Protein AF-A0A523RPW6-F1 (afdb_monomer)

Structure (mmCIF, N/CA/C/O backbone):
data_AF-A0A523RPW6-F1
#
_entry.id   AF-A0A523RPW6-F1
#
loop_
_atom_site.group_PDB
_atom_site.id
_atom_site.type_symbol
_atom_site.label_atom_id
_atom_site.label_alt_id
_atom_site.label_comp_id
_atom_site.label_asym_id
_atom_site.label_entity_id
_atom_site.label_seq_id
_atom_site.pdbx_PDB_ins_code
_atom_site.Cartn_x
_atom_site.Cartn_y
_atom_site.Cartn_z
_atom_site.occupancy
_atom_site.B_iso_or_equiv
_atom_site.auth_seq_id
_atom_site.auth_comp_id
_atom_site.auth_asym_id
_atom_site.auth_atom_id
_atom_site.pdbx_PDB_model_num
ATOM 1 N N . MET A 1 1 ? 28.136 -4.675 0.360 1.00 76.56 1 MET A N 1
ATOM 2 C CA . MET A 1 1 ? 27.071 -4.951 1.340 1.00 76.56 1 MET A CA 1
ATOM 3 C C . MET A 1 1 ? 25.791 -4.261 0.897 1.00 76.56 1 MET A C 1
ATOM 5 O O . MET A 1 1 ? 25.779 -3.041 0.759 1.00 76.56 1 MET A O 1
ATOM 9 N N . VAL A 1 2 ? 24.738 -5.046 0.661 1.00 85.25 2 VAL A N 1
ATOM 10 C CA . VAL A 1 2 ? 23.372 -4.546 0.463 1.00 85.25 2 VAL A CA 1
ATOM 11 C C . VAL A 1 2 ? 22.551 -4.910 1.694 1.00 85.25 2 VAL A C 1
ATOM 13 O O . VAL A 1 2 ? 22.586 -6.055 2.140 1.00 85.25 2 VAL A O 1
ATOM 16 N N . GLU A 1 3 ? 21.856 -3.936 2.269 1.00 91.12 3 GLU A N 1
ATOM 17 C CA . GLU A 1 3 ? 21.097 -4.107 3.507 1.00 91.12 3 GLU A CA 1
ATOM 18 C C . GLU A 1 3 ? 19.802 -3.296 3.450 1.00 91.12 3 GLU A C 1
ATOM 20 O O . GLU A 1 3 ? 19.800 -2.134 3.047 1.00 91.12 3 GLU A O 1
ATOM 25 N N . PHE A 1 4 ? 18.698 -3.891 3.897 1.00 91.56 4 PHE A N 1
ATOM 26 C CA . PHE A 1 4 ? 17.442 -3.182 4.112 1.00 91.56 4 PHE A CA 1
ATOM 27 C C . PHE A 1 4 ? 17.163 -3.062 5.611 1.00 91.56 4 PHE A C 1
ATOM 29 O O . PHE A 1 4 ? 17.125 -4.060 6.331 1.00 91.56 4 PHE A O 1
ATOM 36 N N . ARG A 1 5 ? 16.956 -1.831 6.084 1.00 91.12 5 ARG A N 1
ATOM 37 C CA . ARG A 1 5 ? 16.651 -1.514 7.482 1.00 91.12 5 ARG A CA 1
ATOM 38 C C . ARG A 1 5 ? 15.273 -0.891 7.585 1.00 91.12 5 ARG A C 1
ATOM 40 O O . ARG A 1 5 ? 14.963 0.069 6.887 1.00 91.12 5 ARG A O 1
ATOM 47 N N . VAL A 1 6 ? 14.465 -1.384 8.516 1.00 87.44 6 VAL A N 1
ATOM 48 C CA . VAL A 1 6 ? 13.143 -0.820 8.805 1.00 87.44 6 VAL A CA 1
ATOM 49 C C . VAL A 1 6 ? 13.227 0.070 10.044 1.00 87.44 6 VAL A C 1
ATOM 51 O O . VAL A 1 6 ? 13.655 -0.361 11.115 1.00 87.44 6 VAL A O 1
ATOM 54 N N . GLY A 1 7 ? 12.818 1.326 9.895 1.00 78.69 7 GLY A N 1
ATOM 55 C CA . GLY A 1 7 ? 12.729 2.306 10.971 1.00 78.69 7 GLY A CA 1
ATOM 56 C C . GLY A 1 7 ? 11.454 2.170 11.810 1.00 78.69 7 GLY A C 1
ATOM 57 O O . GLY A 1 7 ? 10.571 1.354 11.550 1.00 78.69 7 GLY A O 1
ATOM 58 N N . ARG A 1 8 ? 11.335 3.007 12.849 1.00 68.06 8 ARG A N 1
ATOM 59 C CA . ARG A 1 8 ? 10.138 3.068 13.706 1.00 68.06 8 ARG A CA 1
ATOM 60 C C . ARG A 1 8 ? 9.142 4.105 13.181 1.00 68.06 8 ARG A C 1
ATOM 62 O O . ARG A 1 8 ? 9.516 5.243 12.919 1.00 68.06 8 ARG A O 1
ATOM 69 N N . GLY A 1 9 ? 7.860 3.745 13.137 1.00 71.44 9 GLY A N 1
ATOM 70 C CA . GLY A 1 9 ? 6.747 4.668 12.882 1.00 71.44 9 GLY A CA 1
ATOM 71 C C . GLY A 1 9 ? 5.833 4.171 11.766 1.00 71.44 9 GLY A C 1
ATOM 72 O O . GLY A 1 9 ? 6.304 3.932 10.658 1.00 71.44 9 GLY A O 1
ATOM 73 N N . HIS A 1 10 ? 4.542 4.032 12.080 1.00 76.69 10 HIS A N 1
ATOM 74 C CA . HIS A 1 10 ? 3.584 3.270 11.279 1.00 76.69 10 HIS A CA 1
ATOM 75 C C . HIS A 1 10 ? 2.256 4.033 11.161 1.00 76.69 10 HIS A C 1
ATOM 77 O O . HIS A 1 10 ? 1.784 4.601 12.147 1.00 76.69 10 HIS A O 1
ATOM 83 N N . ASP A 1 11 ? 1.671 4.048 9.965 1.00 82.56 11 ASP A N 1
ATOM 84 C CA . ASP A 1 11 ? 0.276 4.439 9.718 1.00 82.56 11 ASP A CA 1
ATOM 85 C C . ASP A 1 11 ? -0.338 3.351 8.834 1.00 82.56 11 ASP A C 1
ATOM 87 O O . ASP A 1 11 ? -0.138 3.332 7.617 1.00 82.56 11 ASP A O 1
ATOM 91 N N . GLY A 1 12 ? -0.962 2.365 9.484 1.00 85.31 12 GLY A N 1
ATOM 92 C CA . GLY A 1 12 ? -1.080 1.028 8.906 1.00 85.31 12 GLY A CA 1
ATOM 93 C C . GLY A 1 12 ? 0.304 0.376 8.735 1.00 85.31 12 GLY A C 1
ATOM 94 O O . GLY A 1 12 ? 1.261 0.787 9.390 1.00 85.31 12 GLY A O 1
ATOM 95 N N . PRO A 1 13 ? 0.439 -0.630 7.859 1.00 91.31 13 PRO A N 1
ATOM 96 C CA . PRO A 1 13 ? 1.714 -1.288 7.555 1.00 91.31 13 PRO A CA 1
ATOM 97 C C . PRO A 1 13 ? 2.791 -0.383 6.932 1.00 91.31 13 PRO A C 1
ATOM 99 O O . PRO A 1 13 ? 3.935 -0.815 6.768 1.00 91.31 13 PRO A O 1
ATOM 102 N N . ALA A 1 14 ? 2.440 0.851 6.554 1.00 92.69 14 ALA A N 1
ATOM 103 C CA . ALA A 1 14 ? 3.365 1.831 6.003 1.00 92.69 14 ALA A CA 1
ATOM 104 C C . ALA A 1 14 ? 4.538 2.088 6.945 1.00 92.69 14 ALA A C 1
ATOM 106 O O . ALA A 1 14 ? 4.351 2.491 8.095 1.00 92.69 14 ALA A O 1
ATOM 107 N N . ARG A 1 15 ? 5.753 1.937 6.429 1.00 87.12 15 ARG A N 1
ATOM 108 C CA . ARG A 1 15 ? 6.994 2.061 7.192 1.00 87.12 15 ARG A CA 1
ATOM 109 C C . ARG A 1 15 ? 7.958 3.013 6.506 1.00 87.12 15 ARG A C 1
ATOM 111 O O . ARG A 1 15 ? 7.907 3.203 5.297 1.00 87.12 15 ARG A O 1
ATOM 118 N N . ALA A 1 16 ? 8.818 3.623 7.309 1.00 90.56 16 ALA A N 1
ATOM 119 C CA . ALA A 1 16 ? 10.017 4.281 6.812 1.00 90.56 16 ALA A CA 1
ATOM 120 C C . ALA A 1 16 ? 11.192 3.332 7.007 1.00 90.56 16 ALA A C 1
ATOM 122 O O . ALA A 1 16 ? 11.277 2.675 8.044 1.00 90.56 16 ALA A O 1
ATOM 123 N N . GLY A 1 17 ? 12.096 3.286 6.047 1.00 92.69 17 GLY A N 1
ATOM 124 C CA . GLY A 1 17 ? 13.290 2.461 6.126 1.00 92.69 17 GLY A CA 1
ATOM 125 C C . GLY A 1 17 ? 14.414 3.017 5.272 1.00 92.69 17 GLY A C 1
ATOM 126 O O . GLY A 1 17 ? 14.275 4.057 4.632 1.00 92.69 17 GLY A O 1
ATOM 127 N N . GLU A 1 18 ? 15.511 2.285 5.230 1.00 94.31 18 GLU A N 1
ATOM 128 C CA . GLU A 1 18 ? 16.711 2.614 4.474 1.00 94.31 18 GLU A CA 1
ATOM 129 C C . GLU A 1 18 ? 17.118 1.389 3.665 1.00 94.31 18 GLU A C 1
ATOM 131 O O . GLU A 1 18 ? 17.211 0.284 4.201 1.00 94.31 18 GLU A O 1
ATOM 136 N N . TYR A 1 19 ? 17.354 1.586 2.374 1.00 94.25 19 TYR A N 1
ATOM 137 C CA . TYR A 1 19 ? 17.950 0.596 1.502 1.00 94.25 19 TYR A CA 1
ATOM 138 C C . TYR A 1 19 ? 19.378 1.015 1.174 1.00 94.25 19 TYR A C 1
ATOM 140 O O . TYR A 1 19 ? 19.615 2.007 0.488 1.00 94.25 19 TYR A O 1
ATOM 148 N N . ILE A 1 20 ? 20.331 0.291 1.743 1.00 93.81 20 ILE A N 1
ATOM 149 C CA . ILE A 1 20 ? 21.754 0.603 1.706 1.00 93.81 20 ILE A CA 1
ATOM 150 C C . ILE A 1 20 ? 22.386 -0.281 0.640 1.00 93.81 20 ILE A C 1
ATOM 152 O O . ILE A 1 20 ? 22.301 -1.504 0.717 1.00 93.81 20 ILE A O 1
ATOM 156 N N . MET A 1 21 ? 23.020 0.335 -0.351 1.00 91.44 21 MET A N 1
ATOM 157 C CA . MET A 1 21 ? 23.718 -0.331 -1.448 1.00 91.44 21 MET A CA 1
ATOM 158 C C . MET A 1 21 ? 25.161 0.175 -1.479 1.00 91.44 21 MET A C 1
ATOM 160 O O . MET A 1 21 ? 25.470 1.178 -2.125 1.00 91.44 21 MET A O 1
ATOM 164 N N . ASN A 1 22 ? 26.045 -0.508 -0.743 1.00 87.19 22 ASN A N 1
ATOM 165 C CA . ASN A 1 22 ? 27.393 -0.034 -0.405 1.00 87.19 22 ASN A CA 1
ATOM 166 C C . ASN A 1 22 ? 27.35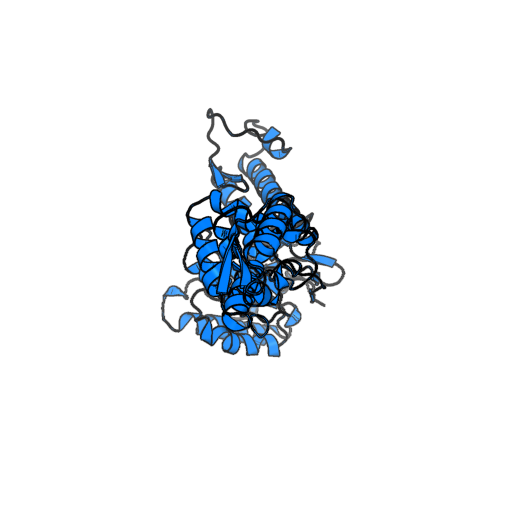7 1.371 0.230 1.00 87.19 22 ASN A C 1
ATOM 168 O O . ASN A 1 22 ? 26.760 1.542 1.289 1.00 87.19 22 ASN A O 1
ATOM 172 N N . ASP A 1 23 ? 27.978 2.366 -0.407 1.00 87.19 23 ASP A N 1
ATOM 173 C CA . ASP A 1 23 ? 28.121 3.723 0.134 1.00 87.19 23 ASP A CA 1
ATOM 174 C C . ASP A 1 23 ? 26.890 4.609 -0.125 1.00 87.19 23 ASP A C 1
ATOM 176 O O . ASP A 1 23 ? 26.838 5.757 0.315 1.00 87.19 23 ASP A O 1
ATOM 180 N N . THR A 1 24 ? 25.886 4.101 -0.850 1.00 90.38 24 THR A N 1
ATOM 181 C CA . THR A 1 24 ? 24.651 4.836 -1.152 1.00 90.38 24 THR A CA 1
ATOM 182 C C . THR A 1 24 ? 23.505 4.346 -0.277 1.00 90.38 24 THR A C 1
ATOM 184 O O . THR A 1 24 ? 23.243 3.149 -0.196 1.00 90.38 24 THR A O 1
ATOM 187 N N . THR A 1 25 ? 22.796 5.274 0.367 1.00 93.19 25 THR A N 1
ATOM 188 C CA . THR A 1 25 ? 21.609 4.977 1.181 1.00 93.19 25 THR A CA 1
ATOM 189 C C . THR A 1 25 ? 20.375 5.617 0.559 1.00 93.19 25 THR A C 1
ATOM 191 O O . THR A 1 25 ? 20.333 6.829 0.358 1.00 93.19 25 THR A O 1
ATOM 194 N N . PHE A 1 26 ? 19.358 4.805 0.289 1.00 93.44 26 PHE A N 1
ATOM 195 C CA . PHE A 1 26 ? 18.067 5.235 -0.233 1.00 93.44 26 PHE A CA 1
ATOM 196 C C . PHE A 1 26 ? 16.998 5.155 0.857 1.00 93.44 26 PHE A C 1
ATOM 198 O O . PHE A 1 26 ? 16.719 4.089 1.395 1.00 93.44 26 PHE A O 1
ATOM 205 N N . GLU A 1 27 ? 16.345 6.268 1.171 1.00 94.25 27 GLU A N 1
ATOM 206 C CA . GLU A 1 27 ? 15.188 6.251 2.072 1.00 94.25 27 GLU A CA 1
ATOM 207 C C . GLU A 1 27 ? 13.960 5.632 1.389 1.00 94.25 27 GLU A C 1
ATOM 209 O O . GLU A 1 27 ? 13.598 6.038 0.282 1.00 94.25 27 GLU A O 1
ATOM 214 N N . THR A 1 28 ? 13.268 4.734 2.088 1.00 94.56 28 THR A N 1
ATOM 215 C CA . THR A 1 28 ? 12.016 4.101 1.643 1.00 94.56 28 THR A CA 1
ATOM 216 C C . THR A 1 28 ? 10.787 4.741 2.329 1.00 94.56 28 THR A C 1
ATOM 218 O O . THR A 1 28 ? 10.880 5.173 3.486 1.00 94.56 28 THR A O 1
ATOM 221 N N . PRO A 1 29 ? 9.631 4.832 1.640 1.00 95.81 29 PRO A N 1
ATOM 222 C CA . PRO A 1 29 ? 9.412 4.334 0.287 1.00 95.81 29 PRO A CA 1
ATOM 223 C C . PRO A 1 29 ? 10.080 5.202 -0.794 1.00 95.81 29 PRO A C 1
ATOM 225 O O . PRO A 1 29 ? 10.213 6.419 -0.634 1.00 95.81 29 PRO A O 1
ATOM 228 N N . LEU A 1 30 ? 10.477 4.573 -1.900 1.00 96.62 30 LEU A N 1
ATOM 229 C CA . LEU A 1 30 ? 11.018 5.228 -3.096 1.00 96.62 30 LEU A CA 1
ATOM 230 C C . LEU A 1 30 ? 10.420 4.646 -4.380 1.00 96.62 30 LEU A C 1
ATOM 232 O O . LEU A 1 30 ? 9.732 3.626 -4.365 1.00 96.62 30 LEU A O 1
ATOM 236 N N . LEU A 1 31 ? 10.678 5.310 -5.501 1.00 97.94 31 LEU A N 1
ATOM 237 C CA . LEU A 1 31 ? 10.301 4.832 -6.824 1.00 97.94 31 LEU A CA 1
ATOM 238 C C . LEU A 1 31 ? 11.459 4.079 -7.470 1.00 97.94 31 LEU A C 1
ATOM 240 O O . LEU A 1 31 ? 12.621 4.342 -7.160 1.00 97.94 31 LEU A O 1
ATOM 244 N N . THR A 1 32 ? 11.151 3.222 -8.436 1.00 95.81 32 THR A N 1
ATOM 245 C CA . THR A 1 32 ? 12.134 2.717 -9.394 1.00 95.81 32 THR A CA 1
ATOM 246 C C . THR A 1 32 ? 11.681 2.970 -10.824 1.00 95.81 32 THR A C 1
ATOM 248 O O . THR A 1 32 ? 10.488 2.940 -11.109 1.00 95.81 32 THR A O 1
ATOM 251 N N . SER A 1 33 ? 12.620 3.274 -11.717 1.00 92.44 33 SER A N 1
ATOM 252 C CA . SER A 1 33 ? 12.337 3.509 -13.135 1.00 92.44 33 SER A CA 1
ATOM 253 C C . SER A 1 33 ? 13.502 3.051 -13.997 1.00 92.44 33 SER A C 1
ATOM 255 O O . SER A 1 33 ? 14.656 3.037 -13.568 1.00 92.44 33 SER A O 1
ATOM 257 N N . PHE A 1 34 ? 13.197 2.681 -15.228 1.00 86.69 34 PHE A N 1
ATOM 258 C CA . PHE A 1 34 ? 14.132 2.183 -16.210 1.00 86.69 34 PHE A CA 1
ATOM 259 C C . PHE A 1 34 ? 15.140 3.262 -16.601 1.00 86.69 34 PHE A C 1
ATOM 261 O O . PHE A 1 34 ? 14.735 4.340 -17.029 1.00 86.69 34 PHE A O 1
ATOM 268 N N . SER A 1 35 ? 16.435 2.981 -16.424 1.00 68.12 35 SER A N 1
ATOM 269 C CA . SER A 1 35 ? 17.563 3.851 -16.817 1.00 68.12 35 SER A CA 1
ATOM 270 C C . SER A 1 35 ? 17.484 5.320 -16.354 1.00 68.12 35 SER A C 1
ATOM 272 O O . SER A 1 35 ? 18.187 6.173 -16.891 1.00 68.12 35 SER A O 1
ATOM 274 N N . ILE A 1 36 ? 16.661 5.627 -15.347 1.00 75.06 36 ILE A N 1
ATOM 275 C CA . ILE A 1 36 ? 16.477 6.972 -14.793 1.00 75.06 36 ILE A CA 1
ATOM 276 C C . ILE A 1 36 ? 16.730 6.897 -13.291 1.00 75.06 36 ILE A C 1
ATOM 278 O O . ILE A 1 36 ? 15.968 6.261 -12.562 1.00 75.06 36 ILE A O 1
ATOM 282 N N . SER A 1 37 ? 17.787 7.564 -12.829 1.00 71.69 37 SER A N 1
ATOM 283 C CA . SER A 1 37 ? 18.062 7.776 -11.408 1.00 71.69 37 SER A CA 1
ATOM 284 C C . SER A 1 37 ? 17.919 9.255 -11.040 1.00 71.69 37 SER A C 1
ATOM 286 O O . SER A 1 37 ? 17.986 10.143 -11.893 1.00 71.69 37 SER A O 1
ATOM 288 N N . GLY A 1 38 ? 17.614 9.533 -9.773 1.00 76.69 38 GLY A N 1
ATOM 289 C CA . GLY A 1 38 ? 17.466 10.897 -9.273 1.00 76.69 38 GLY A CA 1
ATOM 290 C C . GLY A 1 38 ? 16.645 10.970 -7.990 1.00 76.69 38 GLY A C 1
ATOM 291 O O . GLY A 1 38 ? 16.416 9.967 -7.320 1.00 76.69 38 GLY A O 1
ATOM 292 N N . ASN A 1 39 ? 16.173 12.169 -7.636 1.00 78.12 39 ASN A N 1
ATOM 293 C CA . ASN A 1 39 ? 15.461 12.406 -6.376 1.00 78.12 39 ASN A CA 1
ATOM 294 C C . ASN A 1 39 ? 14.289 11.416 -6.181 1.00 78.12 39 ASN A C 1
ATOM 296 O O . ASN A 1 39 ? 13.298 11.471 -6.916 1.00 78.12 39 ASN A O 1
ATOM 300 N N . LYS A 1 40 ? 14.431 10.519 -5.191 1.00 83.81 40 LYS A N 1
ATOM 301 C CA . LYS A 1 40 ? 13.498 9.428 -4.846 1.00 83.81 40 LYS A CA 1
ATOM 302 C C . LYS A 1 40 ? 13.244 8.390 -5.958 1.00 83.81 40 LYS A C 1
ATOM 304 O O . LYS A 1 40 ? 12.263 7.660 -5.851 1.00 83.81 40 LYS A O 1
ATOM 309 N N . ILE A 1 41 ? 14.096 8.288 -6.986 1.00 92.00 41 ILE A N 1
ATOM 310 C CA . ILE A 1 41 ? 14.026 7.238 -8.018 1.00 92.00 41 ILE A CA 1
ATOM 311 C C . ILE A 1 41 ? 15.349 6.474 -8.076 1.00 92.00 41 ILE A C 1
ATOM 313 O O . ILE A 1 41 ? 16.376 7.047 -8.439 1.00 92.00 41 ILE A O 1
ATOM 317 N N . ILE A 1 42 ? 15.311 5.178 -7.765 1.00 92.94 42 ILE A N 1
ATOM 318 C CA . ILE A 1 42 ? 16.423 4.266 -8.035 1.00 92.94 42 ILE A CA 1
ATOM 319 C C . ILE A 1 42 ? 16.314 3.722 -9.462 1.00 92.94 42 ILE A C 1
ATOM 321 O O . ILE A 1 42 ? 15.243 3.284 -9.895 1.00 92.94 42 ILE A O 1
ATOM 325 N N . GLY A 1 43 ? 17.425 3.733 -10.198 1.00 91.56 43 GLY A N 1
ATOM 326 C CA . GLY A 1 43 ? 17.461 3.164 -11.542 1.00 91.56 43 GLY A CA 1
ATOM 327 C C . GLY A 1 43 ? 17.113 1.672 -11.536 1.00 91.56 43 GLY A C 1
ATOM 328 O O . GLY A 1 43 ? 17.329 0.967 -10.546 1.00 91.56 43 GLY A O 1
ATOM 329 N N . SER A 1 44 ? 16.596 1.176 -12.653 1.00 91.56 44 SER A N 1
ATOM 330 C CA . SER A 1 44 ? 16.438 -0.255 -12.904 1.00 91.56 44 SER A CA 1
ATOM 331 C C . SER A 1 44 ? 16.759 -0.618 -14.350 1.00 91.56 44 SER A C 1
ATOM 333 O O . SER A 1 44 ? 16.741 0.242 -15.231 1.00 91.56 44 SER A O 1
ATOM 335 N N . GLY A 1 45 ? 17.054 -1.894 -14.594 1.00 89.44 45 GLY A N 1
ATOM 336 C CA . GLY A 1 45 ? 17.292 -2.420 -15.938 1.00 89.44 45 GLY A CA 1
ATOM 337 C C . GLY A 1 45 ? 17.390 -3.943 -15.975 1.00 89.44 45 GLY A C 1
ATOM 338 O O . GLY A 1 45 ? 17.430 -4.598 -14.933 1.00 89.44 45 GLY A O 1
ATOM 339 N N . THR A 1 46 ? 17.428 -4.520 -17.177 1.00 89.38 46 THR A N 1
ATOM 340 C CA . THR A 1 46 ? 17.645 -5.959 -17.385 1.00 89.38 46 THR A CA 1
ATOM 341 C C . THR A 1 46 ? 19.076 -6.229 -17.836 1.00 89.38 46 THR A C 1
ATOM 343 O O . THR A 1 46 ? 19.553 -5.654 -18.823 1.00 89.38 46 THR A O 1
ATOM 346 N N . LEU A 1 47 ? 19.752 -7.156 -17.154 1.00 87.94 47 LEU A N 1
ATOM 347 C CA . LEU A 1 47 ? 21.108 -7.574 -17.507 1.00 87.94 47 LEU A CA 1
ATOM 348 C C . LEU A 1 47 ? 21.151 -8.076 -18.964 1.00 87.94 47 LEU A C 1
ATOM 350 O O . LEU A 1 47 ? 20.374 -8.943 -19.358 1.00 87.94 47 LEU A O 1
ATOM 354 N N . GLY A 1 48 ? 22.054 -7.514 -19.770 1.00 80.00 48 GLY A N 1
ATOM 355 C CA . GLY A 1 48 ? 22.276 -7.890 -21.171 1.00 80.00 48 GLY A CA 1
ATOM 356 C C . GLY A 1 48 ? 21.388 -7.196 -22.212 1.00 80.00 48 GLY A C 1
ATOM 357 O O . GLY A 1 48 ? 21.730 -7.242 -23.392 1.00 80.00 48 GLY A O 1
ATOM 358 N N . ARG A 1 49 ? 20.299 -6.523 -21.811 1.00 78.69 49 ARG A N 1
ATOM 359 C CA . ARG A 1 49 ? 19.420 -5.773 -22.733 1.00 78.69 49 ARG A CA 1
ATOM 360 C C . ARG A 1 49 ? 19.607 -4.263 -22.629 1.00 78.69 49 ARG A C 1
ATOM 362 O O . ARG A 1 49 ? 19.678 -3.577 -23.642 1.00 78.69 49 ARG A O 1
ATOM 369 N N . ASP A 1 50 ? 19.705 -3.776 -21.401 1.00 66.62 50 ASP A N 1
ATOM 370 C CA . ASP A 1 50 ? 19.366 -2.393 -21.063 1.00 66.62 50 ASP A CA 1
ATOM 371 C C . ASP A 1 50 ? 20.568 -1.572 -20.565 1.00 66.62 50 ASP A C 1
ATOM 373 O O . ASP A 1 50 ? 20.424 -0.498 -19.988 1.00 66.62 50 ASP A O 1
ATOM 377 N N . ILE A 1 51 ? 21.777 -2.098 -20.760 1.00 57.91 51 ILE A N 1
ATOM 378 C CA . ILE A 1 51 ? 23.012 -1.548 -20.195 1.00 57.91 51 ILE A CA 1
ATOM 379 C C . ILE A 1 51 ? 23.541 -0.440 -21.117 1.00 57.91 51 ILE A C 1
ATOM 381 O O . ILE A 1 51 ? 23.917 -0.711 -22.260 1.00 57.91 51 ILE A O 1
ATOM 385 N N . PRO A 1 52 ? 23.617 0.794 -20.600 1.00 52.94 52 PRO A N 1
ATOM 386 C CA . PRO A 1 52 ? 24.884 1.287 -20.078 1.00 52.94 52 PRO A CA 1
ATOM 387 C C . PRO A 1 52 ? 24.754 1.627 -18.592 1.00 52.94 52 PRO A C 1
ATOM 389 O O . PRO A 1 52 ? 23.787 2.246 -18.156 1.00 52.94 52 PRO A O 1
ATOM 392 N N . LEU A 1 53 ? 25.731 1.173 -17.811 1.00 64.62 53 LEU A N 1
ATOM 393 C CA . LEU A 1 53 ? 25.777 1.350 -16.363 1.00 64.62 53 LEU A CA 1
ATOM 394 C C . LEU A 1 53 ? 25.725 2.841 -16.007 1.00 64.62 53 LEU A C 1
ATOM 396 O O . LEU A 1 53 ? 26.550 3.616 -16.484 1.00 64.62 53 LEU A O 1
ATOM 400 N N . SER A 1 54 ? 24.761 3.221 -15.163 1.00 63.69 54 SER A N 1
ATOM 401 C CA . SER A 1 54 ? 24.860 4.453 -14.371 1.00 63.69 54 SER A CA 1
ATOM 402 C C . SER A 1 54 ? 26.030 4.313 -13.390 1.00 63.69 54 SER A C 1
ATOM 404 O O . SER A 1 54 ? 26.404 3.193 -13.040 1.00 63.69 54 SER A O 1
ATOM 406 N N . ASP A 1 55 ? 26.585 5.418 -12.897 1.00 72.19 55 ASP A N 1
ATOM 407 C CA . ASP A 1 55 ? 27.546 5.383 -11.787 1.00 72.19 55 ASP A CA 1
ATOM 408 C C . ASP A 1 55 ? 26.854 5.044 -10.446 1.00 72.19 55 ASP A C 1
ATOM 410 O O . ASP A 1 55 ? 27.490 4.540 -9.522 1.00 72.19 55 ASP A O 1
ATOM 414 N N . GLU A 1 56 ? 25.530 5.228 -10.345 1.00 83.81 56 GLU A N 1
ATOM 415 C CA . GLU A 1 56 ? 24.749 5.042 -9.109 1.00 83.81 56 GLU A CA 1
ATOM 416 C C . GLU A 1 56 ? 24.108 3.646 -8.996 1.00 83.81 56 GLU A C 1
ATOM 418 O O . GLU A 1 56 ? 23.551 3.177 -9.999 1.00 83.81 56 GLU A O 1
ATOM 423 N N . PRO A 1 57 ? 24.127 2.978 -7.821 1.00 89.00 57 PRO A N 1
ATOM 424 C CA . PRO A 1 57 ? 23.567 1.631 -7.629 1.00 89.00 57 PRO A CA 1
ATOM 425 C C . PRO A 1 57 ? 22.110 1.493 -8.106 1.00 89.00 57 PRO A C 1
ATOM 427 O O . PRO A 1 57 ? 21.327 2.437 -8.000 1.00 89.00 57 PRO A O 1
ATOM 430 N N . MET A 1 58 ? 21.733 0.324 -8.642 1.00 90.88 58 MET A N 1
ATOM 431 C CA . MET A 1 58 ? 20.430 0.128 -9.295 1.00 90.88 58 MET A CA 1
ATOM 432 C C . MET A 1 58 ? 19.804 -1.252 -9.044 1.00 90.88 58 MET A C 1
ATOM 434 O O . MET A 1 58 ? 20.462 -2.180 -8.571 1.00 90.88 58 MET A O 1
ATOM 438 N N . LEU A 1 59 ? 18.521 -1.398 -9.391 1.00 93.12 59 LEU A N 1
ATOM 439 C CA . LEU A 1 59 ? 17.828 -2.688 -9.404 1.00 93.12 59 LEU A CA 1
ATOM 440 C C . LEU A 1 59 ? 18.026 -3.390 -10.755 1.00 93.12 59 LEU A C 1
ATOM 442 O O . LEU A 1 59 ? 17.491 -2.968 -11.779 1.00 93.12 59 LEU A O 1
ATOM 446 N N . VAL A 1 60 ? 18.759 -4.496 -10.766 1.00 92.50 60 VAL A N 1
ATOM 447 C CA . VAL A 1 60 ? 19.063 -5.269 -11.972 1.00 92.50 60 VAL A CA 1
ATOM 448 C C . VAL A 1 60 ? 18.204 -6.525 -12.006 1.00 92.50 60 VAL A C 1
ATOM 450 O O . VAL A 1 60 ? 18.316 -7.402 -11.156 1.00 92.50 60 VAL A O 1
ATOM 453 N N . SER A 1 61 ? 17.345 -6.637 -13.013 1.00 92.19 61 SER A N 1
ATOM 454 C CA . SER A 1 61 ? 16.616 -7.869 -13.299 1.00 92.19 61 SER A CA 1
ATOM 455 C C . SER A 1 61 ? 17.486 -8.834 -14.089 1.00 92.19 61 SER A C 1
ATOM 457 O O . SER A 1 61 ? 18.030 -8.480 -15.138 1.00 92.19 61 SER A O 1
ATOM 459 N N . LEU A 1 62 ? 17.578 -10.076 -13.621 1.00 90.69 62 LEU A N 1
ATOM 460 C CA . LEU A 1 62 ? 18.215 -11.137 -14.389 1.00 90.69 62 LEU A CA 1
ATOM 461 C C . LEU A 1 62 ? 17.253 -11.650 -15.473 1.00 90.69 62 LEU A C 1
ATOM 463 O O . LEU A 1 62 ? 16.086 -11.928 -15.172 1.00 90.69 62 LEU A O 1
ATOM 467 N N . PRO A 1 63 ? 17.708 -11.803 -16.730 1.00 88.44 63 PRO A N 1
ATOM 468 C CA . PRO A 1 63 ? 16.950 -12.539 -17.730 1.00 88.44 63 PRO A CA 1
ATOM 469 C C . PRO A 1 63 ? 16.899 -14.026 -17.359 1.00 88.44 63 PRO A C 1
ATOM 471 O O . PRO A 1 63 ? 17.676 -14.507 -16.533 1.00 88.44 63 PRO A O 1
ATOM 474 N N . PHE A 1 64 ? 15.994 -14.774 -17.989 1.00 86.75 64 PHE A N 1
ATOM 475 C CA . PHE A 1 64 ? 16.055 -16.232 -17.922 1.00 86.75 64 PHE A CA 1
ATOM 476 C C . PHE A 1 64 ? 17.391 -16.729 -18.487 1.00 86.75 64 PHE A C 1
ATOM 478 O O . PHE A 1 64 ? 17.838 -16.257 -19.532 1.00 86.75 64 PHE A O 1
ATOM 485 N N . PHE A 1 65 ? 17.993 -17.708 -17.816 1.00 84.94 65 PHE A N 1
ATOM 486 C CA . PHE A 1 65 ? 19.236 -18.332 -18.248 1.00 84.94 65 PHE A CA 1
ATOM 487 C C . PHE A 1 65 ? 19.245 -19.837 -17.973 1.00 84.94 65 PHE A C 1
ATOM 489 O O . PHE A 1 65 ? 18.683 -20.323 -16.983 1.00 84.94 65 PHE A O 1
ATOM 496 N N . SER A 1 66 ? 19.921 -20.571 -18.853 1.00 81.69 66 SER A N 1
ATOM 497 C CA . SER A 1 66 ? 20.160 -22.011 -18.732 1.00 81.69 66 SER A CA 1
ATOM 498 C C . SER A 1 66 ? 21.490 -22.299 -18.039 1.00 81.69 66 SER A C 1
ATOM 500 O O . SER A 1 66 ? 21.562 -23.140 -17.134 1.00 81.69 66 SER A O 1
ATOM 502 N N . GLN A 1 67 ? 22.536 -21.579 -18.443 1.00 82.56 67 GLN A N 1
ATOM 503 C CA . GLN A 1 67 ? 23.881 -21.654 -17.891 1.00 82.56 67 GLN A CA 1
ATOM 504 C C . GLN A 1 67 ? 24.315 -20.278 -17.387 1.00 82.56 67 GLN A C 1
ATOM 506 O O . GLN A 1 67 ? 23.908 -19.254 -17.922 1.00 82.56 67 GLN A O 1
ATOM 511 N N . ILE A 1 68 ? 25.165 -20.245 -16.358 1.00 80.69 68 ILE A N 1
ATOM 512 C CA . ILE A 1 68 ? 25.661 -18.980 -15.788 1.00 80.69 68 ILE A CA 1
ATOM 513 C C . ILE A 1 68 ? 26.392 -18.152 -16.856 1.00 80.69 68 ILE A C 1
ATOM 515 O O . ILE A 1 68 ? 26.259 -16.936 -16.873 1.00 80.69 68 ILE A O 1
ATOM 519 N N . GLY A 1 69 ? 27.102 -18.810 -17.781 1.00 80.75 69 GLY A N 1
ATOM 520 C CA . GLY A 1 69 ? 27.810 -18.151 -18.883 1.00 80.75 69 GLY A CA 1
ATOM 521 C C . GLY A 1 69 ? 26.912 -17.410 -19.882 1.00 80.75 69 GLY A C 1
ATOM 522 O O . GLY A 1 69 ? 27.424 -16.612 -20.659 1.00 80.75 69 GLY A O 1
ATOM 523 N N . ASP A 1 70 ? 25.592 -17.627 -19.843 1.00 83.25 70 ASP A N 1
ATOM 524 C CA . ASP A 1 70 ? 24.625 -16.867 -20.645 1.00 83.25 70 ASP A CA 1
ATOM 525 C C . ASP A 1 70 ? 24.443 -15.432 -20.098 1.00 83.25 70 ASP A C 1
ATOM 527 O O . ASP A 1 70 ? 23.925 -14.552 -20.789 1.00 83.25 70 ASP A O 1
ATOM 531 N N . LEU A 1 71 ? 24.858 -15.183 -18.848 1.00 85.38 71 LEU A N 1
ATOM 532 C CA . LEU A 1 71 ? 24.725 -13.901 -18.166 1.00 85.38 71 LEU A CA 1
ATOM 533 C C . LEU A 1 71 ? 25.994 -13.055 -18.315 1.00 85.38 71 LEU A C 1
ATOM 535 O O . LEU A 1 71 ? 27.103 -13.497 -18.024 1.00 85.38 71 LEU A O 1
ATOM 539 N N . GLN A 1 72 ? 25.813 -11.782 -18.667 1.00 85.81 72 GLN A N 1
ATOM 540 C CA . GLN A 1 72 ? 26.885 -10.777 -18.706 1.00 85.81 72 GLN A CA 1
ATOM 541 C C . GLN A 1 72 ? 27.167 -10.226 -17.296 1.00 85.81 72 GLN A C 1
ATOM 543 O O . GLN A 1 72 ? 26.985 -9.037 -17.041 1.00 85.81 72 GLN A O 1
ATOM 548 N N . LEU A 1 73 ? 27.525 -11.106 -16.349 1.00 86.06 73 LEU A N 1
ATOM 549 C CA . LEU A 1 73 ? 27.741 -10.756 -14.934 1.00 86.06 73 LEU A CA 1
ATOM 550 C C . LEU A 1 73 ? 28.875 -9.742 -14.734 1.00 86.06 73 LEU A C 1
ATOM 552 O O . LEU A 1 73 ? 28.843 -8.977 -13.777 1.00 86.06 73 LEU A O 1
ATOM 556 N N . ASP A 1 74 ? 29.834 -9.697 -15.659 1.00 84.81 74 ASP A N 1
ATOM 557 C CA . ASP A 1 74 ? 30.918 -8.713 -15.718 1.00 84.81 74 ASP A CA 1
ATOM 558 C C . ASP A 1 74 ? 30.413 -7.268 -15.844 1.00 84.81 74 ASP A C 1
ATOM 560 O O . ASP A 1 74 ? 31.098 -6.328 -15.446 1.00 84.81 74 ASP A O 1
ATOM 564 N N . LYS A 1 75 ? 29.197 -7.088 -16.369 1.00 83.38 75 LYS A N 1
ATOM 565 C CA . LYS A 1 75 ? 28.547 -5.783 -16.497 1.00 83.38 75 LYS A CA 1
ATOM 566 C C . LYS A 1 75 ? 27.656 -5.425 -15.312 1.00 83.38 75 LYS A C 1
ATOM 568 O O . LYS A 1 75 ? 27.000 -4.396 -15.366 1.00 83.38 75 LYS A O 1
ATOM 573 N N . MET A 1 76 ? 27.566 -6.255 -14.278 1.00 86.31 76 MET A N 1
ATOM 574 C CA . MET A 1 76 ? 26.766 -5.974 -13.085 1.00 86.31 76 MET A CA 1
ATOM 575 C C . MET A 1 76 ? 27.681 -5.507 -11.955 1.00 86.31 76 MET A C 1
ATOM 577 O O . MET A 1 76 ? 28.732 -6.099 -11.722 1.00 86.31 76 MET A O 1
ATOM 581 N N . ARG A 1 77 ? 27.291 -4.463 -11.219 1.00 85.69 77 ARG A N 1
ATOM 582 C CA . ARG A 1 77 ? 28.123 -3.965 -10.115 1.00 85.69 77 ARG A CA 1
ATOM 583 C C . ARG A 1 77 ? 27.954 -4.827 -8.879 1.00 85.69 77 ARG A C 1
ATOM 585 O O . ARG A 1 77 ? 26.919 -5.456 -8.661 1.00 85.69 77 ARG A O 1
ATOM 592 N N . GLU A 1 78 ? 28.950 -4.791 -8.006 1.00 86.31 78 GLU A N 1
ATOM 593 C CA . GLU A 1 78 ? 28.896 -5.485 -6.716 1.00 86.31 78 GLU A CA 1
ATOM 594 C C . GLU A 1 78 ? 27.837 -4.902 -5.768 1.00 86.31 78 GLU A C 1
ATOM 596 O O . GLU A 1 78 ? 27.321 -5.612 -4.910 1.00 86.31 78 GLU A O 1
ATOM 601 N N . CYS A 1 79 ? 27.485 -3.622 -5.927 1.00 87.44 79 CYS A N 1
ATOM 602 C CA . CYS A 1 79 ? 26.447 -2.959 -5.137 1.00 87.44 79 CYS A CA 1
ATOM 603 C C . CYS A 1 79 ? 25.028 -3.174 -5.670 1.00 87.44 79 CYS A C 1
ATOM 605 O O . CYS A 1 79 ? 24.083 -2.879 -4.943 1.00 87.44 79 CYS A O 1
ATOM 607 N N . ASP A 1 80 ? 24.860 -3.651 -6.909 1.00 91.19 80 ASP A N 1
ATOM 608 C CA . ASP A 1 80 ? 23.539 -3.750 -7.528 1.00 91.19 80 ASP A CA 1
ATOM 609 C C . ASP A 1 80 ? 22.668 -4.791 -6.824 1.00 91.19 80 ASP A C 1
ATOM 611 O O . ASP A 1 80 ? 23.125 -5.882 -6.452 1.00 91.19 80 ASP A O 1
ATOM 615 N N . ALA A 1 81 ? 21.396 -4.433 -6.676 1.00 93.62 81 ALA A N 1
ATOM 616 C CA . ALA A 1 81 ? 20.352 -5.304 -6.177 1.00 93.62 81 ALA A CA 1
ATOM 617 C C . ALA A 1 81 ? 19.851 -6.172 -7.320 1.00 93.62 81 ALA A C 1
ATOM 619 O O . ALA A 1 81 ? 19.627 -5.672 -8.419 1.00 93.62 81 ALA A O 1
ATOM 620 N N . VAL A 1 82 ? 19.632 -7.453 -7.067 1.00 94.19 82 VAL A N 1
ATOM 621 C CA . VAL A 1 82 ? 19.375 -8.422 -8.124 1.00 94.19 82 VAL A CA 1
ATOM 622 C C . VAL A 1 82 ? 17.964 -8.964 -7.998 1.00 94.19 82 VAL A C 1
ATOM 624 O O . VAL A 1 82 ? 17.666 -9.760 -7.113 1.00 94.19 82 VAL A O 1
ATOM 627 N N . ILE A 1 83 ? 17.087 -8.563 -8.911 1.00 94.88 83 ILE A N 1
ATOM 628 C CA . ILE A 1 83 ? 15.762 -9.158 -9.032 1.00 94.88 83 ILE A CA 1
ATOM 629 C C . ILE A 1 83 ? 15.918 -10.480 -9.785 1.00 94.88 83 ILE A C 1
ATOM 631 O O . ILE A 1 83 ? 16.320 -10.503 -10.953 1.00 94.88 83 ILE A O 1
ATOM 635 N N . LEU A 1 84 ? 15.600 -11.581 -9.107 1.00 93.75 84 LEU A N 1
ATOM 636 C CA . LEU A 1 84 ? 15.726 -12.924 -9.661 1.00 93.75 84 LEU A CA 1
ATOM 637 C C . LEU A 1 84 ? 14.804 -13.106 -10.885 1.00 93.75 84 LEU A C 1
ATOM 639 O O . LEU A 1 84 ? 13.763 -12.447 -10.987 1.00 93.75 84 LEU A O 1
ATOM 643 N N . PRO A 1 85 ? 15.174 -13.967 -11.850 1.00 86.50 85 PRO A N 1
ATOM 644 C CA . PRO A 1 85 ? 14.402 -14.109 -13.075 1.00 86.50 85 PRO A CA 1
ATOM 645 C C . PRO A 1 85 ? 13.027 -14.728 -12.812 1.00 86.50 85 PRO A C 1
ATOM 647 O O . PRO A 1 85 ? 12.879 -15.628 -11.988 1.00 86.50 85 PRO A O 1
ATOM 650 N N . SER A 1 86 ? 12.029 -14.308 -13.591 1.00 75.00 86 SER A N 1
ATOM 651 C CA . SER A 1 86 ? 10.731 -14.990 -13.658 1.00 75.00 86 SER A CA 1
ATOM 652 C C . SER A 1 86 ? 10.581 -15.724 -14.989 1.00 75.00 86 SER A C 1
ATOM 654 O O . SER A 1 86 ? 10.956 -15.198 -16.040 1.00 75.00 86 SER A O 1
ATOM 656 N N . LEU A 1 87 ? 9.980 -16.915 -14.953 1.00 67.62 87 LEU A N 1
ATOM 657 C CA . LEU A 1 87 ? 9.529 -17.651 -16.136 1.00 67.62 87 LEU A CA 1
ATOM 658 C C . LEU A 1 87 ? 8.150 -17.129 -16.569 1.00 67.62 87 LEU A C 1
ATOM 660 O O . LEU A 1 87 ? 7.154 -17.844 -16.495 1.00 67.62 87 LEU A O 1
ATOM 664 N N . VAL A 1 88 ? 8.087 -15.866 -17.004 1.00 55.84 88 VAL A N 1
ATOM 665 C CA . VAL A 1 88 ? 6.823 -15.178 -17.346 1.00 55.84 88 VAL A CA 1
ATOM 666 C C . VAL A 1 88 ? 6.019 -15.951 -18.402 1.00 55.84 88 VAL A C 1
ATOM 668 O O . VAL A 1 88 ? 4.798 -15.999 -18.345 1.00 55.84 88 VAL A O 1
ATOM 671 N N . SER A 1 89 ? 6.692 -16.631 -19.333 1.00 49.22 89 SER A N 1
ATOM 672 C CA . SER A 1 89 ? 6.032 -17.386 -20.406 1.00 49.22 89 SER A CA 1
ATOM 673 C C . SER A 1 89 ? 5.393 -18.712 -19.964 1.00 49.22 89 SER A C 1
ATOM 675 O O . SER A 1 89 ? 4.696 -19.324 -20.768 1.00 49.22 89 SER A O 1
ATOM 677 N N . PHE A 1 90 ? 5.634 -19.181 -18.731 1.00 47.50 90 PHE A N 1
ATOM 678 C CA . PHE A 1 90 ? 5.171 -20.494 -18.256 1.00 47.50 90 PHE A CA 1
ATOM 679 C C . PHE A 1 90 ? 4.163 -20.425 -17.097 1.00 47.50 90 PHE A C 1
ATOM 681 O O . PHE A 1 90 ? 3.577 -21.456 -16.753 1.00 47.50 90 PHE A O 1
ATOM 688 N N . SER A 1 91 ? 3.924 -19.247 -16.503 1.00 51.66 91 SER A N 1
ATOM 689 C CA . SER A 1 91 ? 3.037 -19.102 -15.333 1.00 51.66 91 SER A CA 1
ATOM 690 C C . SER A 1 91 ? 1.579 -19.503 -15.602 1.00 51.66 91 SER A C 1
ATOM 692 O O . SER A 1 91 ? 0.871 -19.893 -14.682 1.00 51.66 91 SER A O 1
ATOM 694 N N . SER A 1 92 ? 1.158 -19.506 -16.869 1.00 54.75 92 SER A N 1
ATOM 695 C CA . SER A 1 92 ? -0.207 -19.813 -17.313 1.00 54.75 92 SER A CA 1
ATOM 696 C C . SER A 1 92 ? -0.425 -21.245 -17.826 1.00 54.75 92 SER A C 1
ATOM 698 O O . SER A 1 92 ? -1.531 -21.571 -18.255 1.00 54.75 92 SER A O 1
ATOM 700 N N . LEU A 1 93 ? 0.602 -22.107 -17.819 1.00 56.22 93 LEU A N 1
ATOM 701 C CA . LEU A 1 93 ? 0.542 -23.412 -18.495 1.00 56.22 93 LEU A CA 1
ATOM 702 C C . LEU A 1 93 ? 0.087 -24.574 -17.601 1.00 56.22 93 LEU A C 1
ATOM 704 O O . LEU A 1 93 ? -0.559 -25.489 -18.113 1.00 56.22 93 LEU A O 1
ATOM 708 N N . THR A 1 94 ? 0.393 -24.569 -16.296 1.00 61.28 94 THR A N 1
ATOM 709 C CA . THR A 1 94 ? -0.029 -25.632 -15.367 1.00 61.28 94 THR A CA 1
ATOM 710 C C . THR A 1 94 ? -0.364 -25.091 -13.965 1.00 61.28 94 THR A C 1
ATOM 712 O O . THR A 1 94 ? 0.152 -24.053 -13.559 1.00 61.28 94 THR A O 1
ATOM 715 N N . PRO A 1 95 ? -1.192 -25.795 -13.168 1.00 61.47 95 PRO A N 1
ATOM 716 C CA . PRO A 1 95 ? -1.445 -25.432 -11.765 1.00 61.47 95 PRO A CA 1
ATOM 717 C C . PRO A 1 95 ? -0.191 -25.422 -10.870 1.00 61.47 95 PRO A C 1
ATOM 719 O O . PRO A 1 95 ? -0.189 -24.788 -9.821 1.00 61.47 95 PRO A O 1
ATOM 722 N N . GLU A 1 96 ? 0.876 -26.118 -11.275 1.00 64.94 96 GLU A N 1
ATOM 723 C CA . GLU A 1 96 ? 2.158 -26.205 -10.555 1.00 64.94 96 GLU A CA 1
ATOM 724 C C . GLU A 1 96 ? 3.133 -25.069 -10.922 1.00 64.94 96 GLU A C 1
ATOM 726 O O . GLU A 1 96 ? 4.206 -24.942 -10.324 1.00 64.94 96 GLU A O 1
ATOM 731 N N . SER A 1 97 ? 2.780 -24.225 -11.898 1.00 76.19 97 SER A N 1
ATOM 732 C CA . SER A 1 97 ? 3.644 -23.167 -12.424 1.00 76.19 97 SER A CA 1
ATOM 733 C C . SER A 1 97 ? 4.260 -22.238 -11.362 1.00 76.19 97 SER A C 1
ATOM 735 O O . SER A 1 97 ? 5.449 -21.928 -11.485 1.00 76.19 97 SER A O 1
ATOM 737 N N . PRO A 1 98 ? 3.548 -21.814 -10.298 1.00 82.25 98 PRO A N 1
ATOM 738 C CA . PRO A 1 98 ? 4.134 -20.938 -9.282 1.00 82.25 98 PRO A CA 1
ATOM 739 C C . PRO A 1 98 ? 5.287 -21.583 -8.510 1.00 82.25 98 PRO A C 1
ATOM 741 O O . PRO A 1 98 ? 6.300 -20.936 -8.236 1.00 82.25 98 PRO A O 1
ATOM 744 N N . GLU A 1 99 ? 5.169 -22.876 -8.199 1.00 85.69 99 GLU A N 1
ATOM 745 C CA . GLU A 1 99 ? 6.217 -23.616 -7.498 1.00 85.69 99 GLU A CA 1
ATOM 746 C C . GLU A 1 99 ? 7.441 -23.818 -8.385 1.00 85.69 99 GLU A C 1
ATOM 748 O O . GLU A 1 99 ? 8.570 -23.672 -7.923 1.00 85.69 99 GLU A O 1
ATOM 753 N N . LEU A 1 100 ? 7.231 -24.091 -9.674 1.00 86.06 100 LEU A N 1
ATOM 754 C CA . LEU A 1 100 ? 8.315 -24.202 -10.648 1.00 86.06 100 LEU A CA 1
ATOM 755 C C . LEU A 1 100 ? 9.107 -22.893 -10.768 1.00 86.06 100 LEU A C 1
ATOM 757 O O . LEU A 1 100 ? 10.336 -22.934 -10.824 1.00 86.06 100 LEU A O 1
ATOM 761 N N . ILE A 1 101 ? 8.429 -21.739 -10.748 1.00 88.62 101 ILE A N 1
ATOM 762 C CA . ILE A 1 101 ? 9.082 -20.422 -10.780 1.00 88.62 101 ILE A CA 1
ATOM 763 C C . ILE A 1 101 ? 9.935 -20.200 -9.528 1.00 88.62 101 ILE A C 1
ATOM 765 O O . ILE A 1 101 ? 11.088 -19.780 -9.641 1.00 88.62 101 ILE A O 1
ATOM 769 N N . LEU A 1 102 ? 9.409 -20.485 -8.334 1.00 91.25 102 LEU A N 1
ATOM 770 C CA . LEU A 1 102 ? 10.180 -20.344 -7.095 1.00 91.25 102 LEU A CA 1
ATOM 771 C C . LEU A 1 102 ? 11.349 -21.337 -7.029 1.00 91.25 102 LEU A C 1
ATOM 773 O O . LEU A 1 102 ? 12.467 -20.941 -6.710 1.00 91.25 102 LEU A O 1
ATOM 777 N N . ASN A 1 103 ? 11.137 -22.596 -7.411 1.00 90.38 103 ASN A N 1
ATOM 778 C CA . ASN A 1 103 ? 12.196 -23.605 -7.462 1.00 90.38 103 ASN A CA 1
ATOM 779 C C . ASN A 1 103 ? 13.313 -23.204 -8.433 1.00 90.38 103 ASN A C 1
ATOM 781 O O . ASN A 1 103 ? 14.493 -23.341 -8.111 1.00 90.38 103 ASN A O 1
ATOM 785 N N . TYR A 1 104 ? 12.957 -22.668 -9.604 1.00 90.94 104 TYR A N 1
ATOM 786 C CA . TYR A 1 104 ? 13.934 -22.137 -10.550 1.00 90.94 104 TYR A CA 1
ATOM 787 C C . TYR A 1 104 ? 14.724 -20.968 -9.950 1.00 90.94 104 TYR A C 1
ATOM 789 O O . TYR A 1 104 ? 15.947 -20.950 -10.054 1.00 90.94 104 TYR A O 1
ATOM 797 N N . GLN A 1 105 ? 14.059 -20.024 -9.280 1.00 93.25 105 GLN A N 1
ATOM 798 C CA . GLN A 1 105 ? 14.733 -18.896 -8.631 1.00 93.25 105 GLN A CA 1
ATOM 799 C C . GLN A 1 105 ? 15.686 -19.343 -7.515 1.00 93.25 105 GLN A C 1
ATOM 801 O O . GLN A 1 105 ? 16.795 -18.821 -7.427 1.00 93.25 105 GLN A O 1
ATOM 806 N N . ALA A 1 106 ? 15.311 -20.343 -6.714 1.00 92.94 106 ALA A N 1
ATOM 807 C CA . ALA A 1 106 ? 16.188 -20.923 -5.697 1.00 92.94 106 ALA A CA 1
ATOM 808 C C . ALA A 1 106 ? 17.422 -21.603 -6.323 1.00 92.94 106 ALA A C 1
ATOM 810 O O . ALA A 1 106 ? 18.549 -21.402 -5.871 1.00 92.94 106 ALA A O 1
ATOM 811 N N . GLN A 1 107 ? 17.234 -22.355 -7.414 1.00 91.50 107 GLN A N 1
ATOM 812 C CA . GLN A 1 107 ? 18.343 -22.955 -8.165 1.00 91.50 107 GLN A CA 1
ATOM 813 C C . GLN A 1 107 ? 19.245 -21.899 -8.813 1.00 91.50 107 GLN A C 1
ATOM 815 O O . GLN A 1 107 ? 20.464 -22.060 -8.827 1.00 91.50 107 GLN A O 1
ATOM 820 N N . ALA A 1 108 ? 18.663 -20.831 -9.359 1.00 91.56 108 ALA A N 1
ATOM 821 C CA . ALA A 1 108 ? 19.400 -19.709 -9.924 1.00 91.56 108 ALA A CA 1
ATOM 822 C C . ALA A 1 108 ? 20.258 -19.028 -8.851 1.00 91.56 108 ALA A C 1
ATOM 824 O O . ALA A 1 108 ? 21.442 -18.805 -9.087 1.00 91.56 108 ALA A O 1
ATOM 825 N N . LEU A 1 109 ? 19.695 -18.774 -7.665 1.00 92.75 109 LEU A N 1
ATOM 826 C CA . LEU A 1 109 ? 20.419 -18.189 -6.538 1.00 92.75 109 LEU A CA 1
ATOM 827 C C . LEU A 1 109 ? 21.593 -19.075 -6.095 1.00 92.75 109 LEU A C 1
ATOM 829 O O . LEU A 1 109 ? 22.706 -18.579 -5.979 1.00 92.75 109 LEU A O 1
ATOM 833 N N . SER A 1 110 ? 21.377 -20.387 -5.941 1.00 92.00 110 SER A N 1
ATOM 834 C CA . SER A 1 110 ? 22.450 -21.333 -5.593 1.00 92.00 110 SER A CA 1
ATOM 835 C C . SER A 1 110 ? 23.553 -21.385 -6.656 1.00 92.00 110 SER A C 1
ATOM 837 O O . SER A 1 110 ? 24.733 -21.373 -6.325 1.00 92.00 110 SER A O 1
ATOM 839 N N . LYS A 1 111 ? 23.201 -21.366 -7.948 1.00 90.81 111 LYS A N 1
ATOM 840 C CA . LYS A 1 111 ? 24.187 -21.294 -9.041 1.00 90.81 111 LYS A CA 1
ATOM 841 C C . LYS A 1 111 ? 25.007 -19.999 -9.014 1.00 90.81 111 LYS A C 1
ATOM 843 O O . LYS A 1 111 ? 26.143 -19.994 -9.477 1.00 90.81 111 LYS A O 1
ATOM 848 N N . LEU A 1 112 ? 24.431 -18.910 -8.513 1.00 90.38 112 LEU A N 1
ATOM 849 C CA . LEU A 1 112 ? 25.028 -17.576 -8.503 1.00 90.38 112 LEU A CA 1
ATOM 850 C C . LEU A 1 112 ? 25.694 -17.215 -7.168 1.00 90.38 112 LEU A C 1
ATOM 852 O O . LEU A 1 112 ? 26.192 -16.100 -7.049 1.00 90.38 112 LEU A O 1
ATOM 856 N N . GLU A 1 113 ? 25.762 -18.127 -6.193 1.00 87.69 113 GLU A N 1
ATOM 857 C CA . GLU A 1 113 ? 26.243 -17.846 -4.828 1.00 87.69 113 GLU A CA 1
ATOM 858 C C . GLU A 1 113 ? 27.668 -17.267 -4.775 1.00 87.69 113 GLU A C 1
ATOM 860 O O . GLU A 1 113 ? 27.990 -16.466 -3.903 1.00 87.69 113 GLU A O 1
ATOM 865 N N . SER A 1 114 ? 28.516 -17.624 -5.745 1.00 87.00 114 SER A N 1
ATOM 866 C CA . SER A 1 114 ? 29.885 -17.112 -5.872 1.00 87.00 114 SER A CA 1
ATOM 867 C C . SER A 1 114 ? 29.983 -15.720 -6.511 1.00 87.00 114 SER A C 1
ATOM 869 O O . SER A 1 114 ? 31.066 -15.142 -6.531 1.00 87.00 114 SER A O 1
ATOM 871 N N . HIS A 1 115 ? 28.877 -15.186 -7.038 1.00 87.75 115 HIS A N 1
ATOM 872 C CA . HIS A 1 115 ? 28.814 -13.908 -7.758 1.00 87.75 115 HIS A CA 1
ATOM 873 C C . HIS A 1 115 ? 27.844 -12.904 -7.111 1.00 87.75 115 HIS A C 1
ATOM 875 O O . HIS A 1 115 ? 28.023 -11.691 -7.238 1.00 87.75 115 HIS A O 1
ATOM 881 N N . ILE A 1 116 ? 26.791 -13.388 -6.445 1.00 90.19 116 ILE A N 1
ATOM 882 C CA . ILE A 1 116 ? 25.729 -12.575 -5.850 1.00 90.19 116 ILE A CA 1
ATOM 883 C C . ILE A 1 116 ? 25.498 -13.046 -4.416 1.00 90.19 116 ILE A C 1
ATOM 885 O O . ILE A 1 116 ? 24.994 -14.142 -4.183 1.00 90.19 116 ILE A O 1
ATOM 889 N N . GLU A 1 117 ? 25.822 -12.184 -3.450 1.00 92.06 117 GLU A N 1
ATOM 890 C CA . GLU A 1 117 ? 25.433 -12.396 -2.055 1.00 92.06 117 GLU A CA 1
ATOM 891 C C . GLU A 1 117 ? 23.897 -12.462 -1.943 1.00 92.06 117 GLU A C 1
ATOM 893 O O . GLU A 1 117 ? 23.221 -11.580 -2.484 1.00 92.06 117 GLU A O 1
ATOM 898 N N . PRO A 1 118 ? 23.317 -13.433 -1.211 1.00 92.81 118 PRO A N 1
ATOM 899 C CA . PRO A 1 118 ? 21.864 -13.558 -1.081 1.00 92.81 118 PRO A CA 1
ATOM 900 C C . PRO A 1 118 ? 21.159 -12.295 -0.573 1.00 92.81 118 PRO A C 1
ATOM 902 O O . PRO A 1 118 ? 20.056 -11.994 -1.020 1.00 92.81 118 PRO A O 1
ATOM 905 N N . SER A 1 119 ? 21.817 -11.501 0.277 1.00 92.62 119 SER A N 1
ATOM 906 C CA . SER A 1 119 ? 21.308 -10.216 0.784 1.00 92.62 119 SER A CA 1
ATOM 907 C C . SER A 1 119 ? 21.010 -9.190 -0.311 1.00 92.62 119 SER A C 1
ATOM 909 O O . SER A 1 119 ? 20.211 -8.281 -0.093 1.00 92.62 119 SER A O 1
ATOM 911 N N . ARG A 1 120 ? 21.613 -9.342 -1.495 1.00 93.25 120 ARG A N 1
ATOM 912 C CA . ARG A 1 120 ? 21.382 -8.506 -2.679 1.00 93.25 120 ARG A CA 1
ATOM 913 C C . ARG A 1 120 ? 20.195 -8.981 -3.509 1.00 93.25 120 ARG A C 1
ATOM 915 O O . ARG A 1 120 ? 19.742 -8.246 -4.383 1.00 93.25 120 ARG A O 1
ATOM 922 N N . ALA A 1 121 ? 19.739 -10.213 -3.302 1.00 95.50 121 ALA A N 1
ATOM 923 C CA . ALA A 1 121 ? 18.707 -10.820 -4.118 1.00 95.50 121 ALA A CA 1
ATOM 924 C C . ALA A 1 121 ? 17.305 -10.370 -3.686 1.00 95.50 121 ALA A C 1
ATOM 926 O O . ALA A 1 121 ? 17.004 -10.185 -2.506 1.00 95.50 121 ALA A O 1
ATOM 927 N N . ILE A 1 122 ? 16.432 -10.237 -4.679 1.00 96.94 122 ILE A N 1
ATOM 928 C CA . ILE A 1 122 ? 15.011 -9.947 -4.540 1.00 96.94 122 ILE A CA 1
ATOM 929 C C . ILE A 1 122 ? 14.268 -11.055 -5.285 1.00 96.94 122 ILE A C 1
ATOM 931 O O . ILE A 1 122 ? 14.367 -11.163 -6.510 1.00 96.94 122 ILE A O 1
ATOM 935 N N . VAL A 1 123 ? 13.535 -11.895 -4.556 1.00 96.38 123 VAL A N 1
ATOM 936 C CA . VAL A 1 123 ? 12.755 -12.985 -5.159 1.00 96.38 123 VAL A CA 1
ATOM 937 C C . VAL A 1 123 ? 11.503 -12.426 -5.832 1.00 96.38 123 VAL A C 1
ATOM 939 O O . VAL A 1 123 ? 10.788 -11.615 -5.249 1.00 96.38 123 VAL A O 1
ATOM 942 N N . ARG A 1 124 ? 11.200 -12.839 -7.064 1.00 94.06 124 ARG A N 1
ATOM 943 C CA . ARG A 1 124 ? 9.925 -12.508 -7.711 1.00 94.06 124 ARG A CA 1
ATOM 944 C C . ARG A 1 124 ? 8.838 -13.449 -7.224 1.00 94.06 124 ARG A C 1
ATOM 946 O O . ARG A 1 124 ? 9.008 -14.665 -7.263 1.00 94.06 124 ARG A O 1
ATOM 953 N N . ILE A 1 125 ? 7.715 -12.877 -6.815 1.00 93.12 125 ILE A N 1
ATOM 954 C CA . ILE A 1 125 ? 6.547 -13.594 -6.326 1.00 93.12 125 ILE A CA 1
ATOM 955 C C . ILE A 1 125 ? 5.564 -13.810 -7.487 1.00 93.12 125 ILE A C 1
ATOM 957 O O . ILE A 1 125 ? 5.041 -12.827 -8.016 1.00 93.12 125 ILE A O 1
ATOM 961 N N . PRO A 1 126 ? 5.309 -15.063 -7.907 1.00 88.62 126 PRO A N 1
ATOM 962 C CA . PRO A 1 126 ? 4.240 -15.375 -8.853 1.00 88.62 126 PRO A CA 1
ATOM 963 C C . PRO A 1 126 ? 2.865 -14.979 -8.302 1.00 88.62 126 PRO A C 1
ATOM 965 O O . PRO A 1 126 ? 2.563 -15.240 -7.135 1.00 88.62 126 PRO A O 1
ATOM 968 N N . ALA A 1 127 ? 2.025 -14.385 -9.151 1.00 78.25 127 ALA A N 1
ATOM 969 C CA . ALA A 1 127 ? 0.702 -13.894 -8.766 1.00 78.25 127 ALA A CA 1
ATOM 970 C C . ALA A 1 127 ? -0.293 -15.027 -8.469 1.00 78.25 127 ALA A C 1
ATOM 972 O O . ALA A 1 127 ? -1.289 -14.810 -7.793 1.00 78.25 127 ALA A O 1
ATOM 973 N N . GLU A 1 128 ? -0.035 -16.243 -8.950 1.00 83.12 128 GLU A N 1
ATOM 974 C CA . GLU A 1 128 ? -0.933 -17.390 -8.811 1.00 83.12 128 GLU A CA 1
ATOM 975 C C . GLU A 1 128 ? -0.625 -18.247 -7.568 1.00 83.12 128 GLU A C 1
ATOM 977 O O . GLU A 1 128 ? -1.240 -19.296 -7.366 1.00 83.12 128 GLU A O 1
ATOM 982 N N . ILE A 1 129 ? 0.318 -17.825 -6.713 1.00 85.94 129 ILE A N 1
ATOM 983 C CA . ILE A 1 129 ? 0.573 -18.508 -5.439 1.00 85.94 129 ILE A CA 1
ATOM 984 C C . ILE A 1 129 ? -0.653 -18.394 -4.533 1.00 85.94 129 ILE A C 1
ATOM 986 O O . ILE A 1 129 ? -1.138 -17.299 -4.248 1.00 85.94 129 ILE A O 1
ATOM 990 N N . SER A 1 130 ? -1.095 -19.536 -3.999 1.00 86.19 130 SER A N 1
ATOM 991 C CA . SER A 1 130 ? -2.105 -19.554 -2.944 1.00 86.19 130 SER A CA 1
ATOM 992 C C . SER A 1 130 ? -1.577 -18.831 -1.699 1.00 86.19 130 SER A C 1
ATOM 994 O O . SER A 1 130 ? -0.542 -19.254 -1.158 1.00 86.19 130 SER A O 1
ATOM 996 N N . PRO A 1 131 ? -2.290 -17.808 -1.186 1.00 86.31 131 PRO A N 1
ATOM 997 C CA . PRO A 1 131 ? -1.861 -17.071 -0.005 1.00 86.31 131 PRO A CA 1
ATOM 998 C C . PRO A 1 131 ? -1.592 -17.958 1.215 1.00 86.31 131 PRO A C 1
ATOM 1000 O O . PRO A 1 131 ? -0.701 -17.652 2.000 1.00 86.31 131 PRO A O 1
ATOM 1003 N N . ASP A 1 132 ? -2.297 -19.079 1.362 1.00 87.50 132 ASP A N 1
ATOM 1004 C CA . ASP A 1 132 ? -2.143 -19.969 2.520 1.00 87.50 132 ASP A CA 1
ATOM 1005 C C . ASP A 1 132 ? -0.828 -20.760 2.497 1.00 87.50 132 ASP A C 1
ATOM 1007 O O . ASP A 1 132 ? -0.286 -21.086 3.546 1.00 87.50 132 ASP A O 1
ATOM 1011 N N . SER A 1 133 ? -0.278 -21.019 1.307 1.00 89.69 133 SER A N 1
ATOM 1012 C CA . SER A 1 133 ? 1.015 -21.702 1.132 1.00 89.69 133 SER A CA 1
ATOM 1013 C C . SER A 1 133 ? 2.211 -20.750 1.054 1.00 89.69 133 SER A C 1
ATOM 1015 O O . SER A 1 133 ? 3.358 -21.192 1.038 1.00 89.69 133 SER A O 1
ATOM 1017 N N . PHE A 1 134 ? 1.965 -19.440 0.965 1.00 92.75 134 PHE A N 1
ATOM 1018 C CA . PHE A 1 134 ? 2.995 -18.461 0.624 1.00 92.75 134 PHE A CA 1
ATOM 1019 C C . PHE A 1 134 ? 4.160 -18.448 1.620 1.00 92.75 134 PHE A C 1
ATOM 1021 O O . PHE A 1 134 ? 5.317 -18.475 1.206 1.00 92.75 134 PHE A O 1
ATOM 1028 N N . SER A 1 135 ? 3.871 -18.452 2.923 1.00 92.06 135 SER A N 1
ATOM 1029 C CA . SER A 1 135 ? 4.903 -18.391 3.963 1.00 92.06 135 SER A CA 1
ATOM 1030 C C . SER A 1 135 ? 5.867 -19.580 3.897 1.00 92.06 135 SER A C 1
ATOM 1032 O O . SER A 1 135 ? 7.079 -19.374 3.945 1.00 92.06 135 SER A O 1
ATOM 1034 N N . ASP A 1 136 ? 5.352 -20.795 3.683 1.00 92.19 136 ASP A N 1
ATOM 1035 C CA . ASP A 1 136 ? 6.169 -22.010 3.554 1.00 92.19 136 ASP A CA 1
ATOM 1036 C C . ASP A 1 136 ? 7.071 -21.959 2.315 1.00 92.19 136 ASP A C 1
ATOM 1038 O O . ASP A 1 136 ? 8.212 -22.415 2.342 1.00 92.19 136 ASP A O 1
ATOM 1042 N N . LYS A 1 137 ? 6.577 -21.375 1.218 1.00 92.38 137 LYS A N 1
ATOM 1043 C CA . LYS A 1 137 ? 7.327 -21.264 -0.040 1.00 92.38 137 LYS A CA 1
ATOM 1044 C C . LYS A 1 137 ? 8.393 -20.164 -0.016 1.00 92.38 137 LYS A C 1
ATOM 1046 O O . LYS A 1 137 ? 9.358 -20.249 -0.772 1.00 92.38 137 LYS A O 1
ATOM 1051 N N . ILE A 1 138 ? 8.241 -19.149 0.835 1.00 94.31 138 ILE A N 1
ATOM 1052 C CA . ILE A 1 138 ? 9.211 -18.052 0.984 1.00 94.31 138 ILE A CA 1
ATOM 1053 C C . ILE A 1 138 ? 10.261 -18.326 2.059 1.00 94.31 138 ILE A C 1
ATOM 1055 O O . ILE A 1 138 ? 11.377 -17.817 1.940 1.00 94.31 138 ILE A O 1
ATOM 1059 N N . ALA A 1 139 ? 9.960 -19.164 3.055 1.00 93.50 139 ALA A N 1
ATOM 1060 C CA . ALA A 1 139 ? 10.891 -19.504 4.131 1.00 93.50 139 ALA A CA 1
ATOM 1061 C C . ALA A 1 139 ? 12.307 -19.905 3.648 1.00 93.50 139 ALA A C 1
ATOM 1063 O O . ALA A 1 139 ? 13.267 -19.340 4.176 1.00 93.50 139 ALA A O 1
ATOM 1064 N N . PRO A 1 140 ? 12.488 -20.736 2.596 1.00 93.94 140 PRO A N 1
ATOM 1065 C CA . PRO A 1 140 ? 13.825 -21.085 2.110 1.00 93.94 140 PRO A CA 1
ATOM 1066 C C . PRO A 1 140 ? 14.646 -19.875 1.641 1.00 93.94 140 PRO A C 1
ATOM 1068 O O . PRO A 1 140 ? 15.848 -19.806 1.881 1.00 93.94 140 PRO A O 1
ATOM 1071 N N . PHE A 1 141 ? 14.013 -18.884 1.004 1.00 95.00 141 PHE A N 1
ATOM 1072 C CA . PHE A 1 141 ? 14.708 -17.668 0.572 1.00 95.00 141 PHE A CA 1
ATOM 1073 C C . PHE A 1 141 ? 15.160 -16.838 1.777 1.00 95.00 141 PHE A C 1
ATOM 1075 O O . PHE A 1 141 ? 16.300 -16.372 1.814 1.00 95.00 141 PHE A O 1
ATOM 1082 N N . LEU A 1 142 ? 14.304 -16.711 2.794 1.00 92.75 142 LEU A N 1
ATOM 1083 C CA . LEU A 1 142 ? 14.652 -16.024 4.037 1.00 92.75 142 LEU A CA 1
ATOM 1084 C C . LEU A 1 142 ? 15.840 -16.700 4.743 1.00 92.75 142 LEU A C 1
ATOM 1086 O O . LEU A 1 142 ? 16.765 -16.012 5.168 1.00 92.75 142 LEU A O 1
ATOM 1090 N N . GLU A 1 143 ? 15.852 -18.034 4.816 1.00 93.44 143 GLU A N 1
ATOM 1091 C CA . GLU A 1 143 ? 16.942 -18.818 5.418 1.00 93.44 143 GLU A CA 1
ATOM 1092 C C . GLU A 1 143 ? 18.277 -18.646 4.680 1.00 93.44 143 GLU A C 1
ATOM 1094 O O . GLU A 1 143 ? 19.332 -18.621 5.312 1.00 93.44 143 GLU A O 1
ATOM 1099 N N . THR A 1 144 ? 18.243 -18.465 3.356 1.00 93.19 144 THR A N 1
ATOM 1100 C CA . THR A 1 144 ? 19.450 -18.170 2.562 1.00 93.19 144 THR A CA 1
ATOM 1101 C C . THR A 1 144 ? 19.954 -16.732 2.713 1.00 93.19 144 THR A C 1
ATOM 1103 O O . THR A 1 144 ? 21.050 -16.430 2.252 1.00 93.19 144 THR A O 1
ATOM 1106 N N . GLY A 1 145 ? 19.194 -15.844 3.364 1.00 92.69 145 GLY A N 1
ATOM 1107 C CA . GLY A 1 145 ? 19.559 -14.440 3.562 1.00 92.69 145 GLY A CA 1
ATOM 1108 C C . GLY A 1 145 ? 19.026 -13.481 2.495 1.00 92.69 145 GLY A C 1
ATOM 1109 O O . GLY A 1 145 ? 19.485 -12.342 2.437 1.00 92.69 145 GLY A O 1
ATOM 1110 N N . VAL A 1 146 ? 18.064 -13.906 1.665 1.00 95.00 146 VAL A N 1
ATOM 1111 C CA . VAL A 1 146 ? 17.358 -13.013 0.730 1.00 95.00 146 VAL A CA 1
ATOM 1112 C C . VAL A 1 146 ? 16.623 -11.929 1.508 1.00 95.00 146 VAL A C 1
ATOM 1114 O O . VAL A 1 146 ? 15.913 -12.212 2.472 1.00 95.00 146 VAL A O 1
ATOM 1117 N N . SER A 1 147 ? 16.790 -10.677 1.082 1.00 90.88 147 SER A N 1
ATOM 1118 C CA . SER A 1 147 ? 16.320 -9.509 1.834 1.00 90.88 147 SER A CA 1
ATOM 1119 C C . SER A 1 147 ? 15.097 -8.826 1.222 1.00 90.88 147 SER A C 1
ATOM 1121 O O . SER A 1 147 ? 14.530 -7.937 1.853 1.00 90.88 147 SER A O 1
ATOM 1123 N N . GLY A 1 148 ? 14.648 -9.234 0.030 1.00 95.94 148 GLY A N 1
ATOM 1124 C CA . GLY A 1 148 ? 13.506 -8.610 -0.634 1.00 95.94 148 GLY A CA 1
ATOM 1125 C C . GLY A 1 148 ? 12.641 -9.561 -1.452 1.00 95.94 148 GLY A C 1
ATOM 1126 O O . GLY A 1 148 ? 13.080 -10.629 -1.878 1.00 95.94 148 GLY A O 1
ATOM 1127 N N . ALA A 1 149 ? 11.406 -9.136 -1.698 1.00 97.19 149 ALA A N 1
ATOM 1128 C CA . ALA A 1 149 ? 10.440 -9.798 -2.558 1.00 97.19 149 ALA A CA 1
ATOM 1129 C C . ALA A 1 149 ? 9.758 -8.783 -3.488 1.00 97.19 149 ALA A C 1
ATOM 1131 O O . ALA A 1 149 ? 9.377 -7.690 -3.065 1.00 97.19 149 ALA A O 1
ATOM 1132 N N . ALA A 1 150 ? 9.590 -9.154 -4.754 1.00 97.06 150 ALA A N 1
ATOM 1133 C CA . ALA A 1 150 ? 8.959 -8.339 -5.781 1.00 97.06 150 ALA A CA 1
ATOM 1134 C C . ALA A 1 150 ? 7.614 -8.928 -6.214 1.00 97.06 150 ALA A C 1
ATOM 1136 O O . ALA A 1 150 ? 7.537 -10.092 -6.600 1.00 97.06 150 ALA A O 1
ATOM 1137 N N . PHE A 1 151 ? 6.573 -8.103 -6.194 1.00 96.00 151 PHE A N 1
ATOM 1138 C CA . PHE A 1 151 ? 5.197 -8.444 -6.547 1.00 96.00 151 PHE A CA 1
ATOM 1139 C C . PHE A 1 151 ? 4.821 -7.730 -7.838 1.00 96.00 151 PHE A C 1
ATOM 1141 O O . PHE A 1 151 ? 5.218 -6.584 -8.042 1.00 96.00 151 PHE A O 1
ATOM 1148 N N . VAL A 1 152 ? 4.067 -8.395 -8.707 1.00 92.88 152 VAL A N 1
ATOM 1149 C CA . VAL A 1 152 ? 3.707 -7.848 -10.019 1.00 92.88 152 VAL A CA 1
ATOM 1150 C C . VAL A 1 152 ? 2.301 -7.268 -9.973 1.00 92.88 152 VAL A C 1
ATOM 1152 O O . VAL A 1 152 ? 1.390 -7.864 -9.400 1.00 92.88 152 VAL A O 1
ATOM 1155 N N . PHE A 1 153 ? 2.146 -6.110 -10.599 1.00 94.19 153 PHE A N 1
ATOM 1156 C CA . PHE A 1 153 ? 0.876 -5.440 -10.812 1.00 94.19 153 PHE A CA 1
ATOM 1157 C C . PHE A 1 153 ? 0.652 -5.219 -12.305 1.00 94.19 153 PHE A C 1
ATOM 1159 O O . PHE A 1 153 ? 1.569 -4.839 -13.042 1.00 94.19 153 PHE A O 1
ATOM 1166 N N . ASN A 1 154 ? -0.578 -5.444 -12.753 1.00 91.50 154 ASN A N 1
ATOM 1167 C CA . ASN A 1 154 ? -0.966 -5.302 -14.156 1.00 91.50 154 ASN A CA 1
ATOM 1168 C C . ASN A 1 154 ? -1.719 -3.987 -14.441 1.00 91.50 154 ASN A C 1
ATOM 1170 O O . ASN A 1 154 ? -1.989 -3.668 -15.601 1.00 91.50 154 ASN A O 1
ATOM 1174 N N . GLY A 1 155 ? -2.044 -3.218 -13.395 1.00 88.19 155 GLY A N 1
ATOM 1175 C CA . GLY A 1 155 ? -2.688 -1.906 -13.482 1.00 88.19 155 GLY A CA 1
ATOM 1176 C C . GLY A 1 155 ? -4.200 -1.955 -13.697 1.00 88.19 155 GLY A C 1
ATOM 1177 O O . GLY A 1 155 ? -4.838 -0.909 -13.806 1.00 88.19 155 GLY A O 1
ATOM 1178 N N . GLN A 1 156 ? -4.799 -3.148 -13.746 1.00 88.12 156 GLN A N 1
ATOM 1179 C CA . GLN A 1 156 ? -6.242 -3.320 -13.917 1.00 88.12 156 GLN A CA 1
ATOM 1180 C C . GLN A 1 156 ? -7.010 -3.185 -12.597 1.00 88.12 156 GLN A C 1
ATOM 1182 O O . GLN A 1 156 ? -8.239 -3.079 -12.620 1.00 88.12 156 GLN A O 1
ATOM 1187 N N . LEU A 1 157 ? -6.312 -3.182 -11.452 1.00 87.44 157 LEU A N 1
ATOM 1188 C CA . LEU A 1 157 ? -6.895 -3.161 -10.107 1.00 87.44 157 LEU A CA 1
ATOM 1189 C C . LEU A 1 157 ? -7.865 -4.335 -9.882 1.00 87.44 157 LEU A C 1
ATOM 1191 O O . LEU A 1 157 ? -8.884 -4.208 -9.199 1.00 87.44 157 LEU A O 1
ATOM 1195 N N . GLY A 1 158 ? -7.559 -5.464 -10.526 1.00 86.12 158 GLY A N 1
ATOM 1196 C CA . GLY A 1 158 ? -8.351 -6.689 -10.533 1.00 86.12 158 GLY A CA 1
ATOM 1197 C C . GLY A 1 158 ? -7.816 -7.764 -9.577 1.00 86.12 158 GLY A C 1
ATOM 1198 O O . GLY A 1 158 ? -7.071 -7.457 -8.646 1.00 86.12 158 GLY A O 1
ATOM 1199 N N . PRO A 1 159 ? -8.181 -9.042 -9.798 1.00 86.31 159 PRO A N 1
ATOM 1200 C CA . PRO A 1 159 ? -7.765 -10.159 -8.947 1.00 86.31 159 PRO A CA 1
ATOM 1201 C C . PRO A 1 159 ? -6.246 -10.320 -8.788 1.00 86.31 159 PRO A C 1
ATOM 1203 O O . PRO A 1 159 ? -5.798 -10.617 -7.689 1.00 86.31 159 PRO A O 1
ATOM 1206 N N . GLU A 1 160 ? -5.450 -10.094 -9.835 1.00 86.31 160 GLU A N 1
ATOM 1207 C CA . GLU A 1 160 ? -3.984 -10.239 -9.765 1.00 86.31 160 GLU A CA 1
ATOM 1208 C C . GLU A 1 160 ? -3.349 -9.217 -8.808 1.00 86.31 160 GLU A C 1
ATOM 1210 O O . GLU A 1 160 ? -2.628 -9.592 -7.884 1.00 86.31 160 GLU A O 1
ATOM 1215 N N . ASP A 1 161 ? -3.695 -7.934 -8.956 1.00 92.00 161 ASP A N 1
ATOM 1216 C CA . ASP A 1 161 ? -3.226 -6.859 -8.070 1.00 92.00 161 ASP A CA 1
ATOM 1217 C C . ASP A 1 161 ? -3.679 -7.094 -6.613 1.00 92.00 161 ASP A C 1
ATOM 1219 O O . ASP A 1 161 ? -2.943 -6.822 -5.659 1.00 92.00 161 ASP A O 1
ATOM 1223 N N . LEU A 1 162 ? -4.889 -7.641 -6.433 1.00 92.06 162 LEU A N 1
ATOM 1224 C CA . LEU A 1 162 ? -5.413 -8.048 -5.128 1.00 92.06 162 LEU A CA 1
ATOM 1225 C C . LEU A 1 162 ? -4.590 -9.170 -4.495 1.00 92.06 162 LEU A C 1
ATOM 1227 O O . LEU A 1 162 ? -4.290 -9.094 -3.303 1.00 92.06 162 LEU A O 1
ATOM 1231 N N . VAL A 1 163 ? -4.209 -10.191 -5.265 1.00 92.38 163 VAL A N 1
ATOM 1232 C CA . VAL A 1 163 ? -3.361 -11.272 -4.753 1.00 92.38 163 VAL A CA 1
ATOM 1233 C C . VAL A 1 163 ? -1.991 -10.722 -4.363 1.00 92.38 163 VAL A C 1
ATOM 1235 O O . VAL A 1 163 ? -1.526 -11.014 -3.265 1.00 92.38 163 VAL A O 1
ATOM 1238 N N . SER A 1 164 ? -1.390 -9.832 -5.156 1.00 94.69 164 SER A N 1
ATOM 1239 C CA . SER A 1 164 ? -0.136 -9.156 -4.785 1.00 94.69 164 SER A CA 1
ATOM 1240 C C . SER A 1 164 ? -0.230 -8.425 -3.434 1.00 94.69 164 SER A C 1
ATOM 1242 O O . SER A 1 164 ? 0.679 -8.531 -2.607 1.00 94.69 164 SER A O 1
ATOM 1244 N N . LEU A 1 165 ? -1.355 -7.760 -3.143 1.00 95.69 165 LEU A N 1
ATOM 1245 C CA . LEU A 1 165 ? -1.619 -7.148 -1.830 1.00 95.69 165 LEU A CA 1
ATOM 1246 C C . LEU A 1 165 ? -1.790 -8.198 -0.711 1.00 95.69 165 LEU A C 1
ATOM 1248 O O . LEU A 1 165 ? -1.254 -8.028 0.386 1.00 95.69 165 LEU A O 1
ATOM 1252 N N . GLN A 1 166 ? -2.501 -9.299 -0.972 1.00 95.19 166 GLN A N 1
ATOM 1253 C CA . GLN A 1 166 ? -2.698 -10.398 -0.013 1.00 95.19 166 GLN A CA 1
ATOM 1254 C C . GLN A 1 166 ? -1.409 -11.172 0.302 1.00 95.19 166 GLN A C 1
ATOM 1256 O O . GLN A 1 166 ? -1.230 -11.653 1.424 1.00 95.19 166 GLN A O 1
ATOM 1261 N N . LEU A 1 167 ? -0.515 -11.324 -0.674 1.00 95.31 167 LEU A N 1
ATOM 1262 C CA . LEU A 1 167 ? 0.793 -11.943 -0.480 1.00 95.31 167 LEU A CA 1
ATOM 1263 C C . LEU A 1 167 ? 1.721 -10.979 0.267 1.00 95.31 167 LEU A C 1
ATOM 1265 O O . LEU A 1 167 ? 2.412 -11.395 1.198 1.00 95.31 167 LEU A O 1
ATOM 1269 N N . ARG A 1 168 ? 1.655 -9.669 -0.027 1.00 95.31 168 ARG A N 1
ATOM 1270 C CA . ARG A 1 168 ? 2.361 -8.645 0.758 1.00 95.31 168 ARG A CA 1
ATOM 1271 C C . ARG A 1 168 ? 2.007 -8.716 2.242 1.00 95.31 168 ARG A C 1
ATOM 1273 O O . ARG A 1 168 ? 2.913 -8.593 3.065 1.00 95.31 168 ARG A O 1
ATOM 1280 N N . SER A 1 169 ? 0.744 -8.943 2.605 1.00 94.75 169 SER A N 1
ATOM 1281 C CA . SER A 1 169 ? 0.329 -9.029 4.016 1.00 94.75 169 SER A CA 1
ATOM 1282 C C . SER A 1 169 ? 0.884 -10.250 4.762 1.00 94.75 169 SER A C 1
ATOM 1284 O O . SER A 1 169 ? 0.771 -10.320 5.982 1.00 94.75 169 SER A O 1
ATOM 1286 N N . ARG A 1 170 ? 1.447 -11.226 4.042 1.00 94.94 170 ARG A N 1
ATOM 1287 C CA . ARG A 1 170 ? 2.030 -12.464 4.584 1.00 94.94 170 ARG A CA 1
ATOM 1288 C C . ARG A 1 170 ? 3.556 -12.513 4.463 1.00 94.94 170 ARG A C 1
ATOM 1290 O O . ARG A 1 170 ? 4.176 -13.460 4.941 1.00 94.94 170 ARG A O 1
ATOM 1297 N N . LEU A 1 171 ? 4.160 -11.516 3.815 1.00 95.38 171 LEU A N 1
ATOM 1298 C CA . LEU A 1 171 ? 5.609 -11.403 3.685 1.00 95.38 171 LEU A CA 1
ATOM 1299 C C . LEU A 1 171 ? 6.234 -11.071 5.052 1.00 95.38 171 LEU A C 1
ATOM 1301 O O . LEU A 1 171 ? 5.718 -10.186 5.743 1.00 95.38 171 LEU A O 1
ATOM 1305 N N . PRO A 1 172 ? 7.359 -11.709 5.435 1.00 93.06 172 PRO A N 1
ATOM 1306 C CA . PRO A 1 172 ? 8.095 -11.335 6.636 1.00 93.06 172 PRO A CA 1
ATOM 1307 C C . PRO A 1 172 ? 8.405 -9.835 6.679 1.00 93.06 172 PRO A C 1
ATOM 1309 O O . PRO A 1 172 ? 8.907 -9.258 5.714 1.00 93.06 172 PRO A O 1
ATOM 1312 N N . LEU A 1 173 ? 8.148 -9.196 7.823 1.00 89.25 173 LEU A N 1
ATOM 1313 C CA . LEU A 1 173 ? 8.301 -7.745 7.983 1.00 89.25 173 LEU A CA 1
ATOM 1314 C C . LEU A 1 173 ? 9.754 -7.266 7.855 1.00 89.25 173 LEU A C 1
ATOM 1316 O O . LEU A 1 173 ? 9.980 -6.078 7.662 1.00 89.25 173 LEU A O 1
ATOM 1320 N N . SER A 1 174 ? 10.743 -8.148 7.953 1.00 89.50 174 SER A N 1
ATOM 1321 C CA . SER A 1 174 ? 12.147 -7.804 7.711 1.00 89.50 174 SER A CA 1
ATOM 1322 C C . SER A 1 174 ? 12.500 -7.700 6.226 1.00 89.50 174 SER A C 1
ATOM 1324 O O . SER A 1 174 ? 13.506 -7.079 5.904 1.00 89.50 174 SER A O 1
ATOM 1326 N N . MET A 1 175 ? 11.703 -8.287 5.325 1.00 94.31 175 MET A N 1
ATOM 1327 C CA . MET A 1 175 ? 11.988 -8.259 3.891 1.00 94.31 175 MET A CA 1
ATOM 1328 C C . MET A 1 175 ? 11.450 -6.986 3.244 1.00 94.31 175 MET A C 1
ATOM 1330 O O . MET A 1 175 ? 10.339 -6.544 3.546 1.00 94.31 175 MET A O 1
ATOM 1334 N N . MET A 1 176 ? 12.222 -6.432 2.315 1.00 96.00 176 MET A N 1
ATOM 1335 C CA . MET A 1 176 ? 11.831 -5.335 1.437 1.00 96.00 176 MET A CA 1
ATOM 1336 C C . MET A 1 176 ? 10.742 -5.793 0.460 1.00 96.00 176 MET A C 1
ATOM 1338 O O . MET A 1 176 ? 10.868 -6.839 -0.173 1.00 96.00 176 MET A O 1
ATOM 1342 N N . ALA A 1 177 ? 9.684 -5.004 0.303 1.00 97.25 177 ALA A N 1
ATOM 1343 C CA . ALA A 1 177 ? 8.597 -5.264 -0.630 1.00 97.25 177 ALA A CA 1
ATOM 1344 C C . ALA A 1 177 ? 8.671 -4.315 -1.830 1.00 97.25 177 ALA A C 1
ATOM 1346 O O . ALA A 1 177 ? 8.579 -3.095 -1.682 1.00 97.25 177 ALA A O 1
ATOM 1347 N N . VAL A 1 178 ? 8.786 -4.883 -3.027 1.00 98.00 178 VAL A N 1
ATOM 1348 C CA . VAL A 1 178 ? 8.881 -4.144 -4.290 1.00 98.00 178 VAL A CA 1
ATOM 1349 C C . VAL A 1 178 ? 7.606 -4.369 -5.104 1.00 98.00 178 VAL A C 1
ATOM 1351 O O . VAL A 1 178 ? 7.253 -5.509 -5.383 1.00 98.00 178 VAL A O 1
ATOM 1354 N N . ALA A 1 179 ? 6.903 -3.305 -5.486 1.00 97.94 179 ALA A N 1
ATOM 1355 C CA . ALA A 1 179 ? 5.779 -3.358 -6.420 1.00 97.94 179 ALA A CA 1
ATOM 1356 C C . ALA A 1 179 ? 6.294 -3.079 -7.835 1.00 97.94 179 ALA A C 1
ATOM 1358 O O . ALA A 1 179 ? 6.714 -1.960 -8.114 1.00 97.94 179 ALA A O 1
ATOM 1359 N N . LEU A 1 180 ? 6.273 -4.089 -8.704 1.00 95.50 180 LEU A N 1
ATOM 1360 C CA . LEU A 1 180 ? 6.726 -4.031 -10.095 1.00 95.50 180 LEU A CA 1
ATOM 1361 C C . LEU A 1 180 ? 5.561 -4.021 -11.081 1.00 95.50 180 LEU A C 1
ATOM 1363 O O . LEU A 1 180 ? 4.482 -4.535 -10.789 1.00 95.50 180 LEU A O 1
ATOM 1367 N N . GLY A 1 181 ? 5.821 -3.533 -12.291 1.00 93.25 181 GLY A N 1
ATOM 1368 C CA . GLY A 1 181 ? 4.880 -3.593 -13.403 1.00 93.25 181 GLY A CA 1
ATOM 1369 C C . GLY A 1 181 ? 4.108 -2.294 -13.586 1.00 93.25 181 GLY A C 1
ATOM 1370 O O . GLY A 1 181 ? 4.642 -1.197 -13.422 1.00 93.25 181 GLY A O 1
ATOM 1371 N N . ARG A 1 182 ? 2.841 -2.408 -13.984 1.00 95.19 182 ARG A N 1
ATOM 1372 C CA . ARG A 1 182 ? 2.020 -1.249 -14.330 1.00 95.19 182 ARG A CA 1
A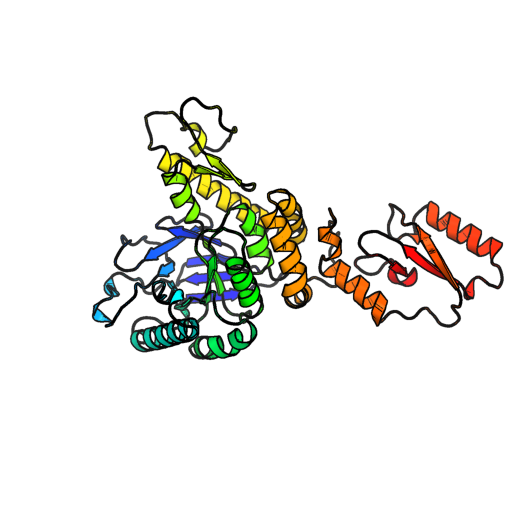TOM 1373 C C . ARG A 1 182 ? 1.319 -0.697 -13.092 1.00 95.19 182 ARG A C 1
ATOM 1375 O O . ARG A 1 182 ? 0.233 -1.139 -12.730 1.00 95.19 182 ARG A O 1
ATOM 1382 N N . ILE A 1 183 ? 1.932 0.297 -12.454 1.00 97.12 183 ILE A N 1
ATOM 1383 C CA . ILE A 1 183 ? 1.367 0.983 -11.286 1.00 97.12 183 ILE A CA 1
ATOM 1384 C C . ILE A 1 183 ? 0.768 2.319 -11.706 1.00 97.12 183 ILE A C 1
ATOM 1386 O O . ILE A 1 183 ? 1.504 3.231 -12.055 1.00 97.12 183 ILE A O 1
ATOM 1390 N N . GLU A 1 184 ? -0.548 2.487 -11.627 1.00 95.94 184 GLU A N 1
ATOM 1391 C CA . GLU A 1 184 ? -1.172 3.803 -11.827 1.00 95.94 184 GLU A CA 1
ATOM 1392 C C . GLU A 1 184 ? -0.791 4.760 -10.675 1.00 95.94 184 GLU A C 1
ATOM 1394 O O . GLU A 1 184 ? -0.814 4.337 -9.513 1.00 95.94 184 GLU A O 1
ATOM 1399 N N . PRO A 1 185 ? -0.497 6.057 -10.916 1.00 97.19 185 PRO A N 1
ATOM 1400 C CA . PRO A 1 185 ? -0.054 6.963 -9.850 1.00 97.19 185 PRO A CA 1
ATOM 1401 C C . PRO A 1 185 ? -1.014 7.036 -8.656 1.00 97.19 185 PRO A C 1
ATOM 1403 O O . PRO A 1 185 ? -0.583 7.106 -7.509 1.00 97.19 185 PRO A O 1
ATOM 1406 N N . GLY A 1 186 ? -2.324 6.960 -8.907 1.00 96.44 186 GLY A N 1
ATOM 1407 C CA . GLY A 1 186 ? -3.350 6.947 -7.861 1.00 96.44 186 GLY A CA 1
ATOM 1408 C C . GLY A 1 186 ? -3.311 5.728 -6.928 1.00 96.44 186 GLY A C 1
ATOM 1409 O O . GLY A 1 186 ? -3.906 5.785 -5.856 1.00 96.44 186 GLY A O 1
ATOM 1410 N N . LEU A 1 187 ? -2.614 4.645 -7.294 1.00 97.38 187 LEU A N 1
ATOM 1411 C CA . LEU A 1 187 ? -2.466 3.432 -6.482 1.00 97.38 187 LEU A CA 1
ATOM 1412 C C . LEU A 1 187 ? -1.332 3.543 -5.446 1.00 97.38 187 LEU A C 1
ATOM 1414 O O . LEU A 1 187 ? -1.377 2.871 -4.414 1.00 97.38 187 LEU A O 1
ATOM 1418 N N . ILE A 1 188 ? -0.349 4.422 -5.672 1.00 98.19 188 ILE A N 1
ATOM 1419 C CA . ILE A 1 188 ? 0.832 4.604 -4.806 1.00 98.19 188 ILE A CA 1
ATOM 1420 C C . ILE A 1 188 ? 0.466 4.774 -3.322 1.00 98.19 188 ILE A C 1
ATOM 1422 O O . ILE A 1 188 ? 1.086 4.104 -2.493 1.00 98.19 188 ILE A O 1
ATOM 1426 N N . PRO A 1 189 ? -0.534 5.594 -2.937 1.00 98.00 189 PRO A N 1
ATOM 1427 C CA . PRO A 1 189 ? -0.856 5.773 -1.524 1.00 98.00 189 PRO A CA 1
ATOM 1428 C C . PRO A 1 189 ? -1.350 4.484 -0.865 1.00 98.00 189 PRO A C 1
ATOM 1430 O O . PRO A 1 189 ? -1.031 4.243 0.296 1.00 98.00 189 PRO A O 1
ATOM 1433 N N . LEU A 1 190 ? -2.074 3.631 -1.600 1.00 97.62 190 LEU A N 1
ATOM 1434 C CA . LEU A 1 190 ? -2.516 2.328 -1.102 1.00 97.62 190 LEU A CA 1
ATOM 1435 C C . LEU A 1 190 ? -1.341 1.347 -0.980 1.00 97.62 190 LEU A C 1
ATOM 1437 O O . LEU A 1 190 ? -1.228 0.657 0.032 1.00 97.62 190 LEU A O 1
ATOM 1441 N N . LEU A 1 191 ? -0.435 1.310 -1.961 1.00 98.19 191 LEU A N 1
ATOM 1442 C CA . LEU A 1 191 ? 0.774 0.476 -1.887 1.00 98.19 191 LEU A CA 1
ATOM 1443 C C . LEU A 1 191 ? 1.641 0.875 -0.693 1.00 98.19 191 LEU A C 1
ATOM 1445 O O . LEU A 1 191 ? 2.032 0.023 0.100 1.00 98.19 191 LEU A O 1
ATOM 1449 N N . HIS A 1 192 ? 1.858 2.173 -0.494 1.00 97.88 192 HIS A N 1
ATOM 1450 C CA . HIS A 1 192 ? 2.569 2.664 0.679 1.00 97.88 192 HIS A CA 1
ATOM 1451 C C . HIS A 1 192 ? 1.820 2.312 1.973 1.00 97.88 192 HIS A C 1
ATOM 1453 O O . HIS A 1 192 ? 2.436 1.794 2.901 1.00 97.88 192 HIS A O 1
ATOM 1459 N N . TYR A 1 193 ? 0.496 2.505 2.026 1.00 96.94 193 TYR A N 1
ATOM 1460 C CA . TYR A 1 193 ? -0.327 2.143 3.187 1.00 96.94 193 TYR A CA 1
ATOM 1461 C C . TYR A 1 193 ? -0.224 0.655 3.539 1.00 96.94 193 TYR A C 1
ATOM 1463 O O . TYR A 1 193 ? -0.137 0.306 4.710 1.00 96.94 193 TYR A O 1
ATOM 1471 N N . THR A 1 194 ? -0.157 -0.218 2.533 1.00 96.38 194 THR A N 1
ATOM 1472 C CA . THR A 1 194 ? 0.023 -1.674 2.690 1.00 96.38 194 THR A CA 1
ATOM 1473 C C . THR A 1 19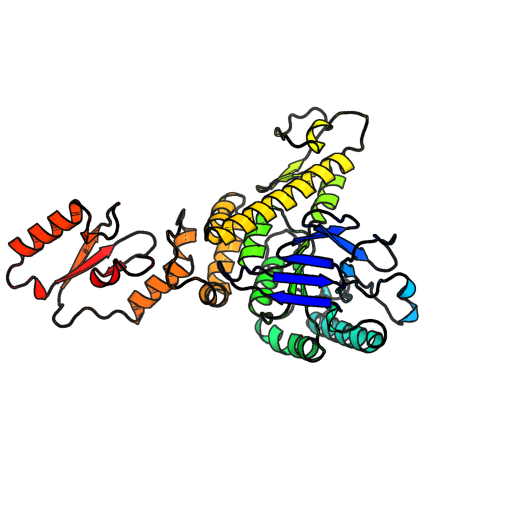4 ? 1.485 -2.119 2.833 1.00 96.38 194 THR A C 1
ATOM 1475 O O . THR A 1 194 ? 1.758 -3.313 2.956 1.00 96.38 194 THR A O 1
ATOM 1478 N N . GLY A 1 195 ? 2.423 -1.170 2.909 1.00 95.81 195 GLY A N 1
ATOM 1479 C CA . GLY A 1 195 ? 3.813 -1.412 3.287 1.00 95.81 195 GLY A CA 1
ATOM 1480 C C . GLY A 1 195 ? 4.744 -1.808 2.140 1.00 95.81 195 GLY A C 1
ATOM 1481 O O . GLY A 1 195 ? 5.708 -2.532 2.382 1.00 95.81 195 GLY A O 1
ATOM 1482 N N . PHE A 1 196 ? 4.475 -1.398 0.902 1.00 97.62 196 PHE A N 1
ATOM 1483 C CA . PHE A 1 196 ? 5.469 -1.480 -0.174 1.00 97.62 196 PHE A CA 1
ATOM 1484 C C . PHE A 1 196 ? 6.554 -0.407 -0.005 1.00 97.62 196 PHE A C 1
ATOM 1486 O O . PHE A 1 196 ? 6.246 0.751 0.281 1.00 97.62 196 PHE A O 1
ATOM 1493 N N . ASP A 1 197 ? 7.814 -0.800 -0.198 1.00 97.06 197 ASP A N 1
ATOM 1494 C CA . ASP A 1 197 ? 8.998 0.038 0.034 1.00 97.06 197 ASP A CA 1
ATOM 1495 C C . ASP A 1 197 ? 9.571 0.609 -1.268 1.00 97.06 197 ASP A C 1
ATOM 1497 O O . ASP A 1 197 ? 10.093 1.721 -1.286 1.00 97.06 197 ASP A O 1
ATOM 1501 N N . ILE A 1 198 ? 9.467 -0.130 -2.372 1.00 97.75 198 ILE A N 1
ATOM 1502 C CA . ILE A 1 198 ? 9.866 0.342 -3.702 1.00 97.75 198 ILE A CA 1
ATOM 1503 C C . ILE A 1 198 ? 8.684 0.183 -4.650 1.00 97.75 198 ILE A C 1
ATOM 1505 O O . ILE A 1 198 ? 8.051 -0.872 -4.671 1.00 97.75 198 ILE A O 1
ATOM 1509 N N . ILE A 1 199 ? 8.385 1.221 -5.429 1.00 98.44 199 ILE A N 1
ATOM 1510 C CA . ILE A 1 199 ? 7.247 1.239 -6.353 1.00 98.44 199 ILE A CA 1
ATOM 1511 C C . ILE A 1 199 ? 7.720 1.576 -7.768 1.00 98.44 199 ILE A C 1
ATOM 1513 O O . ILE A 1 199 ? 8.388 2.581 -7.994 1.00 98.44 199 ILE A O 1
ATOM 1517 N N . ASP A 1 200 ? 7.361 0.734 -8.724 1.00 97.44 200 ASP A N 1
ATOM 1518 C CA . ASP A 1 200 ? 7.709 0.882 -10.132 1.00 97.44 200 ASP A CA 1
ATOM 1519 C C . ASP A 1 200 ? 6.961 2.056 -10.792 1.00 97.44 200 ASP A C 1
ATOM 1521 O O . ASP A 1 200 ? 5.746 2.210 -10.657 1.00 97.44 200 ASP A O 1
ATOM 1525 N N . ALA A 1 201 ? 7.715 2.903 -11.492 1.00 97.31 201 ALA A N 1
ATOM 1526 C CA . ALA A 1 201 ? 7.247 4.058 -12.249 1.00 97.31 201 ALA A CA 1
ATOM 1527 C C . ALA A 1 201 ? 7.431 3.889 -13.771 1.00 97.31 201 ALA A C 1
ATOM 1529 O O . ALA A 1 201 ? 7.202 4.836 -14.519 1.00 97.31 201 ALA A O 1
ATOM 1530 N N . ASN A 1 202 ? 7.792 2.699 -14.263 1.00 94.44 202 ASN A N 1
ATOM 1531 C CA . ASN A 1 202 ? 8.010 2.404 -15.686 1.00 94.44 202 ASN A CA 1
ATOM 1532 C C . ASN A 1 202 ? 6.767 2.618 -16.552 1.00 94.44 202 ASN A C 1
ATOM 1534 O O . ASN A 1 202 ? 6.883 2.917 -17.744 1.00 94.44 202 ASN A O 1
ATOM 1538 N N . HIS A 1 203 ? 5.574 2.543 -15.957 1.00 96.12 203 HIS A N 1
ATOM 1539 C CA . HIS A 1 203 ? 4.345 2.913 -16.652 1.00 96.12 203 HIS A CA 1
ATOM 1540 C C . HIS A 1 203 ? 4.360 4.380 -17.134 1.00 96.12 203 HIS A C 1
ATOM 1542 O O . HIS A 1 203 ? 3.738 4.693 -18.146 1.00 96.12 203 HIS A O 1
ATOM 1548 N N . ALA A 1 204 ? 5.142 5.270 -16.506 1.00 96.69 204 ALA A N 1
ATOM 1549 C CA . ALA A 1 204 ? 5.367 6.630 -16.998 1.00 96.69 204 ALA A CA 1
ATOM 1550 C C . ALA A 1 204 ? 5.902 6.653 -18.438 1.00 96.69 204 ALA A C 1
ATOM 1552 O O . ALA A 1 204 ? 5.430 7.452 -19.252 1.00 96.69 204 ALA A O 1
ATOM 1553 N N . GLN A 1 205 ? 6.859 5.774 -18.747 1.00 94.69 205 GLN A N 1
ATOM 1554 C CA . GLN A 1 205 ? 7.457 5.650 -20.073 1.00 94.69 205 GLN A CA 1
ATOM 1555 C C . GLN A 1 205 ? 6.501 4.972 -21.049 1.00 94.69 205 GLN A C 1
ATOM 1557 O O . GLN A 1 205 ? 6.291 5.494 -22.141 1.00 94.69 205 GLN A O 1
ATOM 1562 N N . GLU A 1 206 ? 5.870 3.866 -20.645 1.00 95.25 206 GLU A N 1
ATOM 1563 C CA . GLU A 1 206 ? 4.840 3.199 -21.454 1.00 95.25 206 GLU A CA 1
ATOM 1564 C C . GLU A 1 206 ? 3.760 4.200 -21.900 1.00 95.25 206 GLU A C 1
ATOM 1566 O O . GLU A 1 206 ? 3.512 4.356 -23.097 1.00 95.25 206 GLU A O 1
ATOM 1571 N N . ALA A 1 207 ? 3.180 4.941 -20.951 1.00 97.19 207 ALA A N 1
ATOM 1572 C CA . ALA A 1 207 ? 2.152 5.942 -21.206 1.00 97.19 207 ALA A CA 1
ATOM 1573 C C . ALA A 1 207 ? 2.649 7.051 -22.145 1.00 97.19 207 ALA A C 1
ATOM 1575 O O . ALA A 1 207 ? 1.965 7.400 -23.108 1.00 97.19 207 ALA A O 1
ATOM 1576 N N . ALA A 1 208 ? 3.861 7.564 -21.924 1.00 96.38 208 ALA A N 1
ATOM 1577 C CA . ALA A 1 208 ? 4.428 8.624 -22.748 1.00 96.38 208 ALA A CA 1
ATOM 1578 C C . ALA A 1 208 ? 4.588 8.208 -24.222 1.00 96.38 208 ALA A C 1
ATOM 1580 O O . ALA A 1 208 ? 4.216 8.974 -25.110 1.00 96.38 208 ALA A O 1
ATOM 1581 N N . THR A 1 209 ? 5.042 6.976 -24.496 1.00 95.38 209 THR A N 1
ATOM 1582 C CA . THR A 1 209 ? 5.136 6.455 -25.879 1.00 95.38 209 THR A CA 1
ATOM 1583 C C . THR A 1 209 ? 3.779 6.319 -26.574 1.00 95.38 209 THR A C 1
ATOM 1585 O O . THR A 1 209 ? 3.701 6.313 -27.800 1.00 95.38 209 THR A O 1
ATOM 1588 N N . GLN A 1 210 ? 2.696 6.241 -25.799 1.00 96.25 210 GLN A N 1
ATOM 1589 C CA . GLN A 1 210 ? 1.319 6.171 -26.288 1.00 96.25 210 GLN A CA 1
ATOM 1590 C C . GLN A 1 210 ? 0.631 7.547 -26.326 1.00 96.25 210 GLN A C 1
ATOM 1592 O O . GLN A 1 210 ? -0.581 7.621 -26.538 1.00 96.25 210 GLN A O 1
ATOM 1597 N N . ASN A 1 211 ? 1.382 8.639 -26.134 1.00 95.56 211 ASN A N 1
ATOM 1598 C CA . ASN A 1 211 ? 0.861 10.003 -25.995 1.00 95.56 211 ASN A CA 1
ATOM 1599 C C . ASN A 1 211 ? -0.139 10.156 -24.837 1.00 95.56 211 ASN A C 1
ATOM 1601 O O . ASN A 1 211 ? -1.105 10.917 -24.918 1.00 95.56 211 ASN A O 1
ATOM 1605 N N . ILE A 1 212 ? 0.082 9.419 -23.749 1.00 97.12 212 ILE A N 1
ATOM 1606 C CA . ILE A 1 212 ? -0.724 9.482 -22.534 1.00 97.12 212 ILE A CA 1
ATOM 1607 C C . ILE A 1 212 ? 0.039 10.260 -21.463 1.00 97.12 212 ILE A C 1
ATOM 1609 O O . ILE A 1 212 ? 1.143 9.901 -21.044 1.00 97.12 212 ILE A O 1
ATOM 1613 N N . ARG A 1 213 ? -0.603 11.324 -20.986 1.00 96.75 213 ARG A N 1
ATOM 1614 C CA . ARG A 1 213 ? -0.211 12.096 -19.816 1.00 96.75 213 ARG A CA 1
ATOM 1615 C C . ARG A 1 213 ? -0.908 11.532 -18.581 1.00 96.75 213 ARG A C 1
ATOM 1617 O O . ARG A 1 213 ? -2.130 11.418 -18.548 1.00 96.75 213 ARG A O 1
ATOM 1624 N N . LEU A 1 214 ? -0.147 11.181 -17.556 1.00 97.62 214 LEU A N 1
ATOM 1625 C CA . LEU A 1 214 ? -0.660 10.605 -16.319 1.00 97.62 214 LEU A CA 1
ATOM 1626 C C . LEU A 1 214 ? -0.982 11.691 -15.293 1.00 97.62 214 LEU A C 1
ATOM 1628 O O . LEU A 1 214 ? -0.321 12.725 -15.211 1.00 97.62 214 LEU A O 1
ATOM 1632 N N . TRP A 1 215 ? -1.983 11.423 -14.462 1.00 97.12 215 TRP A N 1
ATOM 1633 C CA . TRP A 1 215 ? -2.335 12.224 -13.296 1.00 97.12 215 TRP A CA 1
ATOM 1634 C C . TRP A 1 215 ? -2.625 11.309 -12.111 1.00 97.12 215 TRP A C 1
ATOM 1636 O O . TRP A 1 215 ? -2.956 10.136 -12.273 1.00 97.12 215 TRP A O 1
ATOM 1646 N N . LYS A 1 216 ? -2.603 11.870 -10.896 1.00 95.69 216 LYS A N 1
ATOM 1647 C CA . LYS A 1 216 ? -3.013 11.151 -9.678 1.00 95.69 216 LYS A CA 1
ATOM 1648 C C . LYS A 1 216 ? -4.412 10.529 -9.799 1.00 95.69 216 LYS A C 1
ATOM 1650 O O . LYS A 1 216 ? -4.674 9.484 -9.218 1.00 95.69 216 LYS A O 1
ATOM 1655 N N . ASN A 1 217 ? -5.312 11.185 -10.529 1.00 94.12 217 ASN A N 1
ATOM 1656 C CA . ASN A 1 217 ? -6.709 10.789 -10.678 1.00 94.12 217 ASN A CA 1
ATOM 1657 C C . ASN A 1 217 ? -7.047 10.167 -12.045 1.00 94.12 217 ASN A C 1
ATOM 1659 O O . ASN A 1 217 ? -8.228 10.054 -12.360 1.00 94.12 217 ASN A O 1
ATOM 1663 N N . GLY A 1 218 ? -6.046 9.781 -12.840 1.00 92.69 218 GLY A N 1
ATOM 1664 C CA . GLY A 1 218 ? -6.245 9.049 -14.092 1.00 92.69 218 GLY A CA 1
ATOM 1665 C C . GLY A 1 218 ? -5.415 9.569 -15.270 1.00 92.69 218 GLY A C 1
ATOM 1666 O O . GLY A 1 218 ? -4.725 10.581 -15.151 1.00 92.69 218 GLY A O 1
ATOM 1667 N N . PRO A 1 219 ? -5.467 8.878 -16.415 1.00 95.50 219 PRO A N 1
ATOM 1668 C CA . PRO A 1 219 ? -4.742 9.256 -17.620 1.00 95.50 219 PRO A CA 1
ATOM 1669 C C . PRO A 1 219 ? -5.498 10.291 -18.464 1.00 95.50 219 PRO A C 1
ATOM 1671 O O . PRO A 1 219 ? -6.720 10.417 -18.408 1.00 95.50 219 PRO A O 1
ATOM 1674 N N . GLU A 1 220 ? -4.760 10.988 -19.315 1.00 95.75 220 GLU A N 1
ATOM 1675 C CA . GLU A 1 220 ? -5.257 11.918 -20.320 1.00 95.75 220 GLU A CA 1
ATOM 1676 C C . GLU A 1 220 ? -4.485 11.697 -21.619 1.00 95.75 220 GLU A C 1
ATOM 1678 O O . GLU A 1 220 ? -3.259 11.772 -21.645 1.00 95.75 220 GLU A O 1
ATOM 1683 N N . LYS A 1 221 ? -5.193 11.433 -22.716 1.00 96.00 221 LYS A N 1
ATOM 1684 C CA . LYS A 1 221 ? -4.560 11.301 -24.026 1.00 96.00 221 LYS A CA 1
ATOM 1685 C C . LYS A 1 221 ? -4.320 12.686 -24.625 1.00 96.00 221 LYS A C 1
ATOM 1687 O O . LYS A 1 221 ? -5.261 13.467 -24.750 1.00 96.00 221 LYS A O 1
ATOM 1692 N N . ILE A 1 222 ? -3.081 12.967 -25.011 1.00 93.75 222 ILE A N 1
ATOM 1693 C CA . ILE A 1 222 ? -2.704 14.207 -25.688 1.00 93.75 222 ILE A CA 1
ATOM 1694 C C . ILE A 1 222 ? -2.883 14.014 -27.189 1.00 93.75 222 ILE A C 1
ATOM 1696 O O . ILE A 1 222 ? -2.295 13.120 -27.796 1.00 93.75 222 ILE A O 1
ATOM 1700 N N . GLU A 1 223 ? -3.735 14.846 -27.777 1.00 89.50 223 GLU A N 1
ATOM 1701 C CA . GLU A 1 223 ? -4.031 14.845 -29.205 1.00 89.50 223 GLU A CA 1
ATOM 1702 C C . GLU A 1 223 ? -3.832 16.254 -29.757 1.00 89.50 223 GLU A C 1
ATOM 1704 O O . GLU A 1 223 ? -4.221 17.244 -29.133 1.00 89.50 223 GLU A O 1
ATOM 1709 N N . GLU A 1 224 ? -3.225 16.338 -30.934 1.00 82.75 224 GLU A N 1
ATOM 1710 C CA . GLU A 1 224 ? -2.953 17.608 -31.594 1.00 82.75 224 GLU A CA 1
ATOM 1711 C C . GLU A 1 224 ? -4.257 18.369 -31.886 1.00 82.75 224 GLU A C 1
ATOM 1713 O O . GLU A 1 224 ? -5.269 17.789 -32.289 1.00 82.75 224 GLU A O 1
ATOM 1718 N N . GLY A 1 225 ? -4.254 19.682 -31.644 1.00 81.69 225 GLY A N 1
ATOM 1719 C CA . GLY A 1 225 ? -5.412 20.548 -31.881 1.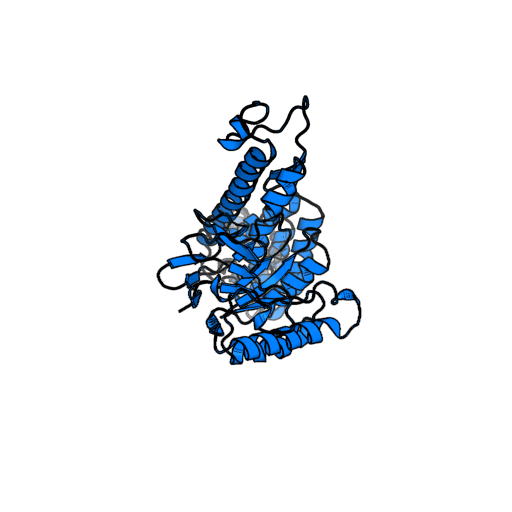00 81.69 225 GLY A CA 1
ATOM 1720 C C . GLY A 1 225 ? -6.571 20.390 -30.888 1.00 81.69 225 GLY A C 1
ATOM 1721 O O . GLY A 1 225 ? -7.575 21.089 -31.032 1.00 81.69 225 GLY A O 1
ATOM 1722 N N . LYS A 1 226 ? -6.459 19.519 -29.874 1.00 87.19 226 LYS A N 1
ATOM 1723 C CA . LYS A 1 226 ? -7.432 19.429 -28.777 1.00 87.19 226 LYS A CA 1
ATOM 1724 C C . LYS A 1 226 ? -6.937 20.159 -27.536 1.00 87.19 226 LYS A C 1
ATOM 1726 O O . LYS A 1 226 ? -5.757 20.129 -27.199 1.00 87.19 226 LYS A O 1
ATOM 1731 N N . GLU A 1 227 ? -7.867 20.806 -26.839 1.00 86.25 227 GLU A N 1
ATOM 1732 C CA . GLU A 1 227 ? -7.577 21.418 -25.546 1.00 86.25 227 GLU A CA 1
ATOM 1733 C C . GLU A 1 227 ? -7.220 20.325 -24.530 1.00 86.25 227 GLU A C 1
ATOM 1735 O O . GLU A 1 227 ? -7.932 19.327 -24.399 1.00 86.25 227 GLU A O 1
ATOM 1740 N N . SER A 1 228 ? -6.107 20.516 -23.825 1.00 89.44 228 SER A N 1
ATOM 1741 C CA . SER A 1 228 ? -5.634 19.617 -22.774 1.00 89.44 228 SER A CA 1
ATOM 1742 C C . SER A 1 228 ? -5.703 20.314 -21.418 1.00 89.44 228 SER A C 1
ATOM 1744 O O . SER A 1 228 ? -5.687 21.543 -21.321 1.00 89.44 228 SER A O 1
ATOM 1746 N N . ARG A 1 229 ? -5.769 19.533 -20.338 1.00 92.56 229 ARG A N 1
ATOM 1747 C CA . ARG A 1 229 ? -5.759 20.044 -18.966 1.00 92.56 229 ARG A CA 1
ATOM 1748 C C . ARG A 1 229 ? -4.510 20.898 -18.732 1.00 92.56 229 ARG A C 1
ATOM 1750 O O . ARG A 1 229 ? -3.393 20.495 -19.048 1.00 92.56 229 ARG A O 1
ATOM 1757 N N . TYR A 1 230 ? -4.675 22.066 -18.121 1.00 92.62 230 TYR A N 1
ATOM 1758 C CA . TYR A 1 230 ? -3.531 22.898 -17.764 1.00 92.62 230 TYR A CA 1
ATOM 1759 C C . TYR A 1 230 ? -2.618 22.186 -16.751 1.00 92.62 230 TYR A C 1
ATOM 1761 O O . TYR A 1 230 ? -3.092 21.658 -15.740 1.00 92.62 230 TYR A O 1
ATOM 1769 N N . CYS A 1 231 ? -1.308 22.213 -17.001 1.00 94.25 231 CYS A N 1
ATOM 1770 C CA . CYS A 1 231 ? -0.284 21.723 -16.088 1.00 94.25 231 CYS A CA 1
ATOM 1771 C C . CYS A 1 231 ? 0.832 22.771 -15.953 1.00 94.25 231 CYS A C 1
ATOM 1773 O O . CYS A 1 231 ? 1.368 23.193 -16.977 1.00 94.25 231 CYS A O 1
ATOM 1775 N N . PRO A 1 232 ? 1.216 23.181 -14.731 1.00 94.12 232 PRO A N 1
ATOM 1776 C CA . PRO A 1 232 ? 2.250 24.193 -14.528 1.00 94.12 232 PRO A CA 1
ATOM 1777 C C . PRO A 1 232 ? 3.686 23.638 -14.534 1.00 94.12 232 PRO A C 1
ATOM 1779 O O . PRO A 1 232 ? 4.614 24.397 -14.265 1.00 94.12 232 PRO A O 1
ATOM 1782 N N . CYS A 1 233 ? 3.895 22.332 -14.750 1.00 93.69 233 CYS A N 1
ATOM 1783 C CA . CYS A 1 233 ? 5.239 21.748 -14.705 1.00 93.69 233 CYS A CA 1
ATOM 1784 C C . CYS A 1 233 ? 6.102 22.219 -15.888 1.00 93.69 233 CYS A C 1
ATOM 1786 O O . CYS A 1 233 ? 5.591 22.545 -16.963 1.00 93.69 233 CYS A O 1
ATOM 1788 N N . SER A 1 234 ? 7.423 22.235 -15.692 1.00 90.81 234 SER A N 1
ATOM 1789 C CA . SER A 1 234 ? 8.382 22.685 -16.709 1.00 90.81 234 SER A CA 1
ATOM 1790 C C . SER A 1 234 ? 8.272 21.874 -17.998 1.00 90.81 234 SER A C 1
ATOM 1792 O O . SER A 1 234 ? 8.243 22.465 -19.074 1.00 90.81 234 SER A O 1
ATOM 1794 N N . ALA A 1 235 ? 8.117 20.551 -17.891 1.00 90.94 235 ALA A N 1
ATOM 1795 C CA . ALA A 1 235 ? 7.950 19.671 -19.041 1.00 90.94 235 ALA A CA 1
ATOM 1796 C C . ALA A 1 235 ? 6.724 20.070 -19.883 1.00 90.94 235 ALA A C 1
ATOM 1798 O O . ALA A 1 235 ? 6.844 20.338 -21.076 1.00 90.94 235 ALA A O 1
ATOM 1799 N N . CYS A 1 236 ? 5.547 20.225 -19.263 1.00 91.75 236 CYS A N 1
ATOM 1800 C CA . CYS A 1 236 ? 4.319 20.560 -19.992 1.00 91.75 236 CYS A CA 1
ATOM 1801 C C . CYS A 1 236 ? 4.367 21.919 -20.707 1.00 91.75 236 CYS A C 1
ATOM 1803 O O . CYS A 1 236 ? 3.613 22.117 -21.657 1.00 91.75 236 CYS A O 1
ATOM 1805 N N . SER A 1 237 ? 5.251 22.837 -20.299 1.00 89.44 237 SER A N 1
ATOM 1806 C CA . SER A 1 237 ? 5.434 24.123 -20.985 1.00 89.44 237 SER A CA 1
ATOM 1807 C C . SER A 1 237 ? 5.992 23.988 -22.410 1.00 89.44 237 SER A C 1
ATOM 1809 O O . SER A 1 237 ? 5.918 24.947 -23.180 1.00 89.44 237 SER A O 1
ATOM 1811 N N . ASN A 1 238 ? 6.531 22.815 -22.763 1.00 86.69 238 ASN A N 1
ATOM 1812 C CA . ASN A 1 238 ? 7.077 22.505 -24.084 1.00 86.69 238 ASN A CA 1
ATOM 1813 C C . ASN A 1 238 ? 6.113 21.719 -24.984 1.00 86.69 238 ASN A C 1
ATOM 1815 O O . ASN A 1 238 ? 6.431 21.507 -26.151 1.00 86.69 238 ASN A O 1
ATOM 1819 N N . ILE A 1 239 ? 4.934 21.309 -24.495 1.00 84.94 239 ILE A N 1
ATOM 1820 C CA . ILE A 1 239 ? 3.959 20.579 -25.323 1.00 84.94 239 ILE A CA 1
ATOM 1821 C C . ILE A 1 239 ? 3.550 21.444 -26.524 1.00 84.94 239 ILE A C 1
ATOM 1823 O O . ILE A 1 239 ? 3.147 22.596 -26.356 1.00 84.94 239 ILE A O 1
ATOM 1827 N N . GLY A 1 240 ? 3.635 20.872 -27.728 1.00 77.81 240 GLY A N 1
ATOM 1828 C CA . GLY A 1 240 ? 3.298 21.551 -28.982 1.00 77.81 240 GLY A CA 1
ATOM 1829 C C . GLY A 1 240 ? 4.393 22.471 -29.532 1.00 77.81 240 GLY A C 1
ATOM 1830 O O . GLY A 1 240 ? 4.135 23.191 -30.492 1.00 77.81 240 GLY A O 1
ATOM 1831 N N . LYS A 1 241 ? 5.595 22.472 -28.941 1.00 81.44 241 LYS A N 1
ATOM 1832 C CA . LYS A 1 241 ? 6.786 23.089 -29.539 1.00 81.44 241 LYS A CA 1
ATOM 1833 C C . LYS A 1 241 ? 7.574 22.029 -30.313 1.00 81.44 241 LYS A C 1
ATOM 1835 O O . LYS A 1 241 ? 7.770 20.934 -29.799 1.00 81.44 241 LYS A O 1
ATOM 1840 N N . ASP A 1 242 ? 8.085 22.378 -31.492 1.00 72.06 242 ASP A N 1
ATOM 1841 C CA . ASP A 1 242 ? 8.811 21.454 -32.390 1.00 72.06 242 ASP A CA 1
ATOM 1842 C C . ASP A 1 242 ? 10.231 21.069 -31.907 1.00 72.06 242 ASP A C 1
ATOM 1844 O O . ASP A 1 242 ? 10.961 20.369 -32.607 1.00 72.06 242 ASP A O 1
ATOM 1848 N N . GLU A 1 243 ? 10.665 21.551 -30.740 1.00 72.56 243 GLU A N 1
ATOM 1849 C CA . GLU A 1 243 ? 12.059 21.448 -30.280 1.00 72.56 243 GLU A CA 1
ATOM 1850 C C . GLU A 1 243 ? 12.389 20.126 -29.561 1.00 72.56 243 GLU A C 1
ATOM 1852 O O . GLU A 1 243 ? 13.544 19.701 -29.572 1.00 72.56 243 GLU A O 1
ATOM 1857 N N . GLU A 1 244 ? 11.403 19.456 -28.958 1.00 77.00 244 GLU A N 1
ATOM 1858 C CA . GLU A 1 244 ? 11.583 18.223 -28.177 1.00 77.00 244 GLU A CA 1
ATOM 1859 C C . GLU A 1 244 ? 10.541 17.164 -28.564 1.00 77.00 244 GLU A C 1
ATOM 1861 O O . GLU A 1 244 ? 9.385 17.478 -28.842 1.00 77.00 244 GLU A O 1
ATOM 1866 N N . ASP A 1 245 ? 10.937 15.886 -28.546 1.00 88.19 245 ASP A N 1
ATOM 1867 C CA . ASP A 1 245 ? 10.007 14.772 -28.755 1.00 88.19 245 ASP A CA 1
ATOM 1868 C C . ASP A 1 245 ? 8.920 14.790 -27.667 1.00 88.19 245 ASP A C 1
ATOM 1870 O O . ASP A 1 245 ? 9.211 14.781 -26.465 1.00 88.19 245 ASP A O 1
ATOM 1874 N N . GLN A 1 246 ? 7.652 14.784 -28.088 1.00 89.50 246 GLN A N 1
ATOM 1875 C CA . GLN A 1 246 ? 6.500 14.786 -27.190 1.00 89.50 246 GLN A CA 1
ATOM 1876 C C . GLN A 1 246 ? 6.566 13.651 -26.159 1.00 89.50 246 GLN A C 1
ATOM 1878 O O . GLN A 1 246 ? 6.183 13.849 -25.008 1.00 89.50 246 GLN A O 1
ATOM 1883 N N . SER A 1 247 ? 7.091 12.481 -26.524 1.00 92.38 247 SER A N 1
ATOM 1884 C CA . SER A 1 247 ? 7.252 11.364 -25.591 1.00 92.38 247 SER A CA 1
ATOM 1885 C C . SER A 1 247 ? 8.239 11.679 -24.456 1.00 92.38 247 SER A C 1
ATOM 1887 O O . SER A 1 247 ? 7.990 11.295 -23.315 1.00 92.38 247 SER A O 1
ATOM 1889 N N . ILE A 1 248 ? 9.304 12.448 -24.709 1.00 92.50 248 ILE A N 1
ATOM 1890 C CA . ILE A 1 248 ? 10.258 12.886 -23.676 1.00 92.50 248 ILE A CA 1
ATOM 1891 C C . ILE A 1 248 ? 9.585 13.888 -22.734 1.00 92.50 248 ILE A C 1
ATOM 1893 O O . ILE A 1 248 ? 9.689 13.765 -21.510 1.00 92.50 248 ILE A O 1
ATOM 1897 N N . ILE A 1 249 ? 8.832 14.836 -23.297 1.00 93.56 249 ILE A N 1
ATOM 1898 C CA . ILE A 1 249 ? 8.067 15.822 -22.527 1.00 93.56 249 ILE A CA 1
ATOM 1899 C C . ILE A 1 249 ? 7.056 15.124 -21.602 1.00 93.56 249 ILE 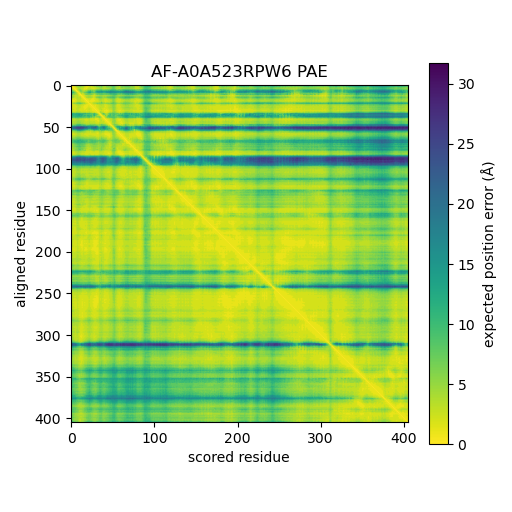A C 1
ATOM 1901 O O . ILE A 1 249 ? 6.980 15.413 -20.403 1.00 93.56 249 ILE A O 1
ATOM 1905 N N . LEU A 1 250 ? 6.285 14.176 -22.143 1.00 95.81 250 LEU A N 1
ATOM 1906 C CA . LEU A 1 250 ? 5.286 13.431 -21.380 1.00 95.81 250 LEU A CA 1
ATOM 1907 C C . LEU A 1 250 ? 5.922 12.530 -20.324 1.00 95.81 250 LEU A C 1
ATOM 1909 O O . LEU A 1 250 ? 5.400 12.458 -19.214 1.00 95.81 250 LEU A O 1
ATOM 1913 N N . LEU A 1 251 ? 7.061 11.899 -20.618 1.00 95.50 251 LEU A N 1
ATOM 1914 C CA . LEU A 1 251 ? 7.813 11.118 -19.639 1.00 95.50 251 LEU A CA 1
ATOM 1915 C C . LEU A 1 251 ? 8.250 11.986 -18.452 1.00 95.50 251 LEU A C 1
ATOM 1917 O O . LEU A 1 251 ? 8.047 11.588 -17.303 1.00 95.50 251 LEU A O 1
ATOM 1921 N N . GLY A 1 252 ? 8.782 13.183 -18.718 1.00 94.19 252 GLY A N 1
ATOM 1922 C CA . GLY A 1 252 ? 9.166 14.142 -17.680 1.00 94.19 252 GLY A CA 1
ATOM 1923 C C . GLY A 1 252 ? 7.999 14.489 -16.752 1.00 94.19 252 GLY A C 1
ATOM 1924 O O . GLY A 1 252 ? 8.106 14.329 -15.535 1.00 94.19 252 GLY A O 1
ATOM 1925 N N . HIS A 1 253 ? 6.849 14.869 -17.323 1.00 96.25 253 HIS A N 1
ATOM 1926 C CA . HIS A 1 253 ? 5.629 15.126 -16.545 1.00 96.25 253 HIS A CA 1
ATOM 1927 C C . HIS A 1 253 ? 5.170 13.889 -15.764 1.00 96.25 253 HIS A C 1
ATOM 1929 O O . HIS A 1 253 ? 4.861 13.989 -14.577 1.00 96.25 253 HIS A O 1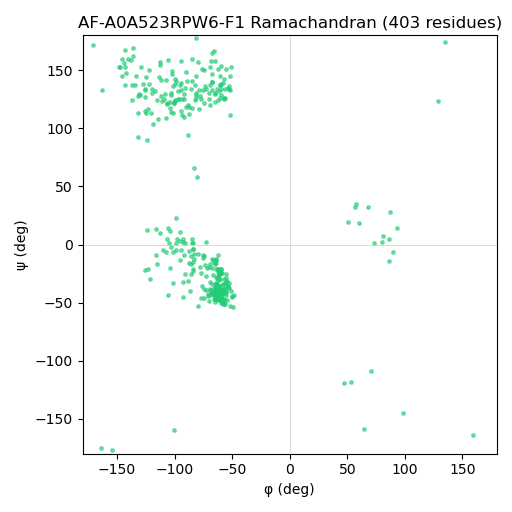
ATOM 1935 N N . ASN A 1 254 ? 5.115 12.724 -16.412 1.00 97.50 254 ASN A N 1
ATOM 1936 C CA . ASN A 1 254 ? 4.612 11.499 -15.800 1.00 97.50 254 ASN A CA 1
ATOM 1937 C C . ASN A 1 254 ? 5.450 11.132 -14.566 1.00 97.50 254 ASN A C 1
ATOM 1939 O O . ASN A 1 254 ? 4.883 10.897 -13.500 1.00 97.50 254 ASN A O 1
ATOM 1943 N N . LEU A 1 255 ? 6.783 11.167 -14.663 1.00 96.38 255 LEU A N 1
ATOM 1944 C CA . LEU A 1 255 ? 7.678 10.911 -13.527 1.00 96.38 255 LEU A CA 1
ATOM 1945 C C . LEU A 1 255 ? 7.503 11.933 -12.395 1.00 96.38 255 LEU A C 1
ATOM 1947 O O . LEU A 1 255 ? 7.510 11.553 -11.222 1.00 96.38 255 LEU A O 1
ATOM 1951 N N . ASP A 1 256 ? 7.291 13.209 -12.718 1.00 95.88 256 ASP A N 1
ATOM 1952 C CA . ASP A 1 256 ? 7.006 14.239 -11.713 1.00 95.88 256 ASP A CA 1
ATOM 1953 C C . ASP A 1 256 ? 5.684 13.989 -10.978 1.00 95.88 256 ASP A C 1
ATOM 1955 O O . ASP A 1 256 ? 5.588 14.245 -9.772 1.00 95.88 256 ASP A O 1
ATOM 1959 N N . VAL A 1 257 ? 4.683 13.413 -11.649 1.00 97.69 257 VAL A N 1
ATOM 1960 C CA . VAL A 1 257 ? 3.451 12.957 -10.993 1.00 97.69 257 VAL A CA 1
ATOM 1961 C C . VAL A 1 257 ? 3.737 11.814 -10.019 1.00 97.69 257 VAL A C 1
ATOM 1963 O O . VAL A 1 257 ? 3.291 11.906 -8.873 1.00 97.69 257 VAL A O 1
ATOM 1966 N N . TYR A 1 258 ? 4.513 10.787 -10.395 1.00 98.00 258 TYR A N 1
ATOM 1967 C CA . TYR A 1 258 ? 4.894 9.717 -9.454 1.00 98.00 258 TYR A CA 1
ATOM 1968 C C . TYR A 1 258 ? 5.608 10.282 -8.220 1.00 98.00 258 TYR A C 1
ATOM 1970 O O . TYR A 1 258 ? 5.240 9.954 -7.089 1.00 98.00 258 TYR A O 1
ATOM 1978 N N . ARG A 1 259 ? 6.589 11.176 -8.416 1.00 97.25 259 ARG A N 1
ATOM 1979 C CA . ARG A 1 259 ? 7.325 11.825 -7.315 1.00 97.25 259 ARG A CA 1
ATOM 1980 C C . ARG A 1 259 ? 6.395 12.622 -6.408 1.00 97.25 259 ARG A C 1
ATOM 1982 O O . ARG A 1 259 ? 6.501 12.534 -5.185 1.00 97.25 259 ARG A O 1
ATOM 1989 N N . THR A 1 260 ? 5.472 13.376 -7.000 1.00 97.06 260 THR A N 1
ATOM 1990 C CA . THR A 1 260 ? 4.508 14.202 -6.266 1.00 97.06 260 THR A CA 1
ATOM 1991 C C . THR A 1 260 ? 3.592 13.338 -5.405 1.00 97.06 260 THR A C 1
ATOM 1993 O O . THR A 1 260 ? 3.441 13.610 -4.215 1.00 97.06 260 THR A O 1
ATOM 1996 N N . VAL A 1 261 ? 3.021 12.269 -5.967 1.00 98.25 261 VAL A N 1
ATOM 1997 C CA . VAL A 1 261 ? 2.100 11.392 -5.231 1.00 98.25 261 VAL A CA 1
ATOM 1998 C C . VAL A 1 261 ? 2.829 10.591 -4.149 1.00 98.25 261 VAL A C 1
ATOM 2000 O O . VAL A 1 261 ? 2.302 10.434 -3.043 1.00 98.25 261 VAL A O 1
ATOM 2003 N N . LEU A 1 262 ? 4.056 10.126 -4.408 1.00 98.12 262 LEU A N 1
ATOM 2004 C CA . LEU A 1 262 ? 4.866 9.479 -3.376 1.00 98.12 262 LEU A CA 1
ATOM 2005 C C . LEU A 1 262 ? 5.195 10.455 -2.236 1.00 98.12 262 LEU A C 1
ATOM 2007 O O . LEU A 1 262 ? 5.016 10.112 -1.069 1.00 98.12 262 LEU A O 1
ATOM 2011 N N . SER A 1 263 ? 5.615 11.679 -2.563 1.00 97.50 263 SER A N 1
ATOM 2012 C CA . SER A 1 263 ? 5.908 12.729 -1.580 1.00 97.50 263 SER A CA 1
ATOM 2013 C C . SER A 1 263 ? 4.688 13.054 -0.710 1.00 97.50 263 SER A C 1
ATOM 2015 O O . SER A 1 263 ? 4.782 13.070 0.520 1.00 97.50 263 SER A O 1
ATOM 2017 N N . GLU A 1 264 ? 3.512 13.206 -1.327 1.00 98.06 264 GLU A N 1
ATOM 2018 C CA . GLU A 1 264 ? 2.238 13.386 -0.624 1.00 98.06 264 GLU A CA 1
ATOM 2019 C C . GLU A 1 264 ? 1.942 12.209 0.317 1.00 98.06 264 GLU A C 1
ATOM 2021 O O . GLU A 1 264 ? 1.546 12.412 1.463 1.00 98.06 264 GLU A O 1
ATOM 2026 N N . SER A 1 265 ? 2.202 10.977 -0.127 1.00 97.69 265 SER A N 1
ATOM 2027 C CA . SER A 1 265 ? 2.006 9.768 0.681 1.00 97.69 265 SER A CA 1
ATOM 2028 C C . SER A 1 265 ? 2.947 9.716 1.889 1.00 97.69 265 SER A C 1
ATOM 2030 O O . SER A 1 265 ? 2.534 9.343 2.988 1.00 97.69 265 SER A O 1
ATOM 2032 N N . VAL A 1 266 ? 4.212 10.107 1.716 1.00 96.06 266 VAL A N 1
ATOM 2033 C CA . VAL A 1 266 ? 5.195 10.186 2.808 1.00 96.06 266 VAL A CA 1
ATOM 2034 C C . VAL A 1 266 ? 4.791 11.250 3.829 1.00 96.06 266 VAL A C 1
ATOM 2036 O O . VAL A 1 266 ? 4.796 10.974 5.032 1.00 96.06 266 VAL A O 1
ATOM 2039 N N . GLN A 1 267 ? 4.374 12.431 3.372 1.00 95.62 267 GLN A N 1
ATOM 2040 C CA . GLN A 1 267 ? 3.897 13.507 4.243 1.00 95.62 267 GLN A CA 1
ATOM 2041 C C . GLN A 1 267 ? 2.608 13.108 4.986 1.00 95.62 267 GLN A C 1
ATOM 2043 O O . GLN A 1 267 ? 2.468 13.360 6.190 1.00 95.62 267 GLN A O 1
ATOM 2048 N N . ALA A 1 268 ? 1.682 12.432 4.302 1.00 94.44 268 ALA A N 1
ATOM 2049 C CA . ALA A 1 268 ? 0.454 11.931 4.902 1.00 94.44 268 ALA A CA 1
ATOM 2050 C C . ALA A 1 268 ? 0.761 10.919 6.015 1.00 94.44 268 ALA A C 1
ATOM 2052 O O . ALA A 1 268 ? 0.223 11.058 7.111 1.00 94.44 268 ALA A O 1
ATOM 2053 N N . ARG A 1 269 ? 1.700 9.985 5.803 1.00 92.62 269 ARG A N 1
ATOM 2054 C CA . ARG A 1 269 ? 2.166 9.056 6.851 1.00 92.62 269 ARG A CA 1
ATOM 2055 C C . ARG A 1 269 ? 2.745 9.799 8.055 1.00 92.62 269 ARG A C 1
ATOM 2057 O O . ARG A 1 269 ? 2.364 9.525 9.188 1.00 92.62 269 ARG A O 1
ATOM 2064 N N . GLN A 1 270 ? 3.639 10.764 7.823 1.00 90.81 270 GLN A N 1
ATOM 2065 C CA . GLN A 1 270 ? 4.268 11.552 8.893 1.00 90.81 270 GLN A CA 1
ATOM 2066 C C . GLN A 1 270 ? 3.249 12.334 9.734 1.00 90.81 270 GLN A C 1
ATOM 2068 O O . GLN A 1 270 ? 3.476 12.564 10.920 1.00 90.81 270 GLN A O 1
ATOM 2073 N N . SER A 1 271 ? 2.124 12.731 9.134 1.00 89.38 271 SER A N 1
ATOM 2074 C CA . SER A 1 271 ? 1.044 13.450 9.815 1.00 89.38 271 SER A CA 1
ATOM 2075 C C . SER A 1 271 ? -0.101 12.559 10.320 1.00 89.38 271 SER A C 1
ATOM 2077 O O . SER A 1 271 ? -1.069 13.093 10.864 1.00 89.38 271 SER A O 1
ATOM 2079 N N . GLY A 1 272 ? -0.007 11.228 10.174 1.00 88.62 272 GLY A N 1
ATOM 2080 C CA . GLY A 1 272 ? -1.049 10.273 10.581 1.00 88.62 272 GLY A CA 1
ATOM 2081 C C . GLY A 1 272 ? -2.332 10.362 9.746 1.00 88.62 272 GLY A C 1
ATOM 2082 O O . GLY A 1 272 ? -3.435 10.213 10.270 1.00 88.62 272 GLY A O 1
ATOM 2083 N N . ARG A 1 273 ? -2.198 10.713 8.463 1.00 91.75 273 ARG A N 1
ATOM 2084 C CA . ARG A 1 273 ? -3.289 10.925 7.502 1.00 91.75 273 ARG A CA 1
ATOM 2085 C C . ARG A 1 273 ? -3.159 10.050 6.255 1.00 91.75 273 ARG A C 1
ATOM 2087 O O . ARG A 1 273 ? -3.869 10.297 5.281 1.00 91.75 273 ARG A O 1
ATOM 2094 N N . LEU A 1 274 ? -2.282 9.044 6.239 1.00 94.12 274 LEU A N 1
ATOM 2095 C CA . LEU A 1 274 ? -2.105 8.193 5.060 1.00 94.12 274 LEU A CA 1
ATOM 2096 C C . LEU A 1 274 ? -3.381 7.407 4.761 1.00 94.12 274 LEU A C 1
ATOM 2098 O O . LEU A 1 274 ? -3.823 7.381 3.615 1.00 94.12 274 LEU A O 1
ATOM 2102 N N . ARG A 1 275 ? -4.041 6.866 5.792 1.00 93.69 275 ARG A N 1
ATOM 2103 C CA . ARG A 1 275 ? -5.352 6.222 5.623 1.00 93.69 275 ARG A CA 1
ATOM 2104 C C . ARG A 1 275 ? -6.383 7.159 4.983 1.00 93.69 275 ARG A C 1
ATOM 2106 O O . ARG A 1 275 ? -7.116 6.752 4.091 1.00 93.69 275 ARG A O 1
ATOM 2113 N N . TRP A 1 276 ? -6.414 8.421 5.400 1.00 93.81 276 TRP A N 1
ATOM 2114 C CA . TRP A 1 276 ? -7.309 9.425 4.819 1.00 93.81 276 TRP A CA 1
ATOM 2115 C C . TRP A 1 276 ? -6.999 9.719 3.357 1.00 93.81 276 TRP A C 1
ATOM 2117 O O . TRP A 1 276 ? -7.915 9.831 2.544 1.00 93.81 276 TRP A O 1
ATOM 2127 N N . LEU A 1 277 ? -5.714 9.801 3.009 1.00 95.75 277 LEU A N 1
ATOM 2128 C CA . LEU A 1 277 ? -5.289 9.974 1.627 1.00 95.75 277 LEU A CA 1
ATOM 2129 C C . LEU A 1 277 ? -5.772 8.801 0.765 1.00 95.75 277 LEU A C 1
ATOM 2131 O O . LEU A 1 277 ? -6.335 9.030 -0.304 1.00 95.75 277 LEU A O 1
ATOM 2135 N N . VAL A 1 278 ? -5.625 7.567 1.253 1.00 96.25 278 VAL A N 1
ATOM 2136 C CA . VAL A 1 278 ? -6.135 6.357 0.588 1.00 96.25 278 VAL A CA 1
ATOM 2137 C C . VAL A 1 278 ? -7.653 6.418 0.406 1.00 96.25 278 VAL A C 1
ATOM 2139 O O . VAL A 1 278 ? -8.142 6.239 -0.707 1.00 96.25 278 VAL A O 1
ATOM 2142 N N . GLU A 1 279 ? -8.403 6.731 1.466 1.00 95.81 279 GLU A N 1
ATOM 2143 C CA . GLU A 1 279 ? -9.865 6.857 1.400 1.00 95.81 279 GLU A CA 1
ATOM 2144 C C . GLU A 1 279 ? -10.298 7.929 0.390 1.00 95.81 279 GLU A C 1
ATOM 2146 O O . GLU A 1 279 ? -11.226 7.701 -0.385 1.00 95.81 279 GLU A O 1
ATOM 2151 N N . SER A 1 280 ? -9.588 9.062 0.317 1.00 94.81 280 SER A N 1
ATOM 2152 C CA . SER A 1 280 ? -9.911 10.148 -0.619 1.00 94.81 280 SER A CA 1
ATOM 2153 C C . SER A 1 280 ? -9.824 9.724 -2.092 1.00 94.81 280 SER A C 1
ATOM 2155 O O . SER A 1 280 ? -10.513 10.286 -2.944 1.00 94.81 280 SER A O 1
ATOM 2157 N N . LEU A 1 281 ? -9.014 8.702 -2.398 1.00 93.94 281 LEU A N 1
ATOM 2158 C CA . LEU A 1 281 ? -8.774 8.234 -3.764 1.00 93.94 281 LEU A CA 1
ATOM 2159 C C . LEU A 1 281 ? -9.802 7.225 -4.254 1.00 93.94 281 LEU A C 1
ATOM 2161 O O . LEU A 1 281 ? -9.872 6.954 -5.451 1.00 93.94 281 LEU A O 1
ATOM 2165 N N . THR A 1 282 ? -10.665 6.731 -3.376 1.00 93.62 282 THR A N 1
ATOM 2166 C CA . THR A 1 282 ? -11.768 5.833 -3.748 1.00 93.62 282 THR A CA 1
ATOM 2167 C C . THR A 1 282 ? -12.757 6.501 -4.705 1.00 93.62 282 THR A C 1
ATOM 2169 O O . THR A 1 282 ? -13.395 5.830 -5.507 1.00 93.62 282 THR A O 1
ATOM 2172 N N . HIS A 1 283 ? -12.818 7.834 -4.709 1.00 91.62 283 HIS A N 1
ATOM 2173 C CA . HIS A 1 283 ? -13.646 8.612 -5.629 1.00 91.62 283 HIS A CA 1
ATOM 2174 C C . HIS A 1 283 ? -12.994 8.876 -6.996 1.00 91.62 283 HIS A C 1
ATOM 2176 O O . HIS A 1 283 ? -13.599 9.543 -7.831 1.00 91.62 283 HIS A O 1
ATOM 2182 N N . THR A 1 284 ? -11.781 8.368 -7.250 1.00 91.56 284 THR A N 1
ATOM 2183 C CA . THR A 1 284 ? -11.126 8.510 -8.564 1.00 91.56 284 THR A CA 1
ATOM 2184 C C . THR A 1 284 ? -11.708 7.554 -9.599 1.00 91.56 284 THR A C 1
ATOM 2186 O O . THR A 1 284 ? -12.007 7.970 -10.714 1.00 91.56 284 THR A O 1
ATOM 2189 N N . THR A 1 285 ? -11.898 6.281 -9.236 1.00 91.88 285 THR A N 1
ATOM 2190 C CA . THR A 1 285 ? -12.454 5.244 -10.114 1.00 91.88 285 THR A CA 1
ATOM 2191 C C . THR A 1 285 ? -13.246 4.202 -9.310 1.00 91.88 285 THR A C 1
ATOM 2193 O O . THR A 1 285 ? -12.914 3.935 -8.150 1.00 91.88 285 THR A O 1
ATOM 2196 N N . PRO A 1 286 ? -14.252 3.536 -9.913 1.00 93.12 286 PRO A N 1
ATOM 2197 C CA . PRO A 1 286 ? -14.963 2.428 -9.268 1.00 93.12 286 PRO A CA 1
ATOM 2198 C C . PRO A 1 286 ? -14.047 1.269 -8.849 1.00 93.12 286 PRO A C 1
ATOM 2200 O O . PRO A 1 286 ? -14.291 0.632 -7.820 1.00 93.12 286 PRO A O 1
ATOM 2203 N N . SER A 1 287 ? -12.990 1.006 -9.622 1.00 93.19 287 SER A N 1
ATOM 2204 C CA . SER A 1 287 ? -12.014 -0.042 -9.318 1.00 93.19 287 SER A CA 1
ATOM 2205 C C . SER A 1 287 ? -11.223 0.282 -8.053 1.00 93.19 287 SER A C 1
ATOM 2207 O O . SER A 1 287 ? -11.087 -0.590 -7.204 1.00 93.19 287 SER A O 1
ATOM 2209 N N . MET A 1 288 ? -10.807 1.539 -7.847 1.00 93.25 288 MET A N 1
ATOM 2210 C CA . MET A 1 288 ? -10.128 1.955 -6.612 1.00 93.25 288 MET A CA 1
ATOM 2211 C C . MET A 1 288 ? -11.037 1.823 -5.379 1.00 93.25 288 MET A C 1
ATOM 2213 O O . MET A 1 288 ? -10.613 1.311 -4.343 1.00 93.25 288 MET A O 1
ATOM 2217 N N . ALA A 1 289 ? -12.310 2.223 -5.491 1.00 94.25 289 ALA A N 1
ATOM 2218 C CA . ALA A 1 289 ? -13.286 2.027 -4.416 1.00 94.25 289 ALA A CA 1
ATOM 2219 C C . ALA A 1 289 ? -13.492 0.542 -4.081 1.00 94.25 289 ALA A C 1
ATOM 2221 O O . ALA A 1 289 ? -13.559 0.161 -2.912 1.00 94.25 289 ALA A O 1
ATOM 2222 N N . SER A 1 290 ? -13.600 -0.304 -5.106 1.00 95.06 290 SER A N 1
ATOM 2223 C CA . SER A 1 290 ? -13.790 -1.748 -4.935 1.00 95.06 290 SER A CA 1
ATOM 2224 C C . SER A 1 290 ? -12.552 -2.406 -4.326 1.00 95.06 290 SER A C 1
ATOM 2226 O O . SER A 1 290 ? -12.682 -3.193 -3.390 1.00 95.06 290 SER A O 1
ATOM 2228 N N . LEU A 1 291 ? -11.364 -2.021 -4.796 1.00 95.25 291 LEU A N 1
ATOM 2229 C CA . LEU A 1 291 ? -10.074 -2.472 -4.290 1.00 95.25 291 LEU A CA 1
ATOM 2230 C C . LEU A 1 291 ? -9.930 -2.176 -2.794 1.00 95.25 291 LEU A C 1
ATOM 2232 O O . LEU A 1 291 ? -9.671 -3.098 -2.023 1.00 95.25 291 LEU A O 1
ATOM 2236 N N . LEU A 1 292 ? -10.184 -0.935 -2.355 1.00 95.12 292 LEU A N 1
ATOM 2237 C CA . LEU A 1 292 ? -10.083 -0.594 -0.932 1.00 95.12 292 LEU A CA 1
ATOM 2238 C C . LEU A 1 292 ? -11.077 -1.386 -0.072 1.00 95.12 292 LEU A C 1
ATOM 2240 O O . LEU A 1 292 ? -10.712 -1.844 1.005 1.00 95.12 292 LEU A O 1
ATOM 2244 N N . ARG A 1 293 ? -12.312 -1.608 -0.543 1.00 94.81 293 ARG A N 1
ATOM 2245 C CA . ARG A 1 293 ? -13.299 -2.422 0.195 1.00 94.81 293 ARG A CA 1
ATOM 2246 C C . ARG A 1 293 ? -12.836 -3.860 0.394 1.00 94.81 293 ARG A C 1
ATOM 2248 O O . ARG A 1 293 ? -13.093 -4.439 1.447 1.00 94.81 293 ARG A O 1
ATOM 2255 N N . ILE A 1 294 ? -12.188 -4.440 -0.614 1.00 95.19 294 ILE A N 1
ATOM 2256 C CA . ILE A 1 294 ? -11.638 -5.795 -0.531 1.00 95.19 294 ILE A CA 1
ATOM 2257 C C . ILE A 1 294 ? -10.429 -5.809 0.406 1.00 95.19 294 ILE A C 1
ATOM 2259 O O . ILE A 1 294 ? -10.366 -6.669 1.279 1.00 95.19 294 ILE A O 1
ATOM 2263 N N . VAL A 1 295 ? -9.531 -4.825 0.301 1.00 95.62 295 VAL A N 1
ATOM 2264 C CA . VAL A 1 295 ? -8.390 -4.662 1.217 1.00 95.62 295 VAL A CA 1
ATOM 2265 C C . VAL A 1 295 ? -8.857 -4.544 2.670 1.00 95.62 295 VAL A C 1
ATOM 2267 O O . VAL A 1 295 ? -8.381 -5.282 3.525 1.00 95.62 295 VAL A O 1
ATOM 2270 N N . ASP A 1 296 ? -9.841 -3.693 2.957 1.00 95.00 296 ASP A N 1
ATOM 2271 C CA . ASP A 1 296 ? -10.389 -3.516 4.308 1.00 95.00 296 ASP A CA 1
ATOM 2272 C C . ASP A 1 296 ? -11.024 -4.786 4.878 1.00 95.00 296 ASP A C 1
ATOM 2274 O O . ASP A 1 296 ? -11.042 -4.988 6.094 1.00 95.00 296 ASP A O 1
ATOM 2278 N N . ARG A 1 297 ? -11.583 -5.636 4.013 1.00 94.88 297 ARG A N 1
ATOM 2279 C CA . ARG A 1 297 ? -12.192 -6.904 4.411 1.00 94.88 297 ARG A CA 1
ATOM 2280 C C . ARG A 1 297 ? -11.128 -7.974 4.648 1.00 94.88 297 ARG A C 1
ATOM 2282 O O . ARG A 1 297 ? -11.123 -8.585 5.714 1.00 94.88 297 ARG A O 1
ATOM 2289 N N . ASP A 1 298 ? -10.252 -8.181 3.669 1.00 94.50 298 ASP A N 1
ATOM 2290 C CA . ASP A 1 298 ? -9.362 -9.343 3.588 1.00 94.50 298 ASP A CA 1
ATOM 2291 C C . ASP A 1 298 ? -8.035 -9.121 4.320 1.00 94.50 298 ASP A C 1
ATOM 2293 O O . ASP A 1 298 ? -7.463 -10.064 4.861 1.00 94.50 298 ASP A O 1
ATOM 2297 N N . LEU A 1 299 ? -7.547 -7.878 4.369 1.00 95.69 299 LEU A N 1
ATOM 2298 C CA . LEU A 1 299 ? -6.275 -7.512 4.998 1.00 95.69 299 LEU A CA 1
ATOM 2299 C C . LEU A 1 299 ? -6.480 -6.829 6.359 1.00 95.69 299 LEU A C 1
ATOM 2301 O O . LEU A 1 299 ? -5.524 -6.296 6.922 1.00 95.69 299 LEU A O 1
ATOM 2305 N N . TYR A 1 300 ? -7.698 -6.853 6.919 1.00 95.88 300 TYR A N 1
ATOM 2306 C CA . TYR A 1 300 ? -8.015 -6.180 8.184 1.00 95.88 300 TYR A CA 1
ATOM 2307 C C . TYR A 1 300 ? -7.013 -6.499 9.291 1.00 95.88 300 TYR A C 1
ATOM 2309 O O . TYR A 1 300 ? -6.440 -5.576 9.853 1.00 95.88 300 TYR A O 1
ATOM 2317 N N . HIS A 1 301 ? -6.778 -7.783 9.578 1.00 95.19 301 HIS A N 1
ATOM 2318 C CA . HIS A 1 301 ? -5.901 -8.198 10.677 1.00 95.19 301 HIS A CA 1
ATOM 2319 C C . HIS A 1 301 ? -4.471 -7.684 10.503 1.00 95.19 301 HIS A C 1
ATOM 2321 O O . HIS A 1 301 ? -3.886 -7.177 11.453 1.00 95.19 301 HIS A O 1
ATOM 2327 N N . PHE A 1 302 ? -3.952 -7.742 9.276 1.00 95.12 302 PHE A N 1
ATOM 2328 C CA . PHE A 1 302 ? -2.630 -7.219 8.956 1.00 95.12 302 PHE A CA 1
ATOM 2329 C C . PHE A 1 302 ? -2.559 -5.704 9.159 1.00 95.12 302 PHE A C 1
ATOM 2331 O O . PHE A 1 302 ? -1.628 -5.211 9.776 1.00 95.12 302 PHE A O 1
ATOM 2338 N N . ILE A 1 303 ? -3.540 -4.943 8.671 1.00 95.25 303 ILE A N 1
ATOM 2339 C CA . ILE A 1 303 ? -3.512 -3.476 8.766 1.00 95.25 303 ILE A CA 1
ATOM 2340 C C . ILE A 1 303 ? -3.772 -3.002 10.204 1.00 95.25 303 ILE A C 1
ATOM 2342 O O . ILE A 1 303 ? -3.175 -2.030 10.681 1.00 95.25 303 ILE A O 1
ATOM 2346 N N . GLU A 1 304 ? -4.688 -3.675 10.895 1.00 94.38 304 GLU A N 1
ATOM 2347 C CA . GLU A 1 304 ? -5.079 -3.384 12.267 1.00 94.38 304 GLU A CA 1
ATOM 2348 C C . GLU A 1 304 ? -3.890 -3.526 13.219 1.00 94.38 304 GLU A C 1
ATOM 2350 O O . GLU A 1 304 ? -3.690 -2.620 14.028 1.00 94.38 304 GLU A O 1
ATOM 2355 N N . GLU A 1 305 ? -3.038 -4.540 13.044 1.00 92.81 305 GLU A N 1
ATOM 2356 C CA . GLU A 1 305 ? -1.857 -4.778 13.887 1.00 92.81 305 GLU A CA 1
ATOM 2357 C C . GLU A 1 305 ? -0.954 -3.536 14.012 1.00 92.81 305 GLU A C 1
ATOM 2359 O O . GLU A 1 305 ? -0.455 -3.220 15.094 1.00 92.81 305 GLU A O 1
ATOM 2364 N N . PHE A 1 306 ? -0.816 -2.764 12.929 1.00 90.31 306 PHE A N 1
ATOM 2365 C CA . PHE A 1 306 ? 0.001 -1.544 12.890 1.00 90.31 306 PHE A CA 1
ATOM 2366 C C . PHE A 1 306 ? -0.784 -0.257 13.157 1.00 90.31 306 PHE A C 1
ATOM 2368 O O . PHE A 1 306 ? -0.209 0.831 13.224 1.00 90.31 306 PHE A O 1
ATOM 2375 N N . THR A 1 307 ? -2.106 -0.340 13.290 1.00 89.12 307 THR A N 1
ATOM 2376 C CA . THR A 1 307 ? -2.941 0.838 13.519 1.00 89.12 307 THR A CA 1
ATOM 2377 C C . THR A 1 307 ? -2.831 1.284 14.980 1.00 89.12 307 THR A C 1
ATOM 2379 O O . THR A 1 307 ? -3.154 0.492 15.876 1.00 89.12 307 THR A O 1
ATOM 2382 N N . PRO A 1 308 ? -2.468 2.553 15.264 1.00 84.12 308 PRO A N 1
ATOM 2383 C CA . PRO A 1 308 ? -2.314 3.046 16.630 1.00 84.12 308 PRO A CA 1
ATOM 2384 C C . PRO A 1 308 ? -3.546 2.784 17.504 1.00 84.12 308 PRO A C 1
ATOM 2386 O O . PRO A 1 308 ? -4.684 2.979 17.080 1.00 84.12 308 PRO A O 1
ATOM 2389 N N . SER A 1 309 ? -3.325 2.336 18.738 1.00 81.88 309 SER A N 1
ATOM 2390 C CA . SER A 1 309 ? -4.379 2.135 19.746 1.00 81.88 309 SER A CA 1
ATOM 2391 C C . SER A 1 309 ? -4.542 3.333 20.684 1.00 81.88 309 SER A C 1
ATOM 2393 O O . SER A 1 309 ? -5.543 3.438 21.390 1.00 81.88 309 SER A O 1
ATOM 2395 N N . VAL A 1 310 ? -3.574 4.252 20.676 1.00 80.69 310 VAL A N 1
ATOM 2396 C CA . VAL A 1 310 ? -3.546 5.481 21.469 1.00 80.69 310 VAL A CA 1
ATOM 2397 C C . VAL A 1 310 ? -2.918 6.611 20.651 1.00 80.69 310 VAL A C 1
ATOM 2399 O O . VAL A 1 310 ? -2.068 6.374 19.796 1.00 80.69 310 VAL A O 1
ATOM 2402 N N . GLY A 1 311 ? -3.289 7.855 20.950 1.00 63.25 311 GLY A N 1
ATOM 2403 C CA . GLY A 1 311 ? -2.417 8.998 20.666 1.00 63.25 311 GLY A CA 1
ATOM 2404 C C . GLY A 1 311 ? -2.480 9.645 19.280 1.00 63.25 311 GLY A C 1
ATOM 2405 O O . GLY A 1 311 ? -1.726 10.592 19.069 1.00 63.25 311 GLY A O 1
ATOM 2406 N N . SER A 1 312 ? -3.363 9.259 18.349 1.00 59.34 312 SER A N 1
ATOM 2407 C CA . SER A 1 312 ? -3.555 10.117 17.167 1.00 59.34 312 SER A CA 1
ATOM 2408 C C . SER A 1 312 ? -4.371 11.350 17.570 1.00 59.34 312 SER A C 1
ATOM 2410 O O . SER A 1 312 ? -5.496 11.216 18.056 1.00 59.34 312 SER A O 1
ATOM 2412 N N . VAL A 1 313 ? -3.817 12.546 17.360 1.00 62.31 313 VAL A N 1
ATOM 2413 C CA . VAL A 1 313 ? -4.431 13.829 17.751 1.00 62.31 313 VAL A CA 1
ATOM 2414 C C . VAL A 1 313 ? -5.781 14.053 17.050 1.00 62.31 313 VAL A C 1
ATOM 2416 O O . VAL A 1 313 ? -6.635 14.764 17.575 1.00 62.31 313 VAL A O 1
ATOM 2419 N N . THR A 1 314 ? -6.029 13.417 15.900 1.00 67.19 314 THR A N 1
ATOM 2420 C CA . THR A 1 314 ? -7.332 13.360 15.214 1.00 67.19 314 THR A CA 1
ATOM 2421 C C . THR A 1 314 ? -7.305 12.220 14.189 1.00 67.19 314 THR A C 1
ATOM 2423 O O . THR A 1 314 ? -6.361 12.170 13.406 1.00 67.19 314 THR A O 1
ATOM 2426 N N . ILE A 1 315 ? -8.330 11.356 14.140 1.00 79.44 315 ILE A N 1
ATOM 2427 C CA . ILE A 1 315 ? -8.550 10.472 12.981 1.00 79.44 315 ILE A CA 1
ATOM 2428 C C . ILE A 1 315 ? -9.491 11.193 12.013 1.00 79.44 315 ILE A C 1
ATOM 2430 O O . ILE A 1 315 ? -10.668 11.369 12.342 1.00 79.44 315 ILE A O 1
ATOM 2434 N N . PRO A 1 316 ? -9.016 11.639 10.844 1.00 81.75 316 PRO A N 1
ATOM 2435 C CA . PRO A 1 316 ? -9.902 12.146 9.808 1.00 81.75 316 PRO A CA 1
ATOM 2436 C C . PRO A 1 316 ? -10.724 10.996 9.209 1.00 81.75 316 PRO A C 1
ATOM 2438 O O . PRO A 1 316 ? -10.175 10.037 8.677 1.00 81.75 316 PRO A O 1
ATOM 2441 N N . LEU A 1 317 ? -12.048 11.108 9.314 1.00 87.00 317 LEU A N 1
ATOM 2442 C CA . LEU A 1 317 ? -13.030 10.137 8.828 1.00 87.00 317 LEU A CA 1
ATOM 2443 C C . LEU A 1 317 ? -13.909 10.886 7.823 1.00 87.00 317 LEU A C 1
ATOM 2445 O O . LEU A 1 317 ? -14.578 11.848 8.207 1.00 87.00 317 LEU A O 1
ATOM 2449 N N . ILE A 1 318 ? -13.845 10.517 6.545 1.00 88.69 318 ILE A N 1
ATOM 2450 C CA . ILE A 1 318 ? -14.379 11.337 5.442 1.00 88.69 318 ILE A CA 1
ATOM 2451 C C . ILE A 1 318 ? -15.541 10.717 4.682 1.00 88.69 318 ILE A C 1
ATOM 2453 O O . ILE A 1 318 ? -16.251 11.441 3.987 1.00 88.69 318 ILE A O 1
ATOM 2457 N N . GLY A 1 319 ? -15.765 9.414 4.814 1.00 89.38 319 GLY A N 1
ATOM 2458 C CA . GLY A 1 319 ? -16.791 8.737 4.035 1.00 89.38 319 GLY A CA 1
ATOM 2459 C C . GLY A 1 319 ? -17.159 7.362 4.580 1.00 89.38 319 GLY A C 1
ATOM 2460 O O . GLY A 1 319 ? -16.689 6.966 5.650 1.00 89.38 319 GLY A O 1
ATOM 2461 N N . PRO A 1 320 ? -18.017 6.624 3.861 1.00 91.00 320 PRO A N 1
ATOM 2462 C CA . PRO A 1 320 ? -18.409 5.262 4.225 1.00 91.00 320 PRO A CA 1
ATOM 2463 C C . PRO A 1 320 ? -17.239 4.283 4.416 1.00 91.00 320 PRO A C 1
ATOM 2465 O O . PRO A 1 320 ? -17.303 3.357 5.217 1.00 91.00 320 PRO A O 1
ATOM 2468 N N . GLU A 1 321 ? -16.142 4.505 3.715 1.00 91.50 321 GLU A N 1
ATOM 2469 C CA . GLU A 1 321 ? -14.904 3.737 3.754 1.00 91.50 321 GLU A CA 1
ATOM 2470 C C . GLU A 1 321 ? -14.249 3.837 5.143 1.00 91.50 321 GLU A C 1
ATOM 2472 O O . GLU A 1 321 ? -13.646 2.882 5.638 1.00 91.50 321 GLU A O 1
ATOM 2477 N N . SER A 1 322 ? -14.493 4.942 5.852 1.00 92.62 322 SER A N 1
ATOM 2478 C CA . SER A 1 322 ? -14.062 5.129 7.231 1.00 92.62 322 SER A CA 1
ATOM 2479 C C . SER A 1 322 ? -14.810 4.223 8.227 1.00 92.62 322 SER A C 1
ATOM 2481 O O . SER A 1 322 ? -14.314 4.017 9.335 1.00 92.62 322 SER A O 1
ATOM 2483 N N . TYR A 1 323 ? -15.967 3.632 7.871 1.00 92.06 323 TYR A N 1
ATOM 2484 C CA . TYR A 1 323 ? -16.669 2.653 8.727 1.00 92.06 323 TYR A CA 1
ATOM 2485 C C . TYR A 1 323 ? -15.842 1.391 8.984 1.00 92.06 323 TYR A C 1
ATOM 2487 O O . TYR A 1 323 ? -16.017 0.747 10.024 1.00 92.06 323 TYR A O 1
ATOM 2495 N N . ASN A 1 324 ? -14.965 1.054 8.036 1.00 91.38 324 ASN A N 1
ATOM 2496 C CA . ASN A 1 324 ? -14.077 -0.102 8.093 1.00 91.38 324 ASN A CA 1
ATOM 2497 C C . ASN A 1 324 ? -12.618 0.289 8.355 1.00 91.38 324 ASN A C 1
ATOM 2499 O O . ASN A 1 324 ? -11.760 -0.589 8.393 1.00 91.38 324 ASN A O 1
ATOM 2503 N N . SER A 1 325 ? -12.341 1.578 8.602 1.00 91.12 325 SER A N 1
ATOM 2504 C CA . SER A 1 325 ? -11.029 2.014 9.076 1.00 91.12 325 SER A CA 1
ATOM 2505 C C . SER A 1 325 ? -10.641 1.201 10.321 1.00 91.12 325 SER A C 1
ATOM 2507 O O . SER A 1 325 ? -11.483 1.040 11.218 1.00 91.12 325 SER A O 1
ATOM 2509 N N . PRO A 1 326 ? -9.404 0.680 10.420 1.00 92.44 326 PRO A N 1
ATOM 2510 C CA . PRO A 1 326 ? -9.083 -0.326 11.426 1.00 92.44 326 PRO A CA 1
ATOM 2511 C C . PRO A 1 326 ? -9.345 0.128 12.865 1.00 92.44 326 PRO A C 1
ATOM 2513 O O . PRO A 1 326 ? -9.900 -0.626 13.658 1.00 92.44 326 PRO A O 1
ATOM 2516 N N . ALA A 1 327 ? -9.056 1.392 13.193 1.00 91.56 327 ALA A N 1
ATOM 2517 C CA . ALA A 1 327 ? -9.333 1.949 14.519 1.00 91.56 327 ALA A CA 1
ATOM 2518 C C . ALA A 1 327 ? -10.841 2.000 14.841 1.00 91.56 327 ALA A C 1
ATOM 2520 O O . ALA A 1 327 ? -11.246 1.739 15.975 1.00 91.56 327 ALA A O 1
ATOM 2521 N N . VAL A 1 328 ? -11.676 2.309 13.843 1.00 93.56 328 VAL A N 1
ATOM 2522 C CA . VAL A 1 328 ? -13.141 2.377 13.974 1.00 93.56 328 VAL A CA 1
ATOM 2523 C C . VAL A 1 328 ? -13.725 0.980 14.156 1.00 93.56 328 VAL A C 1
ATOM 2525 O O . VAL A 1 328 ? -14.515 0.754 15.077 1.00 93.56 328 VAL A O 1
ATOM 2528 N N . ARG A 1 329 ? -13.315 0.029 13.309 1.00 94.69 329 ARG A N 1
ATOM 2529 C CA . ARG A 1 329 ? -13.763 -1.364 13.388 1.00 94.69 329 ARG A CA 1
ATOM 2530 C C . ARG A 1 329 ? -13.314 -2.021 14.697 1.00 94.69 329 ARG A C 1
ATOM 2532 O O . ARG A 1 329 ? -14.164 -2.570 15.395 1.00 94.69 329 ARG A O 1
ATOM 2539 N N . ARG A 1 330 ? -12.052 -1.843 15.105 1.00 94.50 330 ARG A N 1
ATOM 2540 C CA . ARG A 1 330 ? -11.520 -2.294 16.404 1.00 94.50 330 ARG A CA 1
ATOM 2541 C C . ARG A 1 330 ? -12.348 -1.772 17.572 1.00 94.50 330 ARG A C 1
ATOM 2543 O O . ARG A 1 330 ? -12.685 -2.533 18.475 1.00 94.50 330 ARG A O 1
ATOM 2550 N N . PHE A 1 331 ? -12.669 -0.475 17.589 1.00 94.25 331 PHE A N 1
ATOM 2551 C CA . PHE A 1 331 ? -13.472 0.104 18.669 1.00 94.25 331 PHE A CA 1
ATOM 2552 C C . PHE A 1 331 ? -14.854 -0.551 18.743 1.00 94.25 331 PHE A C 1
ATOM 2554 O O . PHE A 1 331 ? -15.268 -0.986 19.816 1.00 94.25 331 PHE A O 1
ATOM 2561 N N . ARG A 1 332 ? -15.533 -0.695 17.599 1.00 95.06 332 ARG A N 1
ATOM 2562 C CA . ARG A 1 332 ? -16.842 -1.359 17.505 1.00 95.06 332 ARG A CA 1
ATOM 2563 C C . ARG A 1 332 ? -16.796 -2.807 17.988 1.00 95.06 332 ARG A C 1
ATOM 2565 O O . ARG A 1 332 ? -17.646 -3.205 18.780 1.00 95.06 332 ARG A O 1
ATOM 2572 N N . GLU A 1 333 ? -15.805 -3.576 17.546 1.00 95.06 333 GLU A N 1
ATOM 2573 C CA . GLU A 1 333 ? -15.609 -4.973 17.949 1.00 95.06 333 GLU A CA 1
ATOM 2574 C C . GLU A 1 333 ? -15.295 -5.087 19.450 1.00 95.06 333 GLU A C 1
ATOM 2576 O O . GLU A 1 333 ? -15.852 -5.943 20.135 1.00 95.06 333 GLU A O 1
ATOM 2581 N N . ASN A 1 334 ? -14.473 -4.190 20.002 1.00 95.50 334 ASN A N 1
ATOM 2582 C CA . ASN A 1 334 ? -14.182 -4.156 21.436 1.00 95.50 334 ASN A CA 1
ATOM 2583 C C . ASN A 1 334 ? -15.419 -3.800 22.270 1.00 95.50 334 ASN A C 1
ATOM 2585 O O . ASN A 1 334 ? -15.657 -4.434 23.296 1.00 95.50 334 ASN A O 1
ATOM 2589 N N . VAL A 1 335 ? -16.226 -2.824 21.846 1.00 95.62 335 VAL A N 1
ATOM 2590 C CA . VAL A 1 335 ? -17.486 -2.500 22.531 1.00 95.62 335 VAL A CA 1
ATOM 2591 C C . VAL A 1 335 ? -18.444 -3.691 22.475 1.00 95.62 335 VAL A C 1
ATO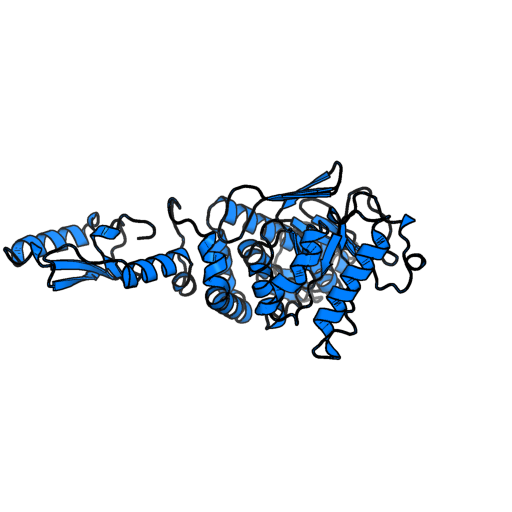M 2593 O O . VAL A 1 335 ? -19.008 -4.054 23.499 1.00 95.62 335 VAL A O 1
ATOM 2596 N N . ALA A 1 336 ? -18.588 -4.346 21.322 1.00 95.44 336 ALA A N 1
ATOM 2597 C CA . ALA A 1 336 ? -19.489 -5.488 21.177 1.00 95.44 336 ALA A CA 1
ATOM 2598 C C . ALA A 1 336 ? -19.072 -6.703 22.026 1.00 95.44 336 ALA A C 1
ATOM 2600 O O . ALA A 1 336 ? -19.930 -7.367 22.601 1.00 95.44 336 ALA A O 1
ATOM 2601 N N . ASN A 1 337 ? -17.769 -6.986 22.112 1.00 96.75 337 ASN A N 1
ATOM 2602 C CA . ASN A 1 337 ? -17.271 -8.243 22.678 1.00 96.75 337 ASN A CA 1
ATOM 2603 C C . ASN A 1 337 ? -16.700 -8.120 24.099 1.00 96.75 337 ASN A C 1
ATOM 2605 O O . ASN A 1 337 ? -16.546 -9.132 24.779 1.00 96.75 337 ASN A O 1
ATOM 2609 N N . ARG A 1 338 ? -16.322 -6.914 24.546 1.00 95.31 338 ARG A N 1
ATOM 2610 C CA . ARG A 1 338 ? -15.574 -6.715 25.805 1.00 95.31 338 ARG A CA 1
ATOM 2611 C C . ARG A 1 338 ? -16.223 -5.731 26.766 1.00 95.31 338 ARG A C 1
ATOM 2613 O O . ARG A 1 338 ? -15.907 -5.769 27.954 1.00 95.31 338 ARG A O 1
ATOM 2620 N N . TYR A 1 339 ? -17.082 -4.831 26.291 1.00 94.81 339 TYR A N 1
ATOM 2621 C CA . TYR A 1 339 ? -17.729 -3.870 27.176 1.00 94.81 339 TYR A CA 1
ATOM 2622 C C . TYR A 1 339 ? -18.875 -4.536 27.937 1.00 94.81 339 TYR A C 1
ATOM 2624 O O . TYR A 1 339 ? -19.779 -5.129 27.356 1.00 94.81 339 TYR A O 1
ATOM 2632 N N . THR A 1 340 ? -18.851 -4.390 29.258 1.00 92.56 340 THR A N 1
ATOM 2633 C CA . THR A 1 340 ? -19.991 -4.679 30.128 1.00 92.56 340 THR A CA 1
ATOM 2634 C C . THR A 1 340 ? -20.359 -3.381 30.840 1.00 92.56 340 THR A C 1
ATOM 2636 O O . THR A 1 340 ? -19.460 -2.740 31.395 1.00 92.56 340 THR A O 1
ATOM 2639 N N . PRO A 1 341 ? -21.641 -2.969 30.838 1.00 90.56 341 PRO A N 1
ATOM 2640 C CA . PRO A 1 341 ? -22.071 -1.806 31.600 1.00 90.56 341 PRO A CA 1
ATOM 2641 C C . PRO A 1 341 ? -21.692 -1.931 33.084 1.00 90.56 341 PRO A C 1
ATOM 2643 O O . PRO A 1 341 ? -21.657 -3.047 33.612 1.00 90.56 341 PRO A O 1
ATOM 2646 N N . PRO A 1 342 ? -21.464 -0.810 33.793 1.00 90.38 342 PRO A N 1
ATOM 2647 C CA . PRO A 1 342 ? -21.258 -0.834 35.237 1.00 90.38 342 PRO A CA 1
ATOM 2648 C C . PRO A 1 342 ? -22.359 -1.605 35.983 1.00 90.38 342 PRO A C 1
ATOM 2650 O O . PRO A 1 342 ? -23.510 -1.681 35.542 1.00 90.38 342 PRO A O 1
ATOM 2653 N N . GLN A 1 343 ? -22.026 -2.161 37.148 1.00 92.06 343 GLN A N 1
ATOM 2654 C CA . GLN A 1 343 ? -22.984 -2.934 37.937 1.00 92.06 343 GLN A CA 1
ATOM 2655 C C . GLN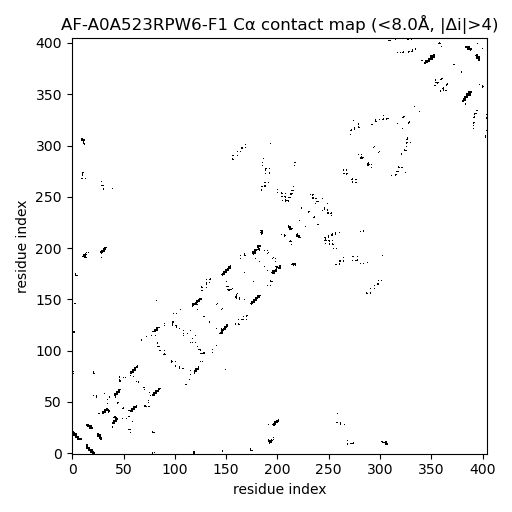 A 1 343 ? -24.224 -2.096 38.296 1.00 92.06 343 GLN A C 1
ATOM 2657 O O . GLN A 1 343 ? -24.128 -0.922 38.651 1.00 92.06 343 GLN A O 1
ATOM 2662 N N . GLY A 1 344 ? -25.404 -2.717 38.221 1.00 91.81 344 GLY A N 1
ATOM 2663 C CA . GLY A 1 344 ? -26.678 -2.085 38.580 1.00 91.81 344 GLY A CA 1
ATOM 2664 C C . GLY A 1 344 ? -27.380 -1.355 37.433 1.00 91.81 344 GLY A C 1
ATOM 2665 O O . GLY A 1 344 ? -28.531 -0.953 37.601 1.00 91.81 344 GLY A O 1
ATOM 2666 N N . LYS A 1 345 ? -26.746 -1.236 36.260 1.00 93.94 345 LYS A N 1
ATOM 2667 C CA . LYS A 1 345 ? -27.384 -0.736 35.036 1.00 93.94 345 LYS A CA 1
ATOM 2668 C C . LYS A 1 345 ? -28.406 -1.756 34.512 1.00 93.94 345 LYS A C 1
ATOM 2670 O O . LYS A 1 345 ? -28.078 -2.919 34.311 1.00 93.94 345 LYS A O 1
ATOM 2675 N N . GLN A 1 346 ? -29.651 -1.321 34.321 1.00 93.94 346 GLN A N 1
ATOM 2676 C CA . GLN A 1 346 ? -30.794 -2.133 33.868 1.00 93.94 346 GLN A CA 1
ATOM 2677 C C . GLN A 1 346 ? -31.450 -1.575 32.597 1.00 93.94 346 GLN A C 1
ATOM 2679 O O . GLN A 1 346 ? -32.152 -2.302 31.902 1.00 93.94 346 GLN A O 1
ATOM 2684 N N . ILE A 1 347 ? -31.245 -0.289 32.299 1.00 94.12 347 ILE A N 1
ATOM 2685 C CA . ILE A 1 347 ? -31.871 0.419 31.178 1.00 94.12 347 ILE A CA 1
ATOM 2686 C C . ILE A 1 347 ? -30.766 1.047 30.334 1.00 94.12 347 ILE A C 1
ATOM 2688 O O . ILE A 1 347 ? -29.879 1.694 30.884 1.00 94.12 347 ILE A O 1
ATOM 2692 N N . VAL A 1 348 ? -30.836 0.901 29.011 1.00 94.88 348 VAL A N 1
ATOM 2693 C CA . VAL A 1 348 ? -29.947 1.600 28.072 1.00 94.88 348 VAL A CA 1
ATOM 2694 C C . VAL A 1 348 ? -30.687 2.794 27.480 1.00 94.88 348 VAL A C 1
ATOM 2696 O O . VAL A 1 348 ? -31.735 2.633 26.859 1.00 94.88 348 VAL A O 1
ATOM 2699 N N . LEU A 1 349 ? -30.134 3.990 27.663 1.00 95.44 349 LEU A N 1
ATOM 2700 C CA . LEU A 1 349 ? -30.618 5.226 27.065 1.00 95.44 349 LEU A CA 1
ATOM 2701 C C . LEU A 1 349 ? -29.717 5.614 25.893 1.00 95.44 349 LEU A C 1
ATOM 2703 O O . LEU A 1 349 ? -28.549 5.962 26.082 1.00 95.44 349 LEU A O 1
ATOM 2707 N N . LEU A 1 350 ? -30.281 5.573 24.686 1.00 96.56 350 LEU A N 1
ATOM 2708 C CA . LEU A 1 350 ? -29.604 6.010 23.471 1.00 96.56 350 LEU A CA 1
ATOM 2709 C C . LEU A 1 350 ? -29.704 7.529 23.328 1.00 96.56 350 LEU A C 1
ATOM 2711 O O . LEU A 1 350 ? -30.797 8.095 23.320 1.00 96.56 350 LEU A O 1
ATOM 2715 N N . LEU A 1 351 ? -28.553 8.178 23.198 1.00 96.31 351 LEU A N 1
ATOM 2716 C CA . LEU A 1 351 ? -28.427 9.618 23.016 1.00 96.31 351 LEU A CA 1
ATOM 2717 C C . LEU A 1 351 ? -27.858 9.924 21.625 1.00 96.31 351 LEU A C 1
ATOM 2719 O O . LEU A 1 351 ? -26.997 9.184 21.140 1.00 96.31 351 LEU A O 1
ATOM 2723 N N . PRO A 1 352 ? -28.295 11.015 20.974 1.00 95.25 352 PRO A N 1
ATOM 2724 C CA . PRO A 1 352 ? -27.705 11.441 19.711 1.00 95.25 352 PRO A CA 1
ATOM 2725 C C . PRO A 1 352 ? -26.266 11.931 19.920 1.00 95.25 352 PRO A C 1
ATOM 2727 O O . PRO A 1 352 ? -25.896 12.354 21.016 1.00 95.25 352 PRO A O 1
ATOM 2730 N N . CYS A 1 353 ? -25.459 11.921 18.859 1.00 92.75 353 CYS A N 1
ATOM 2731 C CA . CYS A 1 353 ? -24.141 12.547 18.869 1.00 92.75 353 CYS A CA 1
ATOM 2732 C C . CYS A 1 353 ? -24.224 14.078 19.009 1.00 92.75 353 CYS A C 1
ATOM 2734 O O . CYS A 1 353 ? -25.258 14.707 18.774 1.00 92.75 353 CYS A O 1
ATOM 2736 N N . SER A 1 354 ? -23.090 14.707 19.312 1.00 92.12 354 SER A N 1
ATOM 2737 C CA . SER A 1 354 ? -22.930 16.160 19.236 1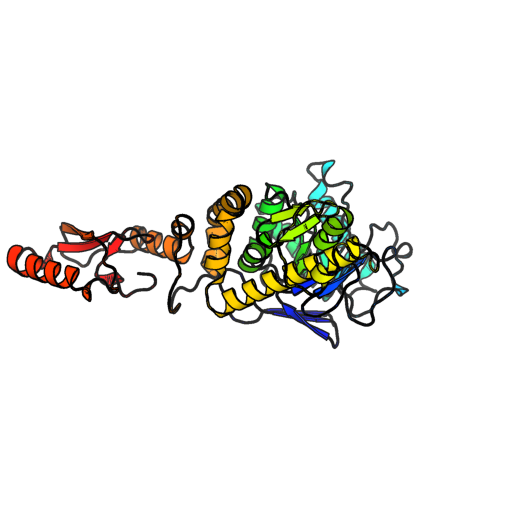.00 92.12 354 SER A CA 1
ATOM 2738 C C . SER A 1 354 ? -21.582 16.535 18.622 1.00 92.12 354 SER A C 1
ATOM 2740 O O . SER A 1 354 ? -20.652 15.734 18.610 1.00 92.12 354 SER A O 1
ATOM 2742 N N . ALA A 1 355 ? -21.478 17.757 18.089 1.00 86.12 355 ALA A N 1
ATOM 2743 C CA . ALA A 1 355 ? -20.267 18.216 17.401 1.00 86.12 355 ALA A CA 1
ATOM 2744 C C . ALA A 1 355 ? -19.046 18.306 18.332 1.00 86.12 355 ALA A C 1
ATOM 2746 O O . ALA A 1 355 ? -17.920 18.045 17.917 1.00 86.12 355 ALA A O 1
ATOM 2747 N N . ARG A 1 356 ? -19.260 18.684 19.600 1.00 88.56 356 ARG A N 1
ATOM 2748 C CA . ARG A 1 356 ? -18.188 18.769 20.593 1.00 88.56 356 ARG A CA 1
ATOM 2749 C C . ARG A 1 356 ? -18.013 17.415 21.269 1.00 88.56 356 ARG A C 1
ATOM 2751 O O . ARG A 1 356 ? -18.915 16.969 21.972 1.00 88.56 356 ARG A O 1
ATOM 2758 N N . LYS A 1 357 ? -16.824 16.838 21.112 1.00 88.12 357 LYS A N 1
ATOM 2759 C CA . LYS A 1 357 ? -16.343 15.691 21.881 1.00 88.12 357 LYS A CA 1
ATOM 2760 C C . LYS A 1 357 ? -15.358 16.156 22.967 1.00 88.12 357 LYS A C 1
ATOM 2762 O O . LYS A 1 357 ? -14.660 17.149 22.738 1.00 88.12 357 LYS A O 1
ATOM 2767 N N . PRO A 1 358 ? -15.268 15.477 24.119 1.00 91.94 358 PRO A N 1
ATOM 2768 C CA . PRO A 1 358 ? -16.145 14.398 24.583 1.00 91.94 358 PRO A CA 1
ATOM 2769 C C . PRO A 1 358 ? -17.597 14.865 24.718 1.00 91.94 358 PRO A C 1
ATOM 2771 O O . PRO A 1 358 ? -17.845 16.032 25.028 1.00 91.94 358 PRO A O 1
ATOM 2774 N N . TYR A 1 359 ? -18.564 13.991 24.429 1.00 92.75 359 TYR A N 1
ATOM 2775 C CA . TYR A 1 359 ? -19.955 14.417 24.250 1.00 92.75 359 TYR A CA 1
ATOM 2776 C C . TYR A 1 359 ? -20.541 15.055 25.514 1.00 92.75 359 TYR A C 1
ATOM 2778 O O . TYR A 1 359 ? -21.282 16.031 25.393 1.00 92.75 359 TYR A O 1
ATOM 2786 N N . SER A 1 360 ? -20.169 14.577 26.709 1.00 93.56 360 SER A N 1
ATOM 2787 C CA . SER A 1 360 ? -20.549 15.166 28.010 1.00 93.56 360 SER A CA 1
ATOM 2788 C C . SER A 1 360 ? -20.194 16.649 28.161 1.00 93.56 360 SER A C 1
ATOM 2790 O O . SER A 1 360 ? -20.873 17.380 28.886 1.00 93.56 360 SER A O 1
ATOM 2792 N N . ASP A 1 361 ? -19.189 17.135 27.432 1.00 94.12 361 ASP A N 1
ATOM 2793 C CA . ASP A 1 361 ? -18.775 18.538 27.469 1.00 94.12 361 ASP A CA 1
ATOM 2794 C C . ASP A 1 361 ? -19.616 19.438 26.550 1.00 94.12 361 ASP A C 1
ATOM 2796 O O . ASP A 1 361 ? -19.485 20.666 26.589 1.00 94.12 361 ASP A O 1
ATOM 2800 N N . SER A 1 362 ? -20.488 18.862 25.720 1.00 96.19 362 SER A N 1
ATOM 2801 C CA . SER A 1 362 ? -21.369 19.613 24.829 1.00 96.19 362 SER A CA 1
ATOM 2802 C C . SER A 1 362 ? -22.560 20.237 25.569 1.00 96.19 362 SER A C 1
ATOM 2804 O O . SER A 1 362 ? -23.076 19.707 26.555 1.00 96.19 362 SER A O 1
ATOM 2806 N N . ARG A 1 363 ? -23.063 21.368 25.053 1.00 96.19 363 ARG A N 1
ATOM 2807 C CA . ARG A 1 363 ? -24.253 22.038 25.614 1.00 96.19 363 ARG A CA 1
ATOM 2808 C C . ARG A 1 363 ? -25.481 21.122 25.621 1.00 96.19 363 ARG A C 1
ATOM 2810 O O . ARG A 1 363 ? -26.225 21.125 26.596 1.00 96.19 363 ARG A O 1
ATOM 2817 N N . SER A 1 364 ? -25.681 20.344 24.556 1.00 95.81 364 SER A N 1
ATOM 2818 C CA . SER A 1 364 ? -26.825 19.436 24.426 1.00 95.81 364 SER A CA 1
ATOM 2819 C C . SER A 1 364 ? -26.773 18.311 25.457 1.00 95.81 364 SER A C 1
ATOM 2821 O O . SER A 1 364 ? -27.757 18.091 26.155 1.00 95.81 364 SER A O 1
ATOM 2823 N N . HIS A 1 365 ? -25.621 17.657 25.632 1.00 96.19 365 HIS A N 1
ATOM 2824 C CA . HIS A 1 365 ? -25.505 16.569 26.606 1.00 96.19 365 HIS A CA 1
ATOM 2825 C C . HIS A 1 365 ? -25.578 17.048 28.052 1.00 96.19 365 HIS A C 1
ATOM 2827 O O . HIS A 1 365 ? -26.141 16.338 28.876 1.00 96.19 365 HIS A O 1
ATOM 2833 N N . ARG A 1 366 ? -25.090 18.255 28.373 1.00 95.38 366 ARG A N 1
ATOM 2834 C CA . ARG A 1 366 ? -25.297 18.835 29.711 1.00 95.38 366 ARG A CA 1
ATOM 2835 C C . ARG A 1 366 ? -26.782 19.015 30.028 1.00 95.38 366 ARG A C 1
ATOM 2837 O O . ARG A 1 366 ? -27.205 18.678 31.126 1.00 95.38 366 ARG A O 1
ATOM 2844 N N . ARG A 1 367 ? -27.576 19.469 29.049 1.00 95.56 367 ARG A N 1
ATOM 2845 C CA . ARG A 1 367 ? -29.040 19.560 29.184 1.00 95.56 367 ARG A CA 1
ATOM 2846 C C . ARG A 1 367 ? -29.690 18.184 29.311 1.00 95.56 367 ARG A C 1
ATOM 2848 O O . ARG A 1 367 ? -30.578 18.020 30.137 1.00 95.56 367 ARG A O 1
ATOM 2855 N N . PHE A 1 368 ? -29.248 17.192 28.533 1.00 95.06 368 PHE A N 1
ATOM 2856 C CA . PHE A 1 368 ? -29.738 15.818 28.687 1.00 95.06 368 PHE A CA 1
ATOM 2857 C C . PHE A 1 368 ? -29.459 15.290 30.093 1.00 95.06 368 PHE A C 1
ATOM 2859 O O . PHE A 1 368 ? -30.382 14.810 30.738 1.00 95.06 368 PHE A O 1
ATOM 2866 N N . ALA A 1 369 ? -28.235 15.449 30.598 1.00 92.56 369 ALA A N 1
ATOM 2867 C CA . ALA A 1 369 ? -27.864 15.022 31.942 1.00 92.56 369 ALA A CA 1
ATOM 2868 C C . ALA A 1 369 ? -28.712 15.715 33.022 1.00 92.56 369 ALA A C 1
ATOM 2870 O O . ALA A 1 369 ? -29.191 15.057 33.939 1.00 92.56 369 ALA A O 1
ATOM 2871 N N . GLU A 1 370 ? -28.956 17.022 32.897 1.00 93.31 370 GLU A N 1
ATOM 2872 C CA . GLU A 1 370 ? -29.825 17.773 33.811 1.00 93.31 370 GLU A CA 1
ATOM 2873 C C . GLU A 1 370 ? -31.259 17.220 33.834 1.00 93.31 370 GLU A C 1
ATOM 2875 O O . GLU A 1 370 ? -31.801 16.933 34.904 1.00 93.31 370 GLU A O 1
ATOM 2880 N N . VAL A 1 371 ? -31.859 16.996 32.662 1.00 94.25 371 VAL A N 1
ATOM 2881 C CA . VAL A 1 371 ? -33.216 16.439 32.541 1.00 94.25 371 VAL A CA 1
ATOM 2882 C C . VAL A 1 371 ? -33.277 15.000 33.057 1.00 94.25 371 VAL A C 1
ATOM 2884 O O . VAL A 1 371 ? -34.203 14.645 33.782 1.00 94.25 371 VAL A O 1
ATOM 2887 N N . ILE A 1 372 ? -32.285 14.170 32.733 1.00 91.69 372 ILE A N 1
ATOM 2888 C CA . ILE A 1 372 ? -32.190 12.780 33.197 1.00 91.69 372 ILE A CA 1
ATOM 2889 C C . ILE A 1 372 ? -32.103 12.741 34.727 1.00 91.69 372 ILE A C 1
ATOM 2891 O O . ILE A 1 372 ? -32.860 12.010 35.365 1.00 91.69 372 ILE A O 1
ATOM 2895 N N . ASN A 1 373 ? -31.230 13.561 35.319 1.00 89.31 373 ASN A N 1
ATOM 2896 C CA . ASN A 1 373 ? -31.028 13.613 36.767 1.00 89.31 373 ASN A CA 1
ATOM 2897 C C . ASN A 1 373 ? -32.275 14.107 37.511 1.00 89.31 373 ASN A C 1
ATOM 2899 O O . ASN A 1 373 ? -32.612 13.569 38.563 1.00 89.31 373 ASN A O 1
ATOM 2903 N N . THR A 1 374 ? -32.975 15.105 36.966 1.00 91.50 374 THR A N 1
ATOM 2904 C CA . THR A 1 374 ? -34.187 15.659 37.589 1.00 91.50 374 THR A CA 1
ATOM 2905 C C . THR A 1 374 ? -35.410 14.759 37.415 1.00 91.50 374 THR A C 1
ATOM 2907 O O . THR A 1 374 ? -36.214 14.647 38.337 1.00 91.50 374 THR A O 1
ATOM 2910 N N . THR A 1 375 ? -35.545 14.082 36.272 1.00 92.12 375 THR A N 1
ATOM 2911 C CA . THR A 1 375 ? -36.749 13.300 35.937 1.00 92.12 375 THR A CA 1
ATOM 2912 C C . THR A 1 375 ? -36.696 11.875 36.480 1.00 92.12 375 THR A C 1
ATOM 2914 O O . THR A 1 375 ? -37.709 11.351 36.936 1.00 92.12 375 THR A O 1
ATOM 2917 N N . LEU A 1 376 ? -35.532 11.216 36.421 1.00 89.94 376 LEU A N 1
ATOM 2918 C CA . LEU A 1 376 ? -35.435 9.786 36.735 1.00 89.94 376 LEU A CA 1
ATOM 2919 C C . LEU A 1 376 ? -35.202 9.498 38.220 1.00 89.94 376 LEU A C 1
ATOM 2921 O O . LEU A 1 376 ? -35.415 8.363 38.644 1.00 89.94 376 LEU A O 1
ATOM 2925 N N . GLY A 1 377 ? -34.793 10.491 39.018 1.00 86.94 377 GLY A N 1
ATOM 2926 C CA . GLY A 1 377 ? -34.645 10.363 40.470 1.00 86.94 377 GLY A CA 1
ATOM 2927 C C . GLY A 1 377 ? -33.897 9.089 40.884 1.00 86.94 377 GLY A C 1
ATOM 2928 O O . GLY A 1 377 ? -32.762 8.855 40.473 1.00 86.94 377 GLY A O 1
ATOM 2929 N N . SER A 1 378 ? -34.557 8.220 41.658 1.00 88.12 378 SER A N 1
ATOM 2930 C CA . SER A 1 378 ? -33.993 6.951 42.149 1.00 88.12 378 SER A CA 1
ATOM 2931 C C . SER A 1 378 ? -33.704 5.903 41.063 1.00 88.12 378 SER A C 1
ATOM 2933 O O . SER A 1 378 ? -33.000 4.928 41.330 1.00 88.12 378 SER A O 1
ATOM 2935 N N . VAL A 1 379 ? -34.218 6.078 39.842 1.00 91.00 379 VAL A N 1
ATOM 2936 C CA . VAL A 1 379 ? -33.963 5.190 38.695 1.00 91.00 379 VAL A CA 1
ATOM 2937 C C . VAL A 1 379 ? -32.653 5.547 37.988 1.00 91.00 379 VAL A C 1
ATOM 2939 O O . VAL A 1 379 ? -32.071 4.678 37.343 1.00 91.00 379 VAL A O 1
ATOM 2942 N N . GLN A 1 380 ? -32.132 6.770 38.145 1.00 90.06 380 GLN A N 1
ATOM 2943 C CA . GLN A 1 380 ? -30.926 7.244 37.450 1.00 90.06 380 GLN A CA 1
ATOM 2944 C C . GLN A 1 380 ? -29.719 6.287 37.556 1.00 90.06 380 GLN A C 1
ATOM 2946 O O . GLN A 1 380 ? -29.121 5.990 36.517 1.00 90.06 380 GLN A O 1
ATOM 2951 N N . PRO A 1 381 ? -29.387 5.700 38.729 1.00 90.00 381 PRO A N 1
ATOM 2952 C CA . PRO A 1 381 ? -28.242 4.796 38.838 1.00 90.00 381 PRO A CA 1
ATOM 2953 C C . PRO A 1 381 ? -28.370 3.559 37.944 1.00 90.00 381 PRO A C 1
ATOM 2955 O O . PRO A 1 381 ? -27.354 3.004 37.526 1.00 90.00 381 PRO A O 1
ATOM 2958 N N . LYS A 1 382 ? -29.606 3.175 37.593 1.00 94.19 382 LYS A N 1
ATOM 2959 C CA . LYS A 1 382 ? -29.941 2.028 36.743 1.00 94.19 382 LYS A CA 1
ATOM 2960 C C . LYS A 1 382 ? -29.868 2.328 35.245 1.00 94.19 382 LYS A C 1
ATOM 2962 O O . LYS A 1 382 ? -30.051 1.411 34.449 1.00 94.19 382 LYS A O 1
ATOM 2967 N N . VAL A 1 383 ? -29.606 3.569 34.839 1.00 94.44 383 VAL A N 1
ATOM 2968 C CA . VAL A 1 383 ? -29.567 3.969 33.425 1.00 94.44 383 VAL A CA 1
ATOM 2969 C C . VAL A 1 383 ? -28.128 4.031 32.927 1.00 94.44 383 VAL A C 1
ATOM 2971 O O . VAL A 1 383 ? -27.286 4.709 33.518 1.00 94.44 383 VAL A O 1
ATOM 2974 N N . ALA A 1 384 ? -27.837 3.297 31.857 1.00 94.94 384 ALA A N 1
ATOM 2975 C CA . ALA A 1 384 ? -26.598 3.372 31.096 1.00 94.94 384 ALA A CA 1
ATOM 2976 C C . ALA A 1 384 ? -26.817 4.288 29.894 1.00 94.94 384 ALA A C 1
ATOM 2978 O O . ALA A 1 384 ? -27.736 4.075 29.106 1.00 94.94 384 ALA A O 1
ATOM 2979 N N . GLU A 1 385 ? -25.977 5.304 29.749 1.00 95.31 385 GLU A N 1
ATOM 2980 C CA . GLU A 1 385 ? -26.029 6.213 28.609 1.00 95.31 385 GLU A CA 1
ATOM 2981 C C . GLU A 1 385 ? -25.110 5.715 27.496 1.00 95.31 385 GLU A C 1
ATOM 2983 O O . GLU A 1 385 ? -23.924 5.463 27.716 1.00 95.31 385 GLU A O 1
ATOM 2988 N N . VAL A 1 386 ? -25.646 5.626 26.283 1.00 96.62 386 VAL A N 1
ATOM 2989 C CA . VAL A 1 386 ? -24.895 5.219 25.095 1.00 96.62 386 VAL A CA 1
ATOM 2990 C C . VAL A 1 386 ? -25.146 6.232 23.987 1.00 96.62 386 VAL A C 1
ATOM 2992 O O . VAL A 1 386 ? -26.287 6.563 23.678 1.00 96.62 386 VAL A O 1
ATOM 2995 N N . ILE A 1 387 ? -24.078 6.748 23.391 1.00 97.06 387 ILE A N 1
ATOM 2996 C CA . ILE A 1 387 ? -24.134 7.742 22.326 1.00 97.06 387 ILE A CA 1
ATOM 2997 C C . ILE A 1 387 ? -24.096 7.015 20.984 1.00 97.06 387 ILE A C 1
ATOM 2999 O O . ILE A 1 387 ? -23.172 6.245 20.726 1.00 97.06 387 ILE A O 1
ATOM 3003 N N . LEU A 1 388 ? -25.078 7.274 20.122 1.00 95.38 388 LEU A N 1
ATOM 3004 C CA . LEU A 1 388 ? -25.079 6.803 18.739 1.00 95.38 388 LEU A CA 1
ATOM 3005 C C . LEU A 1 388 ? -24.393 7.845 17.847 1.00 95.38 388 LEU A C 1
ATOM 3007 O O . LEU A 1 388 ? -24.846 8.987 17.758 1.00 95.38 388 LEU A O 1
ATOM 3011 N N . THR A 1 389 ? -23.294 7.467 17.195 1.00 92.12 389 THR A N 1
ATOM 3012 C CA . THR A 1 389 ? -22.446 8.379 16.418 1.00 92.12 389 THR A CA 1
ATOM 3013 C C . THR A 1 389 ? -21.833 7.702 15.194 1.00 92.12 389 THR A C 1
ATOM 3015 O O . THR A 1 389 ? -21.475 6.528 15.223 1.00 92.12 389 THR A O 1
ATOM 3018 N N . SER A 1 390 ? -21.674 8.445 14.102 1.00 88.25 390 SER A N 1
ATOM 3019 C CA . SER A 1 390 ? -20.924 7.985 12.929 1.00 88.25 390 SER A CA 1
ATOM 3020 C C . SER A 1 390 ? -19.442 8.361 13.075 1.00 88.25 390 SER A C 1
ATOM 3022 O O . SER A 1 390 ? -19.159 9.468 13.537 1.00 88.25 390 SER A O 1
ATOM 3024 N N . PRO A 1 391 ? -18.481 7.505 12.674 1.00 89.88 391 PRO A N 1
ATOM 3025 C CA . PRO A 1 391 ? -18.639 6.142 12.147 1.00 89.88 391 PRO A CA 1
ATOM 3026 C C . PRO A 1 391 ? -18.592 5.027 13.214 1.00 89.88 391 PRO A C 1
ATOM 3028 O O . PRO A 1 391 ? -18.686 3.850 12.874 1.00 89.88 391 PRO A O 1
ATOM 3031 N N . LEU A 1 392 ? -18.440 5.364 14.500 1.00 91.19 392 LEU A N 1
ATOM 3032 C CA . LEU A 1 392 ? -18.191 4.385 15.573 1.00 91.19 392 LEU A CA 1
ATOM 3033 C C . LEU A 1 392 ? -19.411 3.560 15.998 1.00 91.19 392 LEU A C 1
ATOM 3035 O O . LEU A 1 392 ? -19.263 2.585 16.727 1.00 91.19 392 LEU A O 1
ATOM 3039 N N . GLY A 1 393 ? -20.616 3.921 15.571 1.00 93.44 393 GLY A N 1
ATOM 3040 C CA . GLY A 1 393 ? -21.840 3.286 16.035 1.00 93.44 393 GLY A CA 1
ATOM 3041 C C . GLY A 1 393 ? -22.134 3.666 17.485 1.00 93.44 393 GLY A C 1
ATOM 3042 O O . GLY A 1 393 ? -22.524 4.799 17.754 1.00 93.44 393 GLY A O 1
ATOM 3043 N N . LEU A 1 394 ? -21.984 2.720 18.412 1.00 95.00 394 LEU A N 1
ATOM 3044 C CA . LEU A 1 394 ? -22.321 2.902 19.825 1.00 95.00 394 LEU A CA 1
ATOM 3045 C C . LEU A 1 394 ? -21.081 3.258 20.647 1.00 95.00 394 LEU A C 1
ATOM 3047 O O . LEU A 1 394 ? -20.105 2.512 20.671 1.00 95.00 394 LEU A O 1
ATOM 3051 N N . VAL A 1 395 ? -21.153 4.368 21.376 1.00 96.75 395 VAL A N 1
ATOM 3052 C CA . VAL A 1 395 ? -20.123 4.816 22.317 1.00 96.75 395 VAL A CA 1
ATOM 3053 C C . VAL A 1 395 ? -20.739 4.874 23.714 1.00 96.75 395 VAL A C 1
ATOM 3055 O O . VAL A 1 395 ? -21.500 5.801 23.999 1.00 96.75 395 VAL A O 1
ATOM 3058 N N . PRO A 1 396 ? -20.455 3.909 24.603 1.00 96.50 396 PRO A N 1
ATOM 3059 C CA . PRO A 1 396 ? -20.836 4.021 26.007 1.00 96.50 396 PRO A CA 1
ATOM 3060 C C . PRO A 1 396 ? -20.251 5.281 26.650 1.00 96.50 396 PRO A C 1
ATOM 3062 O O . PRO A 1 396 ? -19.114 5.653 26.350 1.00 96.50 396 PRO A O 1
ATOM 3065 N N . ARG A 1 397 ? -21.003 5.938 27.542 1.00 94.38 397 ARG A N 1
ATOM 3066 C CA . ARG A 1 397 ? -20.574 7.190 28.193 1.00 94.38 397 ARG A CA 1
ATOM 3067 C C . ARG A 1 397 ? -19.212 7.057 28.871 1.00 94.38 397 ARG A C 1
ATOM 3069 O O . ARG A 1 397 ? -18.421 7.990 28.812 1.00 94.38 397 ARG A O 1
ATOM 3076 N N . GLU A 1 398 ? -18.914 5.909 29.469 1.00 94.31 398 GLU A N 1
ATOM 3077 C CA . GLU A 1 398 ? -17.640 5.655 30.149 1.00 94.31 398 GLU A CA 1
ATOM 3078 C C . GLU A 1 398 ? -16.444 5.606 29.182 1.00 94.31 398 GLU A C 1
ATOM 3080 O O . GLU A 1 398 ? -15.304 5.799 29.600 1.00 94.31 398 GLU A O 1
ATOM 3085 N N . LEU A 1 399 ? -16.695 5.372 27.889 1.00 94.31 399 LEU A N 1
ATOM 3086 C CA . LEU A 1 399 ? -15.676 5.238 26.848 1.00 94.31 399 LEU A CA 1
ATOM 3087 C C . LEU A 1 399 ? -15.539 6.483 25.960 1.00 94.31 399 LEU A C 1
ATOM 3089 O O . LEU A 1 399 ? -14.662 6.508 25.106 1.00 94.31 399 LEU A O 1
ATOM 3093 N N . GLU A 1 400 ? -16.338 7.538 26.155 1.00 93.25 400 GLU A N 1
ATOM 3094 C CA . GLU A 1 400 ? -16.346 8.721 25.268 1.00 93.25 400 GLU A CA 1
ATOM 3095 C C . GLU A 1 400 ? -15.030 9.525 25.256 1.00 93.25 400 GLU A C 1
ATOM 3097 O O . GLU A 1 400 ? -14.856 10.428 24.442 1.00 93.25 400 GLU A O 1
ATOM 3102 N N . ARG A 1 401 ? -14.134 9.250 26.210 1.00 91.44 401 ARG A N 1
ATOM 3103 C CA . ARG A 1 401 ? -12.802 9.863 26.328 1.00 91.44 401 ARG A CA 1
ATOM 3104 C C . ARG A 1 401 ? -11.682 8.915 25.895 1.00 91.44 401 ARG A C 1
ATOM 3106 O O . ARG A 1 401 ? -10.513 9.274 25.998 1.00 91.44 401 ARG A O 1
ATOM 3113 N N . ILE A 1 402 ? -12.028 7.706 25.460 1.00 90.25 402 ILE A N 1
ATOM 3114 C CA . ILE A 1 402 ? -11.085 6.682 25.023 1.00 90.25 402 ILE A CA 1
ATOM 3115 C C . ILE A 1 402 ? -10.989 6.735 23.507 1.00 90.25 402 ILE A C 1
ATOM 3117 O O . ILE A 1 402 ? -11.997 6.742 22.812 1.00 90.25 402 ILE A O 1
ATOM 3121 N N . PHE A 1 403 ? -9.767 6.747 22.989 1.00 88.88 403 PHE A N 1
ATOM 3122 C CA . PHE A 1 403 ? -9.528 6.712 21.555 1.00 88.88 403 PHE A CA 1
ATOM 3123 C C . PHE A 1 403 ? -10.243 5.516 20.886 1.00 88.88 403 PHE A C 1
ATOM 3125 O O . PHE A 1 403 ? -10.143 4.399 21.401 1.00 88.88 403 PHE A O 1
ATOM 3132 N N . PRO A 1 404 ? -10.923 5.699 19.738 1.00 89.12 404 PRO A N 1
ATOM 3133 C CA . PRO A 1 404 ? -11.070 6.922 18.936 1.00 89.12 404 PRO A CA 1
ATOM 3134 C C . PRO A 1 404 ? -12.391 7.705 19.151 1.00 89.12 404 PRO A C 1
ATOM 3136 O O . PRO A 1 404 ? -12.817 8.415 18.238 1.00 89.12 404 PRO A O 1
ATOM 3139 N N . ALA A 1 405 ? -13.063 7.534 20.299 1.00 88.00 405 ALA A N 1
ATOM 3140 C CA . ALA A 1 405 ? -14.428 8.009 20.579 1.00 88.00 405 ALA A CA 1
ATOM 3141 C C . ALA A 1 405 ? -14.700 9.503 20.334 1.00 88.00 405 ALA A C 1
ATOM 3143 O O . ALA A 1 405 ? -13.841 10.358 20.640 1.00 88.00 405 ALA A O 1
#

Solvent-accessible surface area (backbone atoms only — not comparable to full-atom values): 22278 Å² total; per-residue (Å²): 99,43,48,71,47,80,55,90,62,59,42,26,47,18,54,39,30,39,42,32,34,53,95,46,75,43,65,31,58,29,34,30,25,68,82,41,67,54,94,63,27,39,21,27,41,40,61,85,78,60,77,75,82,67,97,64,69,33,43,33,32,43,60,81,71,93,49,76,85,76,53,63,60,90,80,55,62,88,43,36,31,35,34,45,40,67,61,74,94,44,56,87,76,47,96,61,25,46,59,54,40,49,53,48,36,54,52,51,48,64,74,34,52,94,82,44,61,39,41,30,31,23,46,60,50,57,64,81,52,55,65,89,54,43,56,74,70,46,45,64,46,51,76,62,41,36,35,28,39,32,31,56,29,79,59,74,61,44,71,52,39,49,38,33,51,55,43,51,66,60,50,63,88,76,43,45,31,32,43,37,52,34,50,54,51,55,48,48,39,49,42,34,34,64,35,37,35,33,37,32,46,46,38,28,51,60,33,6,75,68,39,27,40,55,38,62,71,48,76,42,77,67,54,90,98,55,93,70,84,90,62,92,50,77,40,56,74,48,68,92,44,96,86,59,62,65,41,59,34,28,25,52,42,20,48,50,41,43,51,51,46,49,51,53,36,54,53,23,37,78,70,61,35,30,67,45,56,38,57,65,45,29,79,55,39,73,49,47,37,51,43,50,56,48,45,49,66,76,42,35,72,58,35,36,75,38,39,71,80,64,86,70,94,61,81,78,71,88,55,79,69,38,45,52,33,50,61,36,38,51,50,39,52,43,49,73,75,66,62,70,80,66,88,71,50,79,43,82,44,82,38,76,62,62,93,45,76,45,47,74,78,22,74,67,42,47,52,48,51,52,51,45,58,69,72,42,54,92,52,41,75,26,51,38,52,30,32,45,38,89,68,48,43,71,39,44,64,93,45,31,83,39,76,86,88

Radius of gyration: 25.74 Å; Cα contacts (8 Å, |Δi|>4): 709; chains: 1; bounding box: 68×50×74 Å

pLDDT: mean 89.94, std 8.77, range [47.5, 98.44]

Mean predicted aligned error: 6.2 Å

Secondary structure (DSSP, 8-state):
-EEEEE-S--BTTB--EEEEETTEEEEESEEEEET--BTTEEEEEETTTS----SS--EEEPPP-SSGGGS-GGGS-TT-EEEPP--TTTTTT-TTHHHHHHHHHHHHHHHTTTTS-GGGEEEEE-TTS-GGGHHHHHHHHHHTT--EEEEEE-SS-SHHHHHHHHHHTTS-TTSEEEEEE---GGGHHHHHHTT-SEEE-THHHHHHHTTEEEETTEEEE--TTS------STGGGGTT-TTS-HHHHHHHHHHHHHHHHHHHHHHHHHTT-HHHHHHHHTTT-HHHHHHHHHHHHHSHHHHHHTS-SS--S-----SGGGGG-HHHHHHHHHHHHH--PPTT--EEEEEE--SSSSGGGSHHHHHHHHHHHHHHGGGGGGEEEEEEETTTEEEEGGGTTSTT-

Foldseek 3Di:
DWFKAWDDAALFLFTWIWTDQDPDIAIWQAEEADPDDDDRYAHEDEFPPRDDDDPDEHEYEYEDDDAPVVTPLVRHDLRHAYEFYAPVVCCPPDLCRQVVRLVVSVVVCVNCVVRHQLCSYEYEHRLSDDLVCLLVSCVVSVVSNHAHYEAEDAQPLDSSVLSSLSNLLVDPSRHAYEYDDQDALLCLLVCSSSHHTYYYLHNQLVCLVQCWAGANLGIDHDDPPDDDDDDPDPLVVCPPPPPDDSSVSSSVRSVVRSVVSNVVSVVCSVLSNSVVSLVVNCVSDVSSVVSLVSCLVSSLVSRLVRHDQDDNPADDDDDPSSLSVNQLVVLLCCCVPPDDDPPLADEEDEDEADPDPVRCPDPVNVVVVVCLCVPCPVCSVNYWYWYQDPPNGTDTNVCRPGPPD

Nearest PDB structures (foldseek):
  1it7-assembly1_B  TM=6.965E-01  e=8.109E-14  Pyrococcus horikoshii
  6h62-assembly1_B  TM=6.740E-01  e=2.754E-08  Mus musculus
  6h62-assembly1_A  TM=6.957E-01  e=5.024E-08  Mus musculus
  7ovs-assembly1_C  TM=6.877E-01  e=5.565E-07  Mus musculus
  7b2i-assembly1_C-2  TM=7.263E-01  e=1.572E-06  Mus musculus

Sequence (405 aa):
MVEFRVGRGHDGPARAGEYIMNDTTFETPLLTSFSISGNKIIGSGTLGRDIPLSDEPMLVSLPFFSQIGDLQLDKMRECDAVILPSLVSFSSLTPESPELILNYQAQALSKLESHIEPSRAIVRIPAEISPDSFSDKIAPFLETGVSGAAFVFNGQLGPEDLVSLQLRSRLPLSMMAVALGRIEPGLIPLLHYTGFDIIDANHAQEAATQNIRLWKNGPEKIEEGKESRYCPCSACSNIGKDEEDQSIILLGHNLDVYRTVLSESVQARQSGRLRWLVESLTHTTPSMASLLRIVDRDLYHFIEEFTPSVGSVTIPLIGPESYNSPAVRRFRENVANRYTPPQGKQIVLLLPCSARKPYSDSRSHRRFAEVINTTLGSVQPKVAEVILTSPLGLVPRELERIFPA